Protein AF-0000000069102258 (afdb_homodimer)

Structure (mmCIF, N/CA/C/O backbone):
data_AF-0000000069102258-model_v1
#
loop_
_entity.id
_entity.type
_entity.pdbx_description
1 polymer 'Nudix hydrolase domain-containing protein'
#
loop_
_atom_site.group_PDB
_atom_site.id
_atom_site.type_symbol
_atom_site.label_atom_id
_atom_site.label_alt_id
_atom_site.label_comp_id
_atom_site.label_asym_id
_atom_site.label_entity_id
_atom_site.label_seq_id
_atom_site.pdbx_PDB_ins_code
_atom_site.Cartn_x
_atom_site.Cartn_y
_atom_site.Cartn_z
_atom_site.occupancy
_atom_site.B_iso_or_equiv
_atom_site.auth_seq_id
_atom_site.auth_comp_id
_atom_site.auth_asym_id
_atom_site.auth_atom_id
_atom_site.pdbx_PDB_model_num
ATOM 1 N N . MET A 1 1 ? 16.844 -5.527 -21.234 1 82.25 1 MET A N 1
ATOM 2 C CA . MET A 1 1 ? 16.828 -5.848 -22.672 1 82.25 1 MET A CA 1
ATOM 3 C C . MET A 1 1 ? 16.328 -7.266 -22.906 1 82.25 1 MET A C 1
ATOM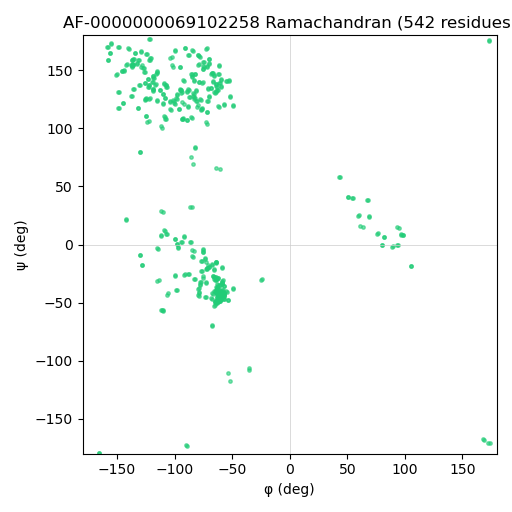 5 O O . MET A 1 1 ? 16.703 -8.188 -22.172 1 82.25 1 MET A O 1
ATOM 9 N N . THR A 1 2 ? 15.398 -7.453 -23.812 1 89.5 2 THR A N 1
ATOM 10 C CA . THR A 1 2 ? 14.805 -8.742 -24.141 1 89.5 2 THR A CA 1
ATOM 11 C C . THR A 1 2 ? 15.703 -9.516 -25.109 1 89.5 2 THR A C 1
ATOM 13 O O . THR A 1 2 ? 16.203 -8.945 -26.078 1 89.5 2 THR A O 1
ATOM 16 N N . LYS A 1 3 ? 16.047 -10.688 -24.797 1 92.56 3 LYS A N 1
ATOM 17 C CA . LYS A 1 3 ? 16.922 -11.523 -25.625 1 92.56 3 LYS A CA 1
ATOM 18 C C . LYS A 1 3 ? 16.578 -13 -25.453 1 92.56 3 LYS A C 1
ATOM 20 O O . LYS A 1 3 ? 15.836 -13.367 -24.547 1 92.56 3 LYS A O 1
ATOM 25 N N . GLU A 1 4 ? 17.156 -13.766 -26.281 1 93.62 4 GLU A N 1
ATOM 26 C CA . GLU A 1 4 ? 17.094 -15.219 -26.125 1 93.62 4 GLU A CA 1
ATOM 27 C C . GLU A 1 4 ? 18.219 -15.727 -25.234 1 93.62 4 GLU A C 1
ATOM 29 O O . GLU A 1 4 ? 19.359 -15.281 -25.359 1 93.62 4 GLU A O 1
ATOM 34 N N . SER A 1 5 ? 17.891 -16.594 -24.281 1 94 5 SER A N 1
ATOM 35 C CA . SER A 1 5 ? 18.875 -17.188 -23.375 1 94 5 SER A CA 1
ATOM 36 C C . SER A 1 5 ? 18.453 -18.594 -22.953 1 94 5 SER A C 1
ATOM 38 O O . SER A 1 5 ? 17.406 -18.781 -22.328 1 94 5 SER A O 1
ATOM 40 N N . HIS A 1 6 ? 19.297 -19.562 -23.344 1 93.88 6 HIS A N 1
ATOM 41 C CA . HIS A 1 6 ? 19.125 -20.969 -22.984 1 93.88 6 HIS A CA 1
ATOM 42 C C . HIS A 1 6 ? 17.703 -21.438 -23.297 1 93.88 6 HIS A C 1
ATOM 44 O O . HIS A 1 6 ? 17.062 -22.078 -22.469 1 93.88 6 HIS A O 1
ATOM 50 N N . GLY A 1 7 ? 17.172 -21.016 -24.422 1 89.75 7 GLY A N 1
ATOM 51 C CA . GLY A 1 7 ? 15.914 -21.531 -24.953 1 89.75 7 GLY A CA 1
ATOM 52 C C . GLY A 1 7 ? 14.719 -20.688 -24.531 1 89.75 7 GLY A C 1
ATOM 53 O O . GLY A 1 7 ? 13.578 -21.016 -24.859 1 89.75 7 GLY A O 1
ATOM 54 N N . PHE A 1 8 ? 14.969 -19.641 -23.75 1 93.62 8 PHE A N 1
ATOM 55 C CA . PHE A 1 8 ? 13.883 -18.766 -23.312 1 93.62 8 PHE A CA 1
ATOM 56 C C . PHE A 1 8 ? 14.086 -17.344 -23.828 1 93.62 8 PHE A C 1
ATOM 58 O O . PHE A 1 8 ? 15.219 -16.906 -24.016 1 93.62 8 PHE A O 1
ATOM 65 N N . VAL A 1 9 ? 12.961 -16.766 -24.156 1 94.81 9 VAL A N 1
ATOM 66 C CA . VAL A 1 9 ? 12.977 -15.312 -24.297 1 94.81 9 VAL A CA 1
ATOM 67 C C . VAL A 1 9 ? 12.969 -14.664 -22.906 1 94.81 9 VAL A C 1
ATOM 69 O O . VAL A 1 9 ? 12.023 -14.852 -22.141 1 94.81 9 VAL A O 1
ATOM 72 N N . VAL A 1 10 ? 14.07 -13.93 -22.578 1 96.69 10 VAL A N 1
ATOM 73 C CA . VAL A 1 10 ? 14.188 -13.383 -21.219 1 96.69 10 VAL A CA 1
ATOM 74 C C . VAL A 1 10 ? 14.461 -11.883 -21.297 1 96.69 10 VAL A C 1
ATOM 76 O O . VAL A 1 10 ? 14.93 -11.383 -22.312 1 96.69 10 VAL A O 1
ATOM 79 N N . THR A 1 11 ? 14.055 -11.18 -20.297 1 97 11 THR A N 1
ATOM 80 C CA . THR A 1 11 ? 14.398 -9.773 -20.109 1 97 11 THR A CA 1
ATOM 81 C C . THR A 1 11 ? 15.344 -9.617 -18.922 1 97 11 THR A C 1
ATOM 83 O O . THR A 1 11 ? 15.062 -10.102 -17.812 1 97 11 THR A O 1
ATOM 86 N N . SER A 1 12 ? 16.484 -8.906 -19.109 1 95.38 12 SER A N 1
ATOM 87 C CA . SER A 1 12 ? 17.453 -8.703 -18.047 1 95.38 12 SER A CA 1
ATOM 88 C C . SER A 1 12 ? 17.219 -7.375 -17.328 1 95.38 12 SER A C 1
ATOM 90 O O . SER A 1 12 ? 16.641 -6.453 -17.891 1 95.38 12 SER A O 1
ATOM 92 N N . ASP A 1 13 ? 17.609 -7.344 -16.094 1 89.56 13 ASP A N 1
ATOM 93 C CA . ASP A 1 13 ? 17.547 -6.098 -15.336 1 89.56 13 ASP A CA 1
ATOM 94 C C . ASP A 1 13 ? 18.938 -5.711 -14.812 1 89.56 13 ASP A C 1
ATOM 96 O O . ASP A 1 13 ? 19.922 -6.406 -15.062 1 89.56 13 ASP A O 1
ATOM 100 N N . ILE A 1 14 ? 19.062 -4.551 -14.156 1 83.69 14 ILE A N 1
ATOM 101 C CA . ILE A 1 14 ? 20.344 -3.969 -13.773 1 83.69 14 ILE A CA 1
ATOM 102 C C . ILE A 1 14 ? 20.922 -4.719 -12.578 1 83.69 14 ILE A C 1
ATOM 104 O O . ILE A 1 14 ? 22.062 -4.488 -12.18 1 83.69 14 ILE A O 1
ATOM 108 N N . PHE A 1 15 ? 20.219 -5.684 -11.992 1 86.31 15 PHE A N 1
ATOM 109 C CA . PHE A 1 15 ? 20.641 -6.402 -10.797 1 86.31 15 PHE A CA 1
ATOM 110 C C . PHE A 1 15 ? 21.031 -7.836 -11.141 1 86.31 15 PHE A C 1
ATOM 112 O O . PHE A 1 15 ? 21.078 -8.695 -10.258 1 86.31 15 PHE A O 1
ATOM 119 N N . ASN A 1 16 ? 21.141 -8.07 -12.438 1 92.19 16 ASN A N 1
ATOM 120 C CA . ASN A 1 16 ? 21.453 -9.406 -12.945 1 92.19 16 ASN A CA 1
ATOM 121 C C . ASN A 1 16 ? 20.312 -10.375 -12.711 1 92.19 16 ASN A C 1
ATOM 123 O O . ASN A 1 16 ? 20.531 -11.523 -12.32 1 92.19 16 ASN A O 1
ATOM 127 N N . GLY A 1 17 ? 19.172 -9.859 -12.875 1 95.75 17 GLY A N 1
ATOM 128 C CA . GLY A 1 17 ? 17.953 -10.672 -12.859 1 95.75 17 GLY A CA 1
ATOM 129 C C . GLY A 1 17 ? 17.406 -10.961 -14.242 1 95.75 17 GLY A C 1
ATOM 130 O O . GLY A 1 17 ? 17.672 -10.211 -15.188 1 95.75 17 GLY A O 1
ATOM 131 N N . LEU A 1 18 ? 16.719 -12.055 -14.344 1 97.81 18 LEU A N 1
ATOM 132 C CA . LEU A 1 18 ? 16.047 -12.414 -15.586 1 97.81 18 LEU A CA 1
ATOM 133 C C . LEU A 1 18 ? 14.547 -12.617 -15.359 1 97.81 18 LEU A C 1
ATOM 135 O O . LEU A 1 18 ? 14.148 -13.188 -14.344 1 97.81 18 LEU A O 1
ATOM 139 N N . THR A 1 19 ? 13.797 -12.203 -16.312 1 98.06 19 THR A N 1
ATOM 140 C CA . THR A 1 19 ? 12.352 -12.406 -16.266 1 98.06 19 THR A CA 1
ATOM 141 C C . THR A 1 19 ? 11.875 -13.203 -17.484 1 98.06 19 THR A C 1
ATOM 143 O O . THR A 1 19 ? 12.203 -12.859 -18.609 1 98.06 19 THR A O 1
ATOM 146 N N . ILE A 1 20 ? 11.219 -14.227 -17.203 1 96.88 20 ILE A N 1
ATOM 147 C CA . ILE A 1 20 ? 10.531 -15 -18.234 1 96.88 20 ILE A CA 1
ATOM 148 C C . ILE A 1 20 ? 9.047 -14.648 -18.234 1 96.88 20 ILE A C 1
ATOM 150 O O . ILE A 1 20 ? 8.367 -14.758 -17.219 1 96.88 20 ILE A O 1
ATOM 154 N N . ASP A 1 21 ? 8.547 -14.203 -19.312 1 96.81 21 ASP A N 1
ATOM 155 C CA . ASP A 1 21 ? 7.125 -13.961 -19.531 1 96.81 21 ASP A CA 1
ATOM 156 C C . ASP A 1 21 ? 6.508 -15.055 -20.391 1 96.81 21 ASP A C 1
ATOM 158 O O . ASP A 1 21 ? 6.887 -15.227 -21.562 1 96.81 21 ASP A O 1
ATOM 162 N N . THR A 1 22 ? 5.605 -15.773 -19.844 1 95.62 22 THR A N 1
ATOM 163 C CA . THR A 1 22 ? 5.09 -16.953 -20.547 1 95.62 22 THR A CA 1
ATOM 164 C C . THR A 1 22 ? 4.418 -16.547 -21.859 1 95.62 22 THR A C 1
ATOM 166 O O . THR A 1 22 ? 4.379 -17.328 -22.812 1 95.62 22 THR A O 1
ATOM 169 N N . ASP A 1 23 ? 3.875 -15.32 -21.906 1 94.25 23 ASP A N 1
ATOM 170 C CA . ASP A 1 23 ? 3.213 -14.859 -23.109 1 94.25 23 ASP A CA 1
ATOM 171 C C . ASP A 1 23 ? 4.227 -14.609 -24.234 1 94.25 23 ASP A C 1
ATOM 173 O O . ASP A 1 23 ? 3.855 -14.516 -25.406 1 94.25 23 ASP A O 1
ATOM 177 N N . GLU A 1 24 ? 5.43 -14.461 -23.859 1 92.88 24 GLU A N 1
ATOM 178 C CA . GLU A 1 24 ? 6.457 -14.156 -24.859 1 92.88 24 GLU A CA 1
ATOM 179 C C . GLU A 1 24 ? 7.188 -15.422 -25.297 1 92.88 24 GLU A C 1
ATOM 181 O O . GLU A 1 24 ? 8.086 -15.367 -26.141 1 92.88 24 GLU A O 1
ATOM 186 N N . GLN A 1 25 ? 6.801 -16.469 -24.688 1 90.75 25 GLN A N 1
ATOM 187 C CA . GLN A 1 25 ? 7.48 -17.719 -24.984 1 90.75 25 GLN A CA 1
ATOM 188 C C . GLN A 1 25 ? 6.754 -18.484 -26.094 1 90.75 25 GLN A C 1
ATOM 190 O O . GLN A 1 25 ? 5.547 -18.312 -26.281 1 90.75 25 GLN A O 1
ATOM 195 N N . ASP A 1 26 ? 7.512 -19.078 -26.922 1 78.62 26 ASP A N 1
ATOM 196 C CA . ASP A 1 26 ? 6.926 -20.016 -27.875 1 78.62 26 ASP A CA 1
ATOM 197 C C . ASP A 1 26 ? 6.801 -21.406 -27.266 1 78.62 26 ASP A C 1
ATOM 199 O O . ASP A 1 26 ? 7.789 -22.141 -27.141 1 78.62 26 ASP A O 1
ATOM 203 N N . PHE A 1 27 ? 5.816 -21.531 -26.391 1 64 27 PHE A N 1
ATOM 204 C CA . PHE A 1 27 ? 5.602 -22.781 -25.688 1 64 27 PHE A CA 1
ATOM 205 C C . PHE A 1 27 ? 5.227 -23.891 -26.672 1 64 27 PHE A C 1
ATOM 207 O O . PHE A 1 27 ? 4.246 -23.766 -27.406 1 64 27 PHE A O 1
ATOM 214 N N . SER A 1 28 ? 6.105 -24.281 -27.531 1 57.91 28 SER A N 1
ATOM 215 C CA . SER A 1 28 ? 5.543 -25.422 -28.25 1 57.91 28 SER A CA 1
ATOM 216 C C . SER A 1 28 ? 4.691 -26.281 -27.312 1 57.91 28 SER A C 1
ATOM 218 O O . SER A 1 28 ? 4.195 -25.812 -26.297 1 57.91 28 SER A O 1
ATOM 220 N N . THR A 1 29 ? 5.129 -27.594 -26.844 1 56.38 29 THR A N 1
ATOM 221 C CA . THR A 1 29 ? 4.355 -28.484 -25.984 1 56.38 29 THR A CA 1
ATOM 222 C C . THR A 1 29 ? 4.684 -28.234 -24.516 1 56.38 29 THR A C 1
ATOM 224 O O . THR A 1 29 ? 5.816 -27.906 -24.172 1 56.38 29 THR A O 1
ATOM 227 N N . GLU A 1 30 ? 3.637 -27.844 -23.594 1 60.28 30 GLU A N 1
ATOM 228 C CA . GLU A 1 30 ? 3.715 -27.812 -22.125 1 60.28 30 GLU A CA 1
ATOM 229 C C . GLU A 1 30 ? 4.793 -28.766 -21.609 1 60.28 30 GLU A C 1
ATOM 231 O O . GLU A 1 30 ? 5.465 -28.469 -20.625 1 60.28 30 GLU A O 1
ATOM 236 N N . GLU A 1 31 ? 4.953 -29.812 -22.422 1 64.31 31 GLU A N 1
ATOM 237 C CA . GLU A 1 31 ? 5.75 -30.938 -21.922 1 64.31 31 GLU A CA 1
ATOM 238 C C . GLU A 1 31 ? 7.234 -30.578 -21.875 1 64.31 31 GLU A C 1
ATOM 240 O O . GLU A 1 31 ? 7.98 -31.125 -21.062 1 64.31 31 GLU A O 1
ATOM 245 N N . ASN A 1 32 ? 7.586 -29.469 -22.562 1 81.69 32 ASN A N 1
ATOM 246 C CA . ASN A 1 32 ? 9.031 -29.25 -22.625 1 81.69 32 ASN A CA 1
ATOM 247 C C . ASN A 1 32 ? 9.469 -28.109 -21.734 1 81.69 32 ASN A C 1
ATOM 249 O O . ASN A 1 32 ? 10.672 -27.828 -21.609 1 81.69 32 ASN A O 1
ATOM 253 N N . PHE A 1 33 ? 8.547 -27.656 -20.953 1 87.12 33 PHE A N 1
ATOM 254 C CA . PHE A 1 33 ? 8.906 -26.469 -20.188 1 87.12 33 PHE A CA 1
ATOM 255 C C . PHE A 1 33 ? 9.766 -26.844 -18.984 1 87.12 33 PHE A C 1
ATOM 257 O O . PHE A 1 33 ? 10.781 -26.203 -18.703 1 87.12 33 PHE A O 1
ATOM 264 N N . GLU A 1 34 ? 9.406 -27.906 -18.359 1 91.44 34 GLU A N 1
ATOM 265 C CA . GLU A 1 34 ? 10.055 -28.297 -17.109 1 91.44 34 GLU A CA 1
ATOM 266 C C . GLU A 1 34 ? 11.516 -28.672 -17.344 1 91.44 34 GLU A C 1
ATOM 268 O O . GLU A 1 34 ? 12.422 -28.125 -16.719 1 91.44 34 GLU A O 1
ATOM 273 N N . PRO A 1 35 ? 11.781 -29.594 -18.297 1 92 35 PRO A N 1
ATOM 274 C CA . PRO A 1 35 ? 13.188 -29.922 -18.516 1 92 35 PRO A CA 1
ATOM 275 C C . PRO A 1 35 ? 13.992 -28.719 -19.031 1 92 35 PRO A C 1
ATOM 277 O O . PRO A 1 35 ? 15.156 -28.547 -18.656 1 92 35 PRO A O 1
ATOM 280 N N . LYS A 1 36 ? 13.344 -27.953 -19.844 1 92.62 36 LYS A N 1
ATOM 281 C CA . LYS A 1 36 ? 14.016 -26.781 -20.391 1 92.62 36 LYS A CA 1
ATOM 282 C C . LYS A 1 36 ? 14.406 -25.812 -19.281 1 92.62 36 LYS A C 1
ATOM 284 O O . LYS A 1 36 ? 15.555 -25.359 -19.219 1 92.62 36 LYS A O 1
ATOM 289 N N . LEU A 1 37 ? 13.5 -25.516 -18.453 1 94.88 37 LEU A N 1
ATOM 290 C CA . LEU A 1 37 ? 13.758 -24.594 -17.344 1 94.88 37 LEU A CA 1
ATOM 291 C C . LEU A 1 37 ? 14.742 -25.203 -16.359 1 94.88 37 LEU A C 1
ATOM 293 O O . LEU A 1 37 ? 15.641 -24.516 -15.867 1 94.88 37 LEU A O 1
ATOM 297 N N . GLY A 1 38 ? 14.578 -26.469 -16.062 1 95.88 38 GLY A N 1
ATOM 298 C CA . GLY A 1 38 ? 15.492 -27.172 -15.18 1 95.88 38 GLY A CA 1
ATOM 299 C C . GLY A 1 38 ? 16.938 -27.125 -15.648 1 95.88 38 GLY A C 1
ATOM 300 O O . GLY A 1 38 ? 17.859 -27.016 -14.836 1 95.88 38 GLY A O 1
ATOM 301 N N . ASP A 1 39 ? 17.125 -27.172 -16.938 1 95.75 39 ASP A N 1
ATOM 302 C CA . ASP A 1 39 ? 18.453 -27.141 -17.516 1 95.75 39 ASP A CA 1
ATOM 303 C C . ASP A 1 39 ? 19.016 -25.719 -17.516 1 95.75 39 ASP A C 1
ATOM 305 O O . ASP A 1 39 ? 20.219 -25.516 -17.359 1 95.75 39 ASP A O 1
ATOM 309 N N . ALA A 1 40 ? 18.156 -24.781 -17.703 1 96.75 40 ALA A N 1
ATOM 310 C CA . ALA A 1 40 ? 18.562 -23.391 -17.859 1 96.75 40 ALA A CA 1
ATOM 311 C C . ALA A 1 40 ? 19.016 -22.797 -16.531 1 96.75 40 ALA A C 1
ATOM 313 O O . ALA A 1 40 ? 19.969 -22.016 -16.484 1 96.75 40 ALA A O 1
ATOM 314 N N . ILE A 1 41 ? 18.469 -23.203 -15.398 1 97.94 41 ILE A N 1
ATOM 315 C CA . ILE A 1 41 ? 18.656 -22.578 -14.086 1 97.94 41 ILE A CA 1
ATOM 316 C C . ILE A 1 41 ? 20.109 -22.703 -13.648 1 97.94 41 ILE A C 1
ATOM 318 O O . ILE A 1 41 ? 20.766 -21.719 -13.328 1 97.94 41 ILE A O 1
ATOM 322 N N . PRO A 1 42 ? 20.703 -23.938 -13.711 1 97.62 42 PRO A N 1
ATOM 323 C CA . PRO A 1 42 ? 22.109 -24.047 -13.312 1 97.62 42 PRO A CA 1
ATOM 324 C C . PRO A 1 42 ? 23.031 -23.25 -14.227 1 97.62 42 PRO A C 1
ATOM 326 O O . PRO A 1 42 ? 24.062 -22.734 -13.773 1 97.62 42 PRO A O 1
ATOM 329 N N . GLN A 1 43 ? 22.688 -23.109 -15.469 1 97.81 43 GLN A N 1
ATOM 330 C CA . GLN A 1 43 ? 23.5 -22.312 -16.406 1 97.81 43 GLN A CA 1
ATOM 331 C C . GLN A 1 43 ? 23.453 -20.828 -16.047 1 97.81 43 GLN A C 1
ATOM 333 O O . GLN A 1 43 ? 24.484 -20.172 -16.016 1 97.81 43 GLN A O 1
ATOM 338 N N . TRP A 1 44 ? 22.297 -20.359 -15.812 1 98.06 44 TRP A N 1
ATOM 339 C CA . TRP A 1 44 ? 22.125 -18.969 -15.414 1 98.06 44 TRP A CA 1
ATOM 340 C C . TRP A 1 44 ? 22.875 -18.688 -14.117 1 98.06 44 TRP A C 1
ATOM 342 O O . TRP A 1 44 ? 23.516 -17.625 -13.977 1 98.06 44 TRP A O 1
ATOM 352 N N . LYS A 1 45 ? 22.781 -19.594 -13.18 1 97.38 45 LYS A N 1
ATOM 353 C CA . LYS A 1 45 ? 23.531 -19.438 -11.93 1 97.38 45 LYS A CA 1
ATOM 354 C C . LYS A 1 45 ? 25.031 -19.312 -12.195 1 97.38 45 LYS A C 1
ATOM 356 O O . LYS A 1 45 ? 25.688 -18.438 -11.633 1 97.38 45 LYS A O 1
ATOM 361 N N . GLY A 1 46 ? 25.531 -20.109 -13.031 1 96.69 46 GLY A N 1
ATOM 362 C CA . GLY A 1 46 ? 26.938 -20.078 -13.414 1 96.69 46 GLY A CA 1
ATOM 363 C C . GLY A 1 46 ? 27.328 -18.781 -14.094 1 96.69 46 GLY A C 1
ATOM 364 O O . GLY A 1 46 ? 28.484 -18.344 -14 1 96.69 46 GLY A O 1
ATOM 365 N N . GLU A 1 47 ? 26.375 -18.156 -14.781 1 97.12 47 GLU A N 1
ATOM 366 C CA . GLU A 1 47 ? 26.594 -16.906 -15.508 1 97.12 47 GLU A CA 1
ATOM 367 C C . GLU A 1 47 ? 26.484 -15.703 -14.594 1 97.12 47 GLU A C 1
ATOM 369 O O . GLU A 1 47 ? 26.609 -14.562 -15.039 1 97.12 47 GLU A O 1
ATOM 374 N N . GLY A 1 48 ? 26.109 -15.961 -13.367 1 95.69 48 GLY A N 1
ATOM 375 C CA . GLY A 1 48 ? 26.094 -14.875 -12.391 1 95.69 48 GLY A CA 1
ATOM 376 C C . GLY A 1 48 ? 24.719 -14.25 -12.227 1 95.69 48 GLY A C 1
ATOM 377 O O . GLY A 1 48 ? 24.578 -13.195 -11.602 1 95.69 48 GLY A O 1
ATOM 378 N N . ILE A 1 49 ? 23.734 -14.898 -12.859 1 97.12 49 ILE A N 1
ATOM 379 C CA . ILE A 1 49 ? 22.375 -14.422 -12.648 1 97.12 49 ILE A CA 1
ATOM 380 C C . ILE A 1 49 ? 21.984 -14.594 -11.18 1 97.12 49 ILE A C 1
ATOM 382 O O . ILE A 1 49 ? 22.266 -15.633 -10.578 1 97.12 49 ILE A O 1
ATOM 386 N N . ARG A 1 50 ? 21.312 -13.57 -10.633 1 96.62 50 ARG A N 1
ATOM 387 C CA . ARG A 1 50 ? 21.047 -13.57 -9.195 1 96.62 50 ARG A CA 1
ATOM 388 C C . ARG A 1 50 ? 19.594 -13.883 -8.898 1 96.62 50 ARG A C 1
ATOM 390 O O . ARG A 1 50 ? 19.281 -14.609 -7.953 1 96.62 50 ARG A O 1
ATOM 397 N N . GLY A 1 51 ? 18.719 -13.328 -9.648 1 97.75 51 GLY A N 1
ATOM 398 C CA . GLY A 1 51 ? 17.297 -13.523 -9.422 1 97.75 51 GLY A CA 1
ATOM 399 C C . GLY A 1 51 ? 16.531 -13.906 -10.68 1 97.75 51 GLY A C 1
ATOM 400 O O . GLY A 1 51 ? 16.797 -13.359 -11.758 1 97.75 51 GLY A O 1
ATOM 401 N N . LEU A 1 52 ? 15.625 -14.859 -10.578 1 98.38 52 LEU A N 1
ATOM 402 C CA . LEU A 1 52 ? 14.758 -15.273 -11.672 1 98.38 52 LEU A CA 1
ATOM 403 C C . LEU A 1 52 ? 13.305 -14.914 -11.383 1 98.38 52 LEU A C 1
ATOM 405 O O . LEU A 1 52 ? 12.82 -15.133 -10.266 1 98.38 52 LEU A O 1
ATOM 409 N N . TRP A 1 53 ? 12.695 -14.352 -12.336 1 98.31 53 TRP A N 1
ATOM 410 C CA . TRP A 1 53 ? 11.266 -14.039 -12.297 1 98.31 53 TRP A CA 1
ATOM 411 C C . TRP A 1 53 ? 10.523 -14.766 -13.406 1 98.31 53 TRP A C 1
ATOM 413 O O . TRP A 1 53 ? 10.984 -14.805 -14.555 1 98.31 53 TRP A O 1
ATOM 423 N N . VAL A 1 54 ? 9.438 -15.344 -13.07 1 98.25 54 VAL A N 1
ATOM 424 C CA . VAL A 1 54 ? 8.578 -15.938 -14.078 1 98.25 54 VAL A CA 1
ATOM 425 C C . VAL A 1 54 ? 7.168 -15.359 -13.969 1 98.25 54 VAL A C 1
ATOM 427 O O . VAL A 1 54 ? 6.477 -15.586 -12.969 1 98.25 54 VAL A O 1
ATOM 430 N N . LYS A 1 55 ? 6.809 -14.609 -14.93 1 98.12 55 LYS A N 1
ATOM 431 C CA . LYS A 1 55 ? 5.445 -14.094 -15.047 1 98.12 55 LYS A CA 1
ATOM 432 C C . LYS A 1 55 ? 4.543 -15.102 -15.758 1 98.12 55 LYS A C 1
ATOM 434 O O . LYS A 1 55 ? 4.641 -15.281 -16.969 1 98.12 55 LYS A O 1
ATOM 439 N N . ILE A 1 56 ? 3.664 -15.672 -15.047 1 98.19 56 ILE A N 1
ATOM 440 C CA . ILE A 1 56 ? 2.863 -16.766 -15.562 1 98.19 56 ILE A CA 1
ATOM 441 C C . ILE A 1 56 ? 1.424 -16.297 -15.773 1 98.19 56 ILE A C 1
ATOM 443 O O . ILE A 1 56 ? 0.681 -16.109 -14.812 1 98.19 56 ILE A O 1
ATOM 447 N N . HIS A 1 57 ? 1.048 -16.203 -16.984 1 97.75 57 HIS A N 1
ATOM 448 C CA . HIS A 1 57 ? -0.298 -15.766 -17.344 1 97.75 57 HIS A CA 1
ATOM 449 C C . HIS A 1 57 ? -1.318 -16.875 -17.094 1 97.75 57 HIS A C 1
ATOM 451 O O . HIS A 1 57 ? -0.969 -18.047 -17.094 1 97.75 57 HIS A O 1
ATOM 457 N N . LEU A 1 58 ? -2.482 -16.391 -16.953 1 97.56 58 LEU A N 1
ATOM 458 C CA . LEU A 1 58 ? -3.57 -17.281 -16.578 1 97.56 58 LEU A CA 1
ATOM 459 C C . LEU A 1 58 ? -3.676 -18.438 -17.578 1 97.56 58 LEU A C 1
ATOM 461 O O . LEU A 1 58 ? -3.842 -19.594 -17.172 1 97.56 58 LEU A O 1
ATOM 465 N N . ALA A 1 59 ? -3.529 -18.25 -18.828 1 94.75 59 ALA A N 1
ATOM 466 C CA . ALA A 1 59 ? -3.625 -19.266 -19.875 1 94.75 59 ALA A CA 1
ATOM 467 C C . ALA A 1 59 ? -2.5 -20.281 -19.734 1 94.75 59 ALA A C 1
ATOM 469 O O . ALA A 1 59 ? -2.605 -21.391 -20.25 1 94.75 59 ALA A O 1
ATOM 470 N N . HIS A 1 60 ? -1.428 -19.938 -19.078 1 95.69 60 HIS A N 1
ATOM 471 C CA . HIS A 1 60 ? -0.263 -20.797 -18.922 1 95.69 60 HIS A CA 1
ATOM 472 C C . HIS A 1 60 ? -0.112 -21.281 -17.484 1 95.69 60 HIS A C 1
ATOM 474 O O . HIS A 1 60 ? 1.002 -21.547 -17.031 1 95.69 60 HIS A O 1
ATOM 480 N N . SER A 1 61 ? -1.198 -21.375 -16.781 1 96.5 61 SER A N 1
ATOM 481 C CA . SER A 1 61 ? -1.187 -21.703 -15.367 1 96.5 61 SER A CA 1
ATOM 482 C C . SER A 1 61 ? -0.525 -23.047 -15.109 1 96.5 61 SER A C 1
ATOM 484 O O . SER A 1 61 ? -0.099 -23.328 -13.984 1 96.5 61 SER A O 1
ATOM 486 N N . PHE A 1 62 ? -0.407 -23.906 -16.078 1 93.88 62 PHE A N 1
ATOM 487 C CA . PHE A 1 62 ? 0.245 -25.203 -15.938 1 93.88 62 PHE A CA 1
ATOM 488 C C . PHE A 1 62 ? 1.726 -25.031 -15.617 1 93.88 62 PHE A C 1
ATOM 490 O O . PHE A 1 62 ? 2.385 -25.969 -15.188 1 93.88 62 PHE A O 1
ATOM 497 N N . VAL A 1 63 ? 2.289 -23.859 -15.797 1 96.06 63 VAL A N 1
ATOM 498 C CA . VAL A 1 63 ? 3.693 -23.562 -15.539 1 96.06 63 VAL A CA 1
ATOM 499 C C . VAL A 1 63 ? 3.92 -23.422 -14.031 1 96.06 63 VAL A C 1
ATOM 501 O O . VAL A 1 63 ? 5.035 -23.625 -13.547 1 96.06 63 VAL A O 1
ATOM 504 N N . VAL A 1 64 ? 2.893 -23.125 -13.266 1 97.62 64 VAL A N 1
ATOM 505 C CA . VAL A 1 64 ? 3.008 -22.797 -11.844 1 97.62 64 VAL A CA 1
ATOM 506 C C . VAL A 1 64 ? 3.539 -24.016 -11.078 1 97.62 64 VAL A C 1
ATOM 508 O O . VAL A 1 64 ? 4.543 -23.906 -10.367 1 97.62 64 VAL A O 1
ATOM 511 N N . PRO A 1 65 ? 2.92 -25.203 -11.273 1 96.5 65 PRO A N 1
ATOM 512 C CA . PRO A 1 65 ? 3.473 -26.344 -10.555 1 96.5 65 PRO A CA 1
ATOM 513 C C . PRO A 1 65 ? 4.891 -26.703 -11 1 96.5 65 PRO A C 1
ATOM 515 O O . PRO A 1 65 ? 5.688 -27.188 -10.203 1 96.5 65 PRO A O 1
ATOM 518 N N . VAL A 1 66 ? 5.23 -26.469 -12.227 1 96.06 66 VAL A N 1
ATOM 519 C CA . VAL A 1 66 ? 6.586 -26.688 -12.719 1 96.06 66 VAL A CA 1
ATOM 520 C C . VAL A 1 66 ? 7.57 -25.812 -11.961 1 96.06 66 VAL A C 1
ATOM 522 O O . VAL A 1 66 ? 8.602 -26.297 -11.477 1 96.06 66 VAL A O 1
ATOM 525 N N . CYS A 1 67 ? 7.258 -24.531 -11.844 1 97.69 67 CYS A N 1
ATOM 526 C CA . CYS A 1 67 ? 8.109 -23.594 -11.125 1 97.69 67 CYS A CA 1
ATOM 527 C C . CYS A 1 67 ? 8.25 -23.984 -9.664 1 97.69 67 CYS A C 1
ATOM 529 O O . CYS A 1 67 ? 9.336 -23.906 -9.094 1 97.69 67 CYS A O 1
ATOM 531 N N . SER A 1 68 ? 7.098 -24.375 -9.117 1 97.75 68 SER A N 1
ATOM 532 C CA . SER A 1 68 ? 7.141 -24.812 -7.727 1 97.75 68 SER A CA 1
ATOM 533 C C . SER A 1 68 ? 8.125 -25.969 -7.543 1 97.75 68 SER A C 1
ATOM 535 O O . SER A 1 68 ? 8.938 -25.953 -6.621 1 97.75 68 SER A O 1
ATOM 537 N N . LYS A 1 69 ? 8.055 -26.938 -8.391 1 96.81 69 LYS A N 1
ATOM 538 C CA . LYS A 1 69 ? 8.93 -28.109 -8.344 1 96.81 69 LYS A CA 1
ATOM 539 C C . LYS A 1 69 ? 10.398 -27.703 -8.453 1 96.81 69 LYS A C 1
ATOM 541 O O . LYS A 1 69 ? 11.266 -28.344 -7.867 1 96.81 69 LYS A O 1
ATOM 546 N N . LEU A 1 70 ? 10.625 -26.641 -9.18 1 97.44 70 LEU A N 1
ATOM 547 C CA . LEU A 1 70 ? 11.992 -26.219 -9.445 1 97.44 70 LEU A CA 1
ATOM 548 C C . LEU A 1 70 ? 12.453 -25.219 -8.391 1 97.44 70 LEU A C 1
ATOM 550 O O . LEU A 1 70 ? 13.5 -24.578 -8.555 1 97.44 70 LEU A O 1
ATOM 554 N N . GLY A 1 71 ? 11.695 -24.969 -7.355 1 97.56 71 GLY A N 1
ATOM 555 C CA . GLY A 1 71 ? 12.156 -24.219 -6.195 1 97.56 71 GLY A CA 1
ATOM 556 C C . GLY A 1 71 ? 11.734 -22.75 -6.219 1 97.56 71 GLY A C 1
ATOM 557 O O . GLY A 1 71 ? 12.234 -21.953 -5.438 1 97.56 71 GLY A O 1
ATOM 558 N N . PHE A 1 72 ? 10.898 -22.406 -7.164 1 98.56 72 PHE A N 1
ATOM 559 C CA . PHE A 1 72 ? 10.352 -21.047 -7.156 1 98.56 72 PHE A CA 1
ATOM 560 C C . PHE A 1 72 ? 9.289 -20.891 -6.074 1 98.56 72 PHE A C 1
ATOM 562 O O . PHE A 1 72 ? 8.672 -21.891 -5.66 1 98.56 72 PHE A O 1
ATOM 569 N N . ASP A 1 73 ? 9.133 -19.672 -5.613 1 98.5 73 ASP A N 1
ATOM 570 C CA . ASP A 1 73 ? 8.062 -19.297 -4.691 1 98.5 73 ASP A CA 1
ATOM 571 C C . ASP A 1 73 ? 7.207 -18.172 -5.273 1 98.5 73 ASP A C 1
ATOM 573 O O . ASP A 1 73 ? 7.617 -17.5 -6.215 1 98.5 73 ASP A O 1
ATOM 577 N N . TYR A 1 74 ? 5.996 -18.062 -4.75 1 98.75 74 TYR A N 1
ATOM 578 C CA . TYR A 1 74 ? 5.137 -16.953 -5.168 1 98.75 74 TYR A CA 1
ATOM 579 C C . TYR A 1 74 ? 5.707 -15.617 -4.711 1 98.75 74 TYR A C 1
ATOM 581 O O . TYR A 1 74 ? 6.23 -15.508 -3.604 1 98.75 74 TYR A O 1
ATOM 589 N N . ASN A 1 75 ? 5.625 -14.617 -5.52 1 98.25 75 ASN A N 1
ATOM 590 C CA . ASN A 1 75 ? 5.969 -13.258 -5.121 1 98.25 75 ASN A CA 1
ATOM 591 C C . ASN A 1 75 ? 4.73 -12.367 -5.035 1 98.25 75 ASN A C 1
ATOM 593 O O . ASN A 1 75 ? 4.434 -11.805 -3.98 1 98.25 75 ASN A O 1
ATOM 597 N N . HIS A 1 76 ? 3.998 -12.289 -6.125 1 98.44 76 HIS A N 1
ATOM 598 C CA . HIS A 1 76 ? 2.754 -11.523 -6.168 1 98.44 76 HIS A CA 1
ATOM 599 C C . HIS A 1 76 ? 1.862 -11.992 -7.312 1 98.44 76 HIS A C 1
ATOM 601 O O . HIS A 1 76 ? 2.287 -12.797 -8.148 1 98.44 76 HIS A O 1
ATOM 607 N N . ALA A 1 77 ? 0.66 -11.516 -7.309 1 98.62 77 ALA A N 1
ATOM 608 C CA . ALA A 1 77 ? -0.259 -11.773 -8.414 1 98.62 77 ALA A CA 1
ATOM 609 C C . ALA A 1 77 ? -1.181 -10.578 -8.656 1 98.62 77 ALA A C 1
ATOM 611 O O . ALA A 1 77 ? -1.431 -9.789 -7.742 1 98.62 77 ALA A O 1
ATOM 612 N N . GLN A 1 78 ? -1.556 -10.383 -9.797 1 97.56 78 GLN A N 1
ATOM 613 C CA . GLN A 1 78 ? -2.617 -9.5 -10.273 1 97.56 78 GLN A CA 1
ATOM 614 C C . GLN A 1 78 ? -3.576 -10.242 -11.195 1 97.56 78 GLN A C 1
ATOM 616 O O . GLN A 1 78 ? -3.301 -11.367 -11.617 1 97.56 78 GLN A O 1
ATOM 621 N N . SER A 1 79 ? -4.707 -9.602 -11.43 1 97.38 79 SER A N 1
ATOM 622 C CA . SER A 1 79 ? -5.602 -10.219 -12.398 1 97.38 79 SER A CA 1
ATOM 623 C C . SER A 1 79 ? -4.855 -10.586 -13.68 1 97.38 79 SER A C 1
ATOM 625 O O . SER A 1 79 ? -4.137 -9.766 -14.242 1 97.38 79 SER A O 1
ATOM 627 N N . GLY A 1 80 ? -4.875 -11.875 -13.992 1 98.06 80 GLY A N 1
ATOM 628 C CA . GLY A 1 80 ? -4.344 -12.305 -15.273 1 98.06 80 GLY A CA 1
ATOM 629 C C . GLY A 1 80 ? -2.988 -12.977 -15.172 1 98.06 80 GLY A C 1
ATOM 630 O O . GLY A 1 80 ? -2.551 -13.656 -16.094 1 98.06 80 GLY A O 1
ATOM 631 N N . TYR A 1 81 ? -2.301 -12.727 -13.977 1 98.38 81 TYR A N 1
ATOM 632 C CA . TYR A 1 81 ? -1.013 -13.406 -13.914 1 98.38 81 TYR A CA 1
ATOM 633 C C . TYR A 1 81 ? -0.555 -13.578 -12.469 1 98.38 81 TYR A C 1
ATOM 635 O O . TYR A 1 81 ? -1.042 -12.891 -11.57 1 98.38 81 TYR A O 1
ATOM 643 N N . VAL A 1 82 ? 0.319 -14.516 -12.273 1 98.81 82 VAL A N 1
ATOM 644 C CA . VAL A 1 82 ? 1.061 -14.695 -11.023 1 98.81 82 VAL A CA 1
ATOM 645 C C . VAL A 1 82 ? 2.561 -14.633 -11.305 1 98.81 82 VAL A C 1
ATOM 647 O O . VAL A 1 82 ? 3.027 -15.125 -12.336 1 98.81 82 VAL A O 1
ATOM 650 N N . MET A 1 83 ? 3.281 -13.945 -10.453 1 98.81 83 MET A N 1
ATOM 651 C CA . MET A 1 83 ? 4.734 -13.844 -10.531 1 98.81 83 MET A CA 1
ATOM 652 C C . MET A 1 83 ? 5.402 -14.789 -9.539 1 98.81 83 MET A C 1
ATOM 654 O O . MET A 1 83 ? 5.102 -14.75 -8.344 1 98.81 83 MET A O 1
ATOM 658 N N . MET A 1 84 ? 6.23 -15.633 -9.977 1 98.75 84 MET A N 1
ATOM 659 C CA . MET A 1 84 ? 7.035 -16.484 -9.117 1 98.75 84 MET A CA 1
ATOM 660 C C . MET A 1 84 ? 8.516 -16.172 -9.25 1 98.75 84 MET A C 1
ATOM 662 O O . MET A 1 84 ? 8.969 -15.734 -10.312 1 98.75 84 MET A O 1
ATOM 666 N N . THR A 1 85 ? 9.289 -16.359 -8.148 1 98.69 85 THR A N 1
ATOM 667 C CA . THR A 1 85 ? 10.688 -15.945 -8.172 1 98.69 85 THR A CA 1
ATOM 668 C C . THR A 1 85 ? 11.578 -17 -7.535 1 98.69 85 THR A C 1
ATOM 670 O O . THR A 1 85 ? 11.102 -17.844 -6.777 1 98.69 85 THR A O 1
ATOM 673 N N . LYS A 1 86 ? 12.781 -16.953 -7.855 1 98.44 86 LYS A N 1
ATOM 674 C CA . LYS A 1 86 ? 13.828 -17.797 -7.289 1 98.44 86 LYS A CA 1
ATOM 675 C C . LYS A 1 86 ? 15.148 -17.047 -7.176 1 98.44 86 LYS A C 1
ATOM 677 O O . LYS A 1 86 ? 15.609 -16.438 -8.148 1 98.44 86 LYS A O 1
ATOM 682 N N . TRP A 1 87 ? 15.688 -16.938 -5.988 1 98.19 87 TRP A N 1
ATOM 683 C CA . TRP A 1 87 ? 17.016 -16.359 -5.738 1 98.19 87 TRP A CA 1
ATOM 684 C C . TRP A 1 87 ? 18.094 -17.406 -5.949 1 98.19 87 TRP A C 1
ATOM 686 O O . TRP A 1 87 ? 18.016 -18.516 -5.418 1 98.19 87 TRP A O 1
ATOM 696 N N . LEU A 1 88 ? 19.109 -17.172 -6.664 1 97.62 88 LEU A N 1
ATOM 697 C CA . LEU A 1 88 ? 20.016 -18.203 -7.121 1 97.62 88 LEU A CA 1
ATOM 698 C C . LEU A 1 88 ? 21.266 -18.266 -6.234 1 97.62 88 LEU A C 1
ATOM 700 O O . LEU A 1 88 ? 21.75 -19.359 -5.93 1 97.62 88 LEU A O 1
ATOM 704 N N . PRO A 1 89 ? 21.812 -17.094 -5.789 1 95.75 89 PRO A N 1
ATOM 705 C CA . PRO A 1 89 ? 23.016 -17.203 -4.949 1 95.75 89 PRO A CA 1
ATOM 706 C C . PRO A 1 89 ? 22.75 -17.938 -3.637 1 95.75 89 PRO A C 1
ATOM 708 O O . PRO A 1 89 ? 21.797 -17.609 -2.922 1 95.75 89 PRO A O 1
ATOM 711 N N . ASP A 1 90 ? 23.531 -18.844 -3.26 1 92.62 90 ASP A N 1
ATOM 712 C CA . ASP A 1 90 ? 23.344 -19.672 -2.078 1 92.62 90 ASP A CA 1
ATOM 713 C C . ASP A 1 90 ? 23.828 -18.969 -0.819 1 92.62 90 ASP A C 1
ATOM 715 O O . ASP A 1 90 ? 23.328 -19.219 0.278 1 92.62 90 ASP A O 1
ATOM 719 N N . GLU A 1 91 ? 24.812 -18.109 -0.911 1 91.56 91 GLU A N 1
ATOM 720 C CA . GLU A 1 91 ? 25.5 -17.547 0.249 1 91.56 91 GLU A CA 1
ATOM 721 C C . GLU A 1 91 ? 24.953 -16.172 0.603 1 91.56 91 GLU A C 1
ATOM 723 O O . GLU A 1 91 ? 25.484 -15.484 1.485 1 91.56 91 GLU A O 1
ATOM 728 N N . GLU A 1 92 ? 24.031 -15.781 -0.147 1 90.19 92 GLU A N 1
ATOM 729 C CA . GLU A 1 92 ? 23.438 -14.477 0.095 1 90.19 92 GLU A CA 1
ATOM 730 C C . GLU A 1 92 ? 21.953 -14.594 0.419 1 90.19 92 GLU A C 1
ATOM 732 O O . GLU A 1 92 ? 21.266 -15.484 -0.102 1 90.19 92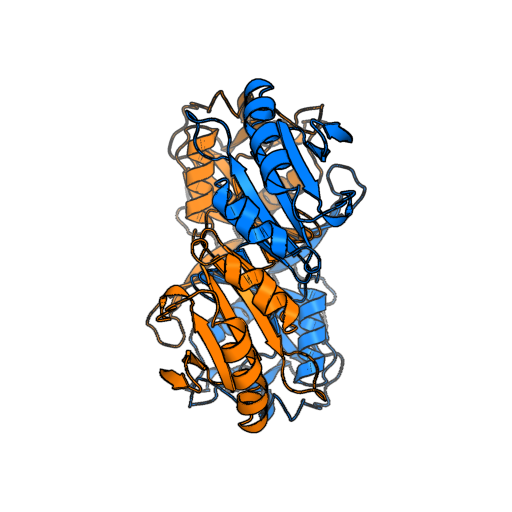 GLU A O 1
ATOM 737 N N . GLU A 1 93 ? 21.578 -13.789 1.223 1 90.5 93 GLU A N 1
ATOM 738 C CA . GLU A 1 93 ? 20.141 -13.734 1.495 1 90.5 93 GLU A CA 1
ATOM 739 C C . GLU A 1 93 ? 19.375 -13.227 0.284 1 90.5 93 GLU A C 1
ATOM 741 O O . GLU A 1 93 ? 19.891 -12.438 -0.505 1 90.5 93 GLU A O 1
ATOM 746 N N . ASN A 1 94 ? 18.172 -13.719 0.123 1 93.12 94 ASN A N 1
ATOM 747 C CA . ASN A 1 94 ? 17.297 -13.281 -0.958 1 93.12 94 ASN A CA 1
ATOM 748 C C . ASN A 1 94 ? 17.062 -11.773 -0.913 1 93.12 94 ASN A C 1
ATOM 750 O O . ASN A 1 94 ? 16.531 -11.258 0.075 1 93.12 94 ASN A O 1
ATOM 754 N N . LYS A 1 95 ? 17.406 -11.078 -1.922 1 88.06 95 LYS A N 1
ATOM 755 C CA . LYS A 1 95 ? 17.312 -9.625 -1.948 1 88.06 95 LYS A CA 1
ATOM 756 C C . LYS A 1 95 ? 16.25 -9.156 -2.93 1 88.06 95 LYS A C 1
ATOM 758 O O . LYS A 1 95 ? 16.156 -7.969 -3.246 1 88.06 95 LYS A O 1
ATOM 763 N N . LEU A 1 96 ? 15.477 -10.164 -3.449 1 93.31 96 LEU A N 1
ATOM 764 C CA . LEU A 1 96 ? 14.398 -9.781 -4.355 1 93.31 96 LEU A CA 1
ATOM 765 C C . LEU A 1 96 ? 13.352 -8.938 -3.627 1 93.31 96 LEU A C 1
ATOM 767 O O . LEU A 1 96 ? 13 -9.227 -2.482 1 93.31 96 LEU A O 1
ATOM 771 N N . PRO A 1 97 ? 12.922 -7.93 -4.238 1 90.94 97 PRO A N 1
ATOM 772 C CA . PRO A 1 97 ? 11.969 -7.039 -3.572 1 90.94 97 PRO A CA 1
ATOM 773 C C . PRO A 1 97 ? 10.617 -7.699 -3.326 1 90.94 97 PRO A C 1
ATOM 775 O O . PRO A 1 97 ? 10.156 -8.5 -4.145 1 90.94 97 PRO A O 1
ATOM 778 N N . GLU A 1 98 ? 10.031 -7.285 -2.256 1 93.06 98 GLU A N 1
ATOM 779 C CA . GLU A 1 98 ? 8.664 -7.703 -1.954 1 93.06 98 GLU A CA 1
ATOM 780 C C . GLU A 1 98 ? 7.648 -6.887 -2.75 1 93.06 98 GLU A C 1
ATOM 782 O O . GLU A 1 98 ? 8 -5.879 -3.365 1 93.06 98 GLU A O 1
ATOM 787 N N . TYR A 1 99 ? 6.461 -7.379 -2.834 1 96.31 99 TYR A N 1
ATOM 788 C CA . TYR A 1 99 ? 5.363 -6.699 -3.51 1 96.31 99 TYR A CA 1
ATOM 789 C C . TYR A 1 99 ? 4.695 -5.688 -2.584 1 96.31 99 TYR A C 1
ATOM 791 O O . TYR A 1 99 ? 4.969 -5.66 -1.383 1 96.31 99 TYR A O 1
ATOM 799 N N . ALA A 1 100 ? 3.852 -4.797 -3.143 1 97.62 100 ALA A N 1
ATOM 800 C CA . ALA A 1 100 ? 3.078 -3.809 -2.395 1 97.62 100 ALA A CA 1
ATOM 801 C C . ALA A 1 100 ? 2.273 -4.473 -1.278 1 97.62 100 ALA A C 1
ATOM 803 O O . ALA A 1 100 ? 1.747 -5.574 -1.455 1 97.62 100 ALA A O 1
ATOM 804 N N . ASN A 1 101 ? 2.191 -3.807 -0.128 1 97.81 101 ASN A N 1
ATOM 805 C CA . ASN A 1 101 ? 1.492 -4.402 1.005 1 97.81 101 ASN A CA 1
ATOM 806 C C . ASN A 1 101 ? 0.708 -3.359 1.793 1 97.81 101 ASN A C 1
ATOM 808 O O . ASN A 1 101 ? 0.494 -3.516 2.996 1 97.81 101 ASN A O 1
ATOM 812 N N . GLN A 1 102 ? 0.377 -2.242 1.204 1 98.06 102 GLN A N 1
ATOM 813 C CA . GLN A 1 102 ? -0.452 -1.199 1.8 1 98.06 102 GLN A CA 1
ATOM 814 C C . GLN A 1 102 ? -1.727 -0.981 0.99 1 98.06 102 GLN A C 1
ATOM 816 O O . GLN A 1 102 ? -1.682 -0.89 -0.238 1 98.06 102 GLN A O 1
ATOM 821 N N . PHE A 1 103 ? -2.828 -0.929 1.657 1 98.06 103 PHE A N 1
ATOM 822 C CA . PHE A 1 103 ? -4.07 -0.452 1.061 1 98.06 103 PHE A CA 1
ATOM 823 C C . PHE A 1 103 ? -4.203 1.058 1.22 1 98.06 103 PHE A C 1
ATOM 825 O O . PHE A 1 103 ? -3.455 1.676 1.979 1 98.06 103 PHE A O 1
ATOM 832 N N . LEU A 1 104 ? -5.062 1.645 0.464 1 98.19 104 LEU A N 1
ATOM 833 C CA . LEU A 1 104 ? -5.355 3.07 0.556 1 98.19 104 LEU A CA 1
ATOM 834 C C . LEU A 1 104 ? -6.863 3.311 0.597 1 98.19 104 LEU A C 1
ATOM 836 O O . LEU A 1 104 ? -7.582 2.945 -0.336 1 98.19 104 LEU A O 1
ATOM 840 N N . GLY A 1 105 ? -7.305 3.871 1.671 1 97.94 105 GLY A N 1
ATOM 841 C CA . GLY A 1 105 ? -8.672 4.34 1.808 1 97.94 105 GLY A CA 1
ATOM 842 C C . GLY A 1 105 ? -8.773 5.82 2.115 1 97.94 105 GLY A C 1
ATOM 843 O O . GLY A 1 105 ? -7.801 6.43 2.566 1 97.94 105 GLY A O 1
ATOM 844 N N . VAL A 1 106 ? -9.938 6.344 1.859 1 98.25 106 VAL A N 1
ATOM 845 C CA . VAL A 1 106 ? -10.172 7.758 2.137 1 98.25 106 VAL A CA 1
ATOM 846 C C . VAL A 1 106 ? -11.531 7.934 2.811 1 98.25 106 VAL A C 1
ATOM 848 O O . VAL A 1 106 ? -12.414 7.086 2.672 1 98.25 106 VAL A O 1
ATOM 851 N N . ALA A 1 107 ? -11.625 8.961 3.529 1 97.94 107 ALA A N 1
ATOM 852 C CA . ALA A 1 107 ? -12.898 9.484 4.031 1 97.94 107 ALA A CA 1
ATOM 853 C C . ALA A 1 107 ? -13.109 10.93 3.592 1 97.94 107 ALA A C 1
ATOM 855 O O . ALA A 1 107 ? -12.172 11.734 3.607 1 97.94 107 ALA A O 1
ATOM 856 N N . GLY A 1 108 ? -14.289 11.188 3.158 1 98.38 108 GLY A N 1
ATOM 857 C CA . GLY A 1 108 ? -14.656 12.562 2.855 1 98.38 108 GLY A CA 1
ATOM 858 C C . GLY A 1 108 ? -15.242 13.297 4.047 1 98.38 108 GLY A C 1
ATOM 859 O O . GLY A 1 108 ? -16.344 12.984 4.492 1 98.38 108 GLY A O 1
ATOM 860 N N . PHE A 1 109 ? -14.492 14.195 4.613 1 98.25 109 PHE A N 1
ATOM 861 C CA . PHE A 1 109 ? -15 15.172 5.57 1 98.25 109 PHE A CA 1
ATOM 862 C C . PHE A 1 109 ? -15.633 16.359 4.848 1 98.25 109 PHE A C 1
ATOM 864 O O . PHE A 1 109 ? -14.992 17.406 4.68 1 98.25 109 PHE A O 1
ATOM 871 N N . VAL A 1 110 ? -16.8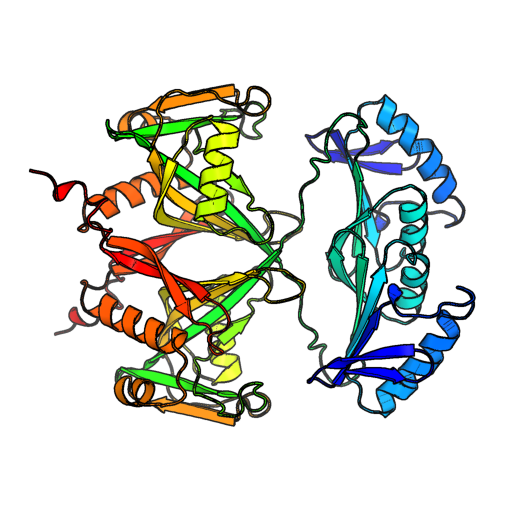59 16.203 4.477 1 98.44 110 VAL A N 1
ATOM 872 C CA . VAL A 1 110 ? -17.516 17.125 3.559 1 98.44 110 VAL A CA 1
ATOM 873 C C . VAL A 1 110 ? -18.359 18.125 4.344 1 98.44 110 VAL A C 1
ATOM 875 O O . VAL A 1 110 ? -19.234 17.734 5.121 1 98.44 110 VAL A O 1
ATOM 878 N N . LEU A 1 111 ? -18.125 19.375 4.113 1 97.81 111 LEU A N 1
ATOM 879 C CA . LEU A 1 111 ? -18.906 20.438 4.758 1 97.81 111 LEU A CA 1
ATOM 880 C C . LEU A 1 111 ? -19.688 21.234 3.725 1 97.81 111 LEU A C 1
ATOM 882 O O . LEU A 1 111 ? -19.172 21.531 2.641 1 97.81 111 LEU A O 1
ATOM 886 N N . ASN A 1 112 ? -20.938 21.547 4.051 1 97.38 112 ASN A N 1
ATOM 887 C CA . ASN A 1 112 ? -21.688 22.453 3.201 1 97.38 112 ASN A CA 1
ATOM 888 C C . ASN A 1 112 ? -21.5 23.906 3.645 1 97.38 112 ASN A C 1
ATOM 890 O O . ASN A 1 112 ? -20.688 24.188 4.527 1 97.38 112 ASN A O 1
ATOM 894 N N . GLU A 1 113 ? -22.266 24.781 3.031 1 94.56 113 GLU A N 1
ATOM 895 C CA . GLU A 1 113 ? -22.109 26.203 3.283 1 94.56 113 GLU A CA 1
ATOM 896 C C . GLU A 1 113 ? -22.5 26.562 4.715 1 94.56 113 GLU A C 1
ATOM 898 O O . GLU A 1 113 ? -22 27.531 5.277 1 94.56 113 GLU A O 1
ATOM 903 N N . LYS A 1 114 ? -23.375 25.781 5.309 1 94.94 114 LYS A N 1
ATOM 904 C CA . LYS A 1 114 ? -23.828 26 6.68 1 94.94 114 LYS A CA 1
ATOM 905 C C . LYS A 1 114 ? -22.891 25.344 7.684 1 94.94 114 LYS A C 1
ATOM 907 O O . LYS A 1 114 ? -23.188 25.281 8.875 1 94.94 114 LYS A O 1
ATOM 912 N N . LYS A 1 115 ? -21.781 24.719 7.199 1 93.88 115 LYS A N 1
ATOM 913 C CA . LYS A 1 115 ? -20.766 24.047 8 1 93.88 115 LYS A CA 1
ATOM 914 C C . LYS A 1 115 ? -21.328 22.766 8.641 1 93.88 115 LYS A C 1
ATOM 916 O O . LYS A 1 115 ? -20.906 22.391 9.734 1 93.88 115 LYS A O 1
ATOM 921 N N . GLU A 1 116 ? -22.312 22.297 8.023 1 97.44 116 GLU A N 1
ATOM 922 C CA . GLU A 1 116 ? -22.797 20.969 8.43 1 97.44 116 GLU A CA 1
ATOM 923 C C . GLU A 1 116 ? -21.969 19.859 7.781 1 97.44 116 GLU A C 1
ATOM 925 O O . GLU A 1 116 ? -21.516 20 6.645 1 97.44 116 GLU A O 1
ATOM 930 N N . LEU A 1 117 ? -21.812 18.781 8.516 1 98.12 117 LEU A N 1
ATOM 931 C CA . LEU A 1 117 ? -21 17.641 8.109 1 98.12 117 LEU A CA 1
ATOM 932 C C . LEU A 1 117 ? -21.859 16.562 7.453 1 98.12 117 LEU A C 1
ATOM 934 O O . LEU A 1 117 ? -22.922 16.219 7.969 1 98.12 117 LEU A O 1
ATOM 938 N N . LEU A 1 118 ? -21.422 16.047 6.328 1 98.44 118 LEU A N 1
ATOM 939 C CA . LEU A 1 118 ? -22.109 14.945 5.645 1 98.44 118 LEU A CA 1
ATOM 940 C C . LEU A 1 118 ? -21.75 13.609 6.285 1 98.44 118 LEU A C 1
ATOM 942 O O . LEU A 1 118 ? -20.562 13.258 6.379 1 98.44 118 LEU A O 1
ATOM 946 N N . VAL A 1 119 ? -22.75 12.867 6.73 1 97.25 119 VAL A N 1
ATOM 947 C CA . VAL A 1 119 ? -22.469 11.586 7.379 1 97.25 119 VAL A CA 1
ATOM 948 C C . VAL A 1 119 ? -23.391 10.508 6.801 1 97.25 119 VAL A C 1
ATOM 950 O O . VAL A 1 119 ? -24.438 10.812 6.238 1 97.25 119 VAL A O 1
ATOM 953 N N . ILE A 1 120 ? -22.906 9.25 6.922 1 95.75 120 ILE A N 1
ATOM 954 C CA . ILE A 1 120 ? -23.656 8.125 6.387 1 95.75 120 ILE A CA 1
ATOM 955 C C . ILE A 1 120 ? -23.766 7.023 7.438 1 95.75 120 ILE A C 1
ATOM 957 O O . ILE A 1 120 ? -23 7.012 8.406 1 95.75 120 ILE A O 1
ATOM 961 N N . ARG A 1 121 ? -24.719 6.203 7.266 1 91.56 121 ARG A N 1
ATOM 962 C CA . ARG A 1 121 ? -24.859 4.938 7.98 1 91.56 121 ARG A CA 1
ATOM 963 C C . ARG A 1 121 ? -25 3.773 7.004 1 91.56 121 ARG A C 1
ATOM 965 O O . ARG A 1 121 ? -25.859 3.807 6.113 1 91.56 121 ARG A O 1
ATOM 972 N N . GLU A 1 122 ? -24.125 2.809 7.164 1 85.81 122 GLU A N 1
ATOM 973 C CA . GLU A 1 122 ? -24.141 1.683 6.238 1 85.81 122 GLU A CA 1
ATOM 974 C C . GLU A 1 122 ? -25.297 0.741 6.512 1 85.81 122 GLU A C 1
ATOM 976 O O . GLU A 1 122 ? -25.75 0.625 7.652 1 85.81 122 GLU A O 1
ATOM 981 N N . ARG A 1 123 ? -25.719 0.104 5.441 1 81.69 123 ARG A N 1
ATOM 982 C CA . ARG A 1 123 ? -26.797 -0.873 5.574 1 81.69 123 ARG A CA 1
ATOM 983 C C . ARG A 1 123 ? -26.297 -2.139 6.266 1 81.69 123 ARG A C 1
ATOM 985 O O . ARG A 1 123 ? -26.984 -2.688 7.133 1 81.69 123 ARG A O 1
ATOM 992 N N . PHE A 1 124 ? -25.141 -2.605 5.848 1 71.62 124 PHE A N 1
ATOM 993 C CA . PHE A 1 124 ? -24.531 -3.793 6.422 1 71.62 124 PHE A CA 1
ATOM 994 C C . PHE A 1 124 ? -23.266 -3.422 7.199 1 71.62 124 PHE A C 1
ATOM 996 O O . PHE A 1 124 ? -22.344 -2.807 6.648 1 71.62 124 PHE A O 1
ATOM 1003 N N . SER A 1 125 ? -23.344 -3.359 8.539 1 66.31 125 SER A N 1
ATOM 1004 C CA . SER A 1 125 ? -22.203 -2.998 9.375 1 66.31 125 SER A CA 1
ATOM 1005 C C . SER A 1 125 ? -21.844 -4.129 10.336 1 66.31 125 SER A C 1
ATOM 1007 O O . SER A 1 125 ? -22.719 -4.832 10.836 1 66.31 125 SER A O 1
ATOM 1009 N N . VAL A 1 126 ? -20.625 -4.277 10.445 1 66.88 126 VAL A N 1
ATOM 1010 C CA . VAL A 1 126 ? -20.125 -5.227 11.438 1 66.88 126 VAL A CA 1
ATOM 1011 C C . VAL A 1 126 ? -20.469 -4.723 12.844 1 66.88 126 VAL A C 1
ATOM 1013 O O . VAL A 1 126 ? -20.625 -5.516 13.773 1 66.88 126 VAL A O 1
ATOM 1016 N N . ILE A 1 127 ? -20.562 -3.363 12.93 1 66.19 127 ILE A N 1
ATOM 1017 C CA . ILE A 1 127 ? -20.875 -2.75 14.219 1 66.19 127 ILE A CA 1
ATOM 1018 C C . ILE A 1 127 ? -22.391 -2.652 14.383 1 66.19 127 ILE A C 1
ATOM 1020 O O . ILE A 1 127 ? -23.062 -1.977 13.602 1 66.19 127 ILE A O 1
ATOM 1024 N N . GLN A 1 128 ? -22.875 -3.242 15.305 1 70.25 128 GLN A N 1
ATOM 1025 C CA . GLN A 1 128 ? -24.312 -3.375 15.523 1 70.25 128 GLN A CA 1
ATOM 1026 C C . GLN A 1 128 ? -24.969 -2.01 15.703 1 70.25 128 GLN A C 1
ATOM 1028 O O . GLN A 1 128 ? -26.094 -1.795 15.266 1 70.25 128 GLN A O 1
ATOM 1033 N N . SER A 1 129 ? -24.203 -1.104 16.344 1 73.31 129 SER A N 1
ATOM 1034 C CA . SER A 1 129 ? -24.812 0.192 16.641 1 73.31 129 SER A CA 1
ATOM 1035 C C . SER A 1 129 ? -24.906 1.056 15.391 1 73.31 129 SER A C 1
ATOM 1037 O O . SER A 1 129 ? -25.594 2.082 15.391 1 73.31 129 SER A O 1
ATOM 1039 N N . LYS A 1 130 ? -24.328 0.599 14.266 1 78 130 LYS A N 1
ATOM 1040 C CA . LYS A 1 130 ? -24.344 1.299 12.992 1 78 130 LYS A CA 1
ATOM 1041 C C . LYS A 1 130 ? -24.062 2.787 13.172 1 78 130 LYS A C 1
ATOM 1043 O O . LYS A 1 130 ? -24.891 3.629 12.836 1 78 130 LYS A O 1
ATOM 1048 N N . PRO A 1 131 ? -22.922 3.117 13.742 1 83.75 131 PRO A N 1
ATOM 1049 C CA . PRO A 1 131 ? -22.594 4.527 13.969 1 83.75 131 PRO A CA 1
ATOM 1050 C C . PRO A 1 131 ? -22.516 5.332 12.68 1 83.75 131 PRO A C 1
ATOM 1052 O O . PRO A 1 131 ? -22.328 4.758 11.602 1 83.75 131 PRO A O 1
ATOM 1055 N N . TRP A 1 132 ? -22.75 6.613 12.859 1 90 132 TRP A N 1
ATOM 1056 C CA . TRP A 1 132 ? -22.484 7.512 11.742 1 90 132 TRP A CA 1
ATOM 1057 C C . TRP A 1 132 ? -21.016 7.48 11.352 1 90 132 TRP A C 1
ATOM 1059 O O . TRP A 1 132 ? -20.141 7.441 12.219 1 90 132 TRP A O 1
ATOM 1069 N N . LYS A 1 133 ? -20.828 7.484 10.148 1 92.5 133 LYS A N 1
ATOM 1070 C CA . LYS A 1 133 ? -19.453 7.516 9.625 1 92.5 133 LYS A CA 1
ATOM 1071 C C . LYS A 1 133 ? -19.328 8.531 8.5 1 92.5 133 LYS A C 1
ATOM 1073 O O . LYS A 1 133 ? -20.328 9.062 8.016 1 92.5 133 LYS A O 1
ATOM 1078 N N . LEU A 1 134 ? -18.141 8.844 8.195 1 97.06 134 LEU A N 1
ATOM 1079 C CA . LEU A 1 134 ? -17.875 9.68 7.031 1 97.06 134 LEU A CA 1
ATOM 1080 C C . LEU A 1 134 ? -17.953 8.859 5.746 1 97.06 134 LEU A C 1
ATOM 1082 O O . LEU A 1 134 ? -17.578 7.688 5.723 1 97.06 134 LEU A O 1
ATOM 1086 N N . PRO A 1 135 ? -18.547 9.469 4.703 1 97.56 135 PRO A N 1
ATOM 1087 C CA . PRO A 1 135 ? -18.5 8.75 3.432 1 97.56 135 PRO A CA 1
ATOM 1088 C C . PRO A 1 135 ? -17.078 8.477 2.949 1 97.56 135 PRO A C 1
ATOM 1090 O O . PRO A 1 135 ? -16.188 9.312 3.135 1 97.56 135 PRO A O 1
ATOM 1093 N N . GLY A 1 136 ? -16.797 7.402 2.375 1 96.69 136 GLY A N 1
ATOM 1094 C CA . GLY A 1 136 ? -15.461 7.047 1.922 1 96.69 136 GLY A CA 1
ATOM 1095 C C . GLY A 1 136 ? -15.352 5.621 1.425 1 96.69 136 GLY A C 1
ATOM 1096 O O . GLY A 1 136 ? -16.375 4.949 1.23 1 96.69 136 GLY A O 1
ATOM 1097 N N . GLY A 1 137 ? -14.141 5.176 1.176 1 95.94 137 GLY A N 1
ATOM 1098 C CA . GLY A 1 137 ? -13.875 3.84 0.669 1 95.94 137 GLY A CA 1
ATOM 1099 C C . GLY A 1 137 ? -12.445 3.648 0.199 1 95.94 137 GLY A C 1
ATOM 1100 O O . GLY A 1 137 ? -11.586 4.492 0.452 1 95.94 137 GLY A O 1
ATOM 1101 N N . LEU A 1 138 ? -12.242 2.57 -0.469 1 96.31 138 LEU A N 1
ATOM 1102 C CA . LEU A 1 138 ? -10.906 2.217 -0.945 1 96.31 138 LEU A CA 1
ATOM 1103 C C . LEU A 1 138 ? -10.609 2.896 -2.277 1 96.31 138 LEU A C 1
ATOM 1105 O O . LEU A 1 138 ? -11.492 3.016 -3.131 1 96.31 138 LEU A O 1
ATOM 1109 N N . ALA A 1 139 ? -9.375 3.275 -2.441 1 97.19 139 ALA A N 1
ATOM 1110 C CA . ALA A 1 139 ? -8.93 3.854 -3.707 1 97.19 139 ALA A CA 1
ATOM 1111 C C . ALA A 1 139 ? -8.766 2.775 -4.773 1 97.19 139 ALA A C 1
ATOM 1113 O O . ALA A 1 139 ? -8.273 1.681 -4.488 1 97.19 139 ALA A O 1
ATOM 1114 N N . ASP A 1 140 ? -9.18 3.092 -5.988 1 94.81 140 ASP A N 1
ATOM 1115 C CA . ASP A 1 140 ? -8.797 2.264 -7.129 1 94.81 140 ASP A CA 1
ATOM 1116 C C . ASP A 1 140 ? -7.316 2.449 -7.465 1 94.81 140 ASP A C 1
ATOM 1118 O O . ASP A 1 140 ? -6.738 3.5 -7.191 1 94.81 140 ASP A O 1
ATOM 1122 N N . LYS A 1 141 ? -6.797 1.424 -8.039 1 94.31 141 LYS A N 1
ATOM 1123 C CA . LYS A 1 141 ? -5.391 1.48 -8.43 1 94.31 141 LYS A CA 1
ATOM 1124 C C . LYS A 1 141 ? -5.102 2.723 -9.266 1 94.31 141 LYS A C 1
ATOM 1126 O O . LYS A 1 141 ? -5.816 3.008 -10.227 1 94.31 141 LYS A O 1
ATOM 1131 N N . GLY A 1 142 ? -4.059 3.514 -8.844 1 94.5 142 GLY A N 1
ATOM 1132 C CA . GLY A 1 142 ? -3.609 4.66 -9.617 1 94.5 142 GLY A CA 1
ATOM 1133 C C . GLY A 1 142 ? -4.34 5.941 -9.258 1 94.5 142 GLY A C 1
ATOM 1134 O O . GLY A 1 142 ? -4.02 7.012 -9.781 1 94.5 142 GLY A O 1
ATOM 1135 N N . GLU A 1 143 ? -5.289 5.953 -8.375 1 96.19 143 GLU A N 1
ATOM 1136 C CA . GLU A 1 143 ? -6.062 7.141 -8.023 1 96.19 143 GLU A CA 1
ATOM 1137 C C . GLU A 1 143 ? -5.328 7.996 -6.996 1 96.19 143 GLU A C 1
ATOM 1139 O O . GLU A 1 143 ? -4.727 7.465 -6.059 1 96.19 143 GLU A O 1
ATOM 1144 N N . ASP A 1 144 ? -5.453 9.281 -7.207 1 96.44 144 ASP A N 1
ATOM 1145 C CA . ASP A 1 144 ? -5.027 10.227 -6.176 1 96.44 144 ASP A CA 1
ATOM 1146 C C . ASP A 1 144 ? -6.078 10.344 -5.074 1 96.44 144 ASP A C 1
ATOM 1148 O O . ASP A 1 144 ? -7.238 9.984 -5.273 1 96.44 144 ASP A O 1
ATOM 1152 N N . LEU A 1 145 ? -5.652 10.867 -3.922 1 97.5 145 LEU A N 1
ATOM 1153 C CA . LEU A 1 145 ? -6.543 11.039 -2.779 1 97.5 145 LEU A CA 1
ATOM 1154 C C . LEU A 1 145 ? -7.789 11.828 -3.18 1 97.5 145 LEU A C 1
ATOM 1156 O O . LEU A 1 145 ? -8.906 11.422 -2.865 1 97.5 145 LEU A O 1
ATOM 1160 N N . ALA A 1 146 ? -7.59 12.922 -3.869 1 97.19 146 ALA A N 1
ATOM 1161 C CA . ALA A 1 146 ? -8.688 13.812 -4.234 1 97.19 146 ALA A CA 1
ATOM 1162 C C . ALA A 1 146 ? -9.688 13.102 -5.141 1 97.19 146 ALA A C 1
ATOM 1164 O O . ALA A 1 146 ? -10.906 13.219 -4.945 1 97.19 146 ALA A O 1
ATOM 1165 N N . VAL A 1 147 ? -9.188 12.375 -6.098 1 97.81 147 VAL A N 1
ATOM 1166 C CA . VAL A 1 147 ? -10.023 11.656 -7.051 1 97.81 147 VAL A CA 1
ATOM 1167 C C . VAL A 1 147 ? -10.844 10.594 -6.32 1 97.81 147 VAL A C 1
ATOM 1169 O O . VAL A 1 147 ? -12.062 10.492 -6.52 1 97.81 147 VAL A O 1
ATOM 1172 N N . THR A 1 148 ? -10.188 9.812 -5.496 1 98.12 148 THR A N 1
ATOM 1173 C CA . THR A 1 148 ? -10.867 8.766 -4.734 1 98.12 148 THR A CA 1
ATOM 1174 C C . THR A 1 148 ? -11.953 9.367 -3.842 1 98.12 148 THR A C 1
ATOM 1176 O O . THR A 1 148 ? -13.078 8.875 -3.814 1 98.12 148 THR A O 1
ATOM 1179 N N . ALA A 1 149 ? -11.602 10.453 -3.115 1 98.19 149 ALA A N 1
ATOM 1180 C CA . ALA A 1 149 ? -12.539 11.07 -2.184 1 98.19 149 ALA A CA 1
ATOM 1181 C C . ALA A 1 149 ? -13.781 11.578 -2.912 1 98.19 149 ALA A C 1
ATOM 1183 O O . ALA A 1 149 ? -14.914 11.312 -2.488 1 98.19 149 ALA A O 1
ATOM 1184 N N . ARG A 1 150 ? -13.578 12.25 -4.004 1 98.31 150 ARG A N 1
ATOM 1185 C CA . ARG A 1 150 ? -14.695 12.773 -4.777 1 98.31 150 ARG A CA 1
ATOM 1186 C C . ARG A 1 150 ? -15.594 11.641 -5.277 1 98.31 150 ARG A C 1
ATOM 1188 O O . ARG A 1 150 ? -16.812 11.711 -5.164 1 98.31 150 ARG A O 1
ATOM 1195 N N . ARG A 1 151 ? -14.969 10.625 -5.844 1 97.81 151 ARG A N 1
ATOM 1196 C CA . ARG A 1 151 ? -15.727 9.5 -6.395 1 97.81 151 ARG A CA 1
ATOM 1197 C C . ARG A 1 151 ? -16.547 8.805 -5.316 1 97.81 151 ARG A C 1
ATOM 1199 O O . ARG A 1 151 ? -17.734 8.57 -5.492 1 97.81 151 ARG A O 1
ATOM 1206 N N . GLU A 1 152 ? -15.945 8.477 -4.176 1 97.12 152 GLU A N 1
ATOM 1207 C CA . GLU A 1 152 ? -16.625 7.754 -3.096 1 97.12 152 GLU A CA 1
ATOM 1208 C C . GLU A 1 152 ? -17.766 8.57 -2.521 1 97.12 152 GLU A C 1
ATOM 1210 O O . GLU A 1 152 ? -18.828 8.023 -2.18 1 97.12 152 GLU A O 1
ATOM 1215 N N . VAL A 1 153 ? -17.578 9.906 -2.359 1 98.12 153 VAL A N 1
ATOM 1216 C CA . VAL A 1 153 ? -18.625 10.766 -1.828 1 98.12 153 VAL A CA 1
ATOM 1217 C C . VAL A 1 153 ? -19.828 10.766 -2.775 1 98.12 153 VAL A C 1
ATOM 1219 O O . VAL A 1 153 ? -20.969 10.602 -2.342 1 98.12 153 VAL A O 1
ATOM 1222 N N . VAL A 1 154 ? -19.547 10.891 -4.062 1 97.75 154 VAL A N 1
ATOM 1223 C CA . VAL A 1 154 ? -20.625 10.875 -5.047 1 97.75 154 VAL A CA 1
ATOM 1224 C C . VAL A 1 154 ? -21.312 9.516 -5.043 1 97.75 154 VAL A C 1
ATOM 1226 O O . VAL A 1 154 ? -22.547 9.43 -5.012 1 97.75 154 VAL A O 1
ATOM 1229 N N . GLU A 1 155 ? -20.531 8.438 -5.102 1 95.69 155 GLU A N 1
ATOM 1230 C CA . GLU A 1 155 ? -21.062 7.082 -5.18 1 95.69 155 GLU A CA 1
ATOM 1231 C C . GLU A 1 155 ? -21.969 6.773 -3.99 1 95.69 155 GLU A C 1
ATOM 1233 O O . GLU A 1 155 ? -23.031 6.172 -4.152 1 95.69 155 GLU A O 1
ATOM 1238 N N . GLU A 1 156 ? -21.547 7.23 -2.795 1 96.06 156 GLU A N 1
ATOM 1239 C CA . GLU A 1 156 ? -22.25 6.812 -1.589 1 96.06 156 GLU A CA 1
ATOM 1240 C C . GLU A 1 156 ? -23.359 7.797 -1.231 1 96.06 156 GLU A C 1
ATOM 1242 O O . GLU A 1 156 ? -24.344 7.43 -0.571 1 96.06 156 GLU A O 1
ATOM 1247 N N . THR A 1 157 ? -23.281 9.109 -1.622 1 97.5 157 THR A N 1
ATOM 1248 C CA . THR A 1 157 ? -24.203 10.109 -1.085 1 97.5 157 THR A CA 1
ATOM 1249 C C . THR A 1 157 ? -24.859 10.891 -2.213 1 97.5 157 THR A C 1
ATOM 1251 O O . THR A 1 157 ? -25.859 11.578 -1.991 1 97.5 157 THR A O 1
ATOM 1254 N N . GLY A 1 158 ? -24.297 10.867 -3.465 1 97.38 158 GLY A N 1
ATOM 1255 C CA . GLY A 1 158 ? -24.766 11.68 -4.578 1 97.38 158 GLY A CA 1
ATOM 1256 C C . GLY A 1 158 ? -24.266 13.109 -4.531 1 97.38 158 GLY A C 1
ATOM 1257 O O . GLY A 1 158 ? -24.562 13.906 -5.426 1 97.38 158 GLY A O 1
ATOM 1258 N N . ILE A 1 159 ? -23.516 13.484 -3.553 1 98.12 159 ILE A N 1
ATOM 1259 C CA . ILE A 1 159 ? -23.062 14.859 -3.352 1 98.12 159 ILE A CA 1
ATOM 1260 C C . ILE A 1 159 ? -21.766 15.086 -4.133 1 98.12 159 ILE A C 1
ATOM 1262 O O . ILE A 1 159 ? -20.828 14.305 -4.027 1 98.12 159 ILE A O 1
ATOM 1266 N N . GLU A 1 160 ? -21.734 16.094 -4.93 1 98.06 160 GLU A N 1
ATOM 1267 C CA . GLU A 1 160 ? -20.484 16.562 -5.531 1 98.06 160 GLU A CA 1
ATOM 1268 C C . GLU A 1 160 ? -19.703 17.438 -4.566 1 98.06 160 GLU A C 1
ATOM 1270 O O . GLU A 1 160 ? -20.281 18.312 -3.914 1 98.06 160 GLU A O 1
ATOM 1275 N N . ALA A 1 161 ? -18.422 17.156 -4.43 1 97.88 161 ALA A N 1
ATOM 1276 C CA . ALA A 1 161 ? -17.594 17.922 -3.498 1 97.88 161 ALA A CA 1
ATOM 1277 C C . ALA A 1 161 ? -16.203 18.172 -4.074 1 97.88 161 ALA A C 1
ATOM 1279 O O . ALA A 1 161 ? -15.742 17.422 -4.941 1 97.88 161 ALA A O 1
ATOM 1280 N N . GLU A 1 162 ? -15.617 19.172 -3.619 1 96.88 162 GLU A N 1
ATOM 1281 C CA . GLU A 1 162 ? -14.258 19.516 -4.023 1 96.88 162 GLU A CA 1
ATOM 1282 C C . GLU A 1 162 ? -13.266 19.234 -2.902 1 96.88 162 GLU A C 1
ATOM 1284 O O . GLU A 1 162 ? -13.539 19.516 -1.732 1 96.88 162 GLU A O 1
ATOM 1289 N N . PHE A 1 163 ? -12.156 18.672 -3.273 1 96.62 163 PHE A N 1
ATOM 1290 C CA . PHE A 1 163 ? -11.086 18.375 -2.322 1 96.62 163 PHE A CA 1
ATOM 1291 C C . PHE A 1 163 ? -10.406 19.672 -1.868 1 96.62 163 PHE A C 1
ATOM 1293 O O . PHE A 1 163 ? -10.055 20.516 -2.689 1 96.62 163 PHE A O 1
ATOM 1300 N N . VAL A 1 164 ? -10.141 19.875 -0.592 1 94.56 164 VAL A N 1
ATOM 1301 C CA . VAL A 1 164 ? -9.484 21.062 -0.04 1 94.56 164 VAL A CA 1
ATOM 1302 C C . VAL A 1 164 ? -8.102 20.688 0.5 1 94.56 164 VAL A C 1
ATOM 1304 O O . VAL A 1 164 ? -7.086 21.219 0.051 1 94.56 164 VAL A O 1
ATOM 1307 N N . SER A 1 165 ? -8.078 19.75 1.401 1 95.06 165 SER A N 1
ATOM 1308 C CA . SER A 1 165 ? -6.836 19.344 2.055 1 95.06 165 SER A CA 1
ATOM 1309 C C . SER A 1 165 ? -7.008 18.016 2.791 1 95.06 165 SER A C 1
ATOM 1311 O O . SER A 1 165 ? -8.062 17.375 2.703 1 95.06 165 SER A O 1
ATOM 1313 N N . VAL A 1 166 ? -5.93 17.531 3.457 1 96.81 166 VAL A N 1
ATOM 1314 C CA . VAL A 1 166 ? -5.961 16.344 4.312 1 96.81 166 VAL A CA 1
ATOM 1315 C C . VAL A 1 166 ? -5.941 16.766 5.777 1 96.81 166 VAL A C 1
ATOM 1317 O O . VAL A 1 166 ? -5.066 17.531 6.199 1 96.81 166 VAL A O 1
ATOM 1320 N N . LEU A 1 167 ? -6.922 16.359 6.551 1 95.38 167 LEU A N 1
ATOM 1321 C CA . LEU A 1 167 ? -6.996 16.672 7.973 1 95.38 167 LEU A CA 1
ATOM 1322 C C . LEU A 1 167 ? -6.047 15.797 8.781 1 95.38 167 LEU A C 1
ATOM 1324 O O . LEU A 1 167 ? -5.512 16.234 9.805 1 95.38 167 LEU A O 1
ATOM 1328 N N . GLY A 1 168 ? -5.867 14.641 8.336 1 95.81 168 GLY A N 1
ATOM 1329 C CA . GLY A 1 168 ? -5.031 13.625 8.953 1 95.81 168 GLY A CA 1
ATOM 1330 C C . GLY A 1 168 ? -5.141 12.273 8.273 1 95.81 168 GLY A C 1
ATOM 1331 O O . GLY A 1 168 ? -5.895 12.117 7.312 1 95.81 168 GLY A O 1
ATOM 1332 N N . PHE A 1 169 ? -4.332 11.328 8.719 1 97.56 169 PHE A N 1
ATOM 1333 C CA . PHE A 1 169 ? -4.367 9.984 8.148 1 97.56 169 PHE A CA 1
ATOM 1334 C C . PHE A 1 169 ? -3.965 8.945 9.188 1 97.56 169 PHE A C 1
ATOM 1336 O O . PHE A 1 169 ? -3.133 9.211 10.055 1 97.56 169 PHE A O 1
ATOM 1343 N N . ARG A 1 170 ? -4.547 7.82 9.094 1 97 170 ARG A N 1
ATOM 1344 C CA . ARG A 1 170 ? -4.324 6.707 10.008 1 97 170 ARG A CA 1
ATOM 1345 C C . ARG A 1 170 ? -3.52 5.602 9.336 1 97 170 ARG A C 1
ATOM 1347 O O . ARG A 1 170 ? -3.764 5.266 8.172 1 97 170 ARG A O 1
ATOM 1354 N N . HIS A 1 171 ? -2.578 5.074 9.992 1 96.62 171 HIS A N 1
ATOM 1355 C CA . HIS A 1 171 ? -1.853 3.883 9.57 1 96.62 171 HIS A CA 1
ATOM 1356 C C . HIS A 1 171 ? -2.229 2.678 10.422 1 96.62 171 HIS A C 1
ATOM 1358 O O . HIS A 1 171 ? -1.881 2.615 11.609 1 96.62 171 HIS A O 1
ATOM 1364 N N . GLN A 1 172 ? -2.963 1.752 9.891 1 95.25 172 GLN A N 1
ATOM 1365 C CA . GLN A 1 172 ? -3.406 0.542 10.57 1 95.25 172 GLN A CA 1
ATOM 1366 C C . GLN A 1 172 ? -2.697 -0.693 10.023 1 95.25 172 GLN A C 1
ATOM 1368 O O . GLN A 1 172 ? -2.512 -0.819 8.812 1 95.25 172 GLN A O 1
ATOM 1373 N N . HIS A 1 173 ? -2.279 -1.612 10.891 1 94.44 173 HIS A N 1
ATOM 1374 C CA . HIS A 1 173 ? -1.65 -2.859 10.469 1 94.44 173 HIS A CA 1
ATOM 1375 C C . HIS A 1 173 ? -2.629 -4.027 10.555 1 94.44 173 HIS A C 1
ATOM 1377 O O . HIS A 1 173 ? -3.674 -3.918 11.203 1 94.44 173 HIS A O 1
ATOM 1383 N N . ASN A 1 174 ? -2.332 -5.188 9.82 1 93 174 ASN A N 1
ATOM 1384 C CA . ASN A 1 174 ? -3.152 -6.391 9.773 1 93 174 ASN A CA 1
ATOM 1385 C C . ASN A 1 174 ? -4.59 -6.078 9.359 1 93 174 ASN A C 1
ATOM 1387 O O . ASN A 1 174 ? -5.539 -6.555 9.984 1 93 174 ASN A O 1
ATOM 1391 N N . PHE A 1 175 ? -4.758 -5.188 8.406 1 92.94 175 PHE A N 1
ATOM 1392 C CA . PHE A 1 175 ? -6.051 -4.793 7.863 1 92.94 175 PHE A CA 1
ATOM 1393 C C . PHE A 1 175 ? -6.684 -5.949 7.094 1 92.94 175 PHE A C 1
ATOM 1395 O O . PHE A 1 175 ? -7.66 -6.547 7.551 1 92.94 175 PHE A O 1
ATOM 1402 N N . ARG A 1 176 ? -6.109 -6.27 5.957 1 92.62 176 ARG A N 1
ATOM 1403 C CA . ARG A 1 176 ? -6.52 -7.414 5.156 1 92.62 176 ARG A CA 1
ATOM 1404 C C . ARG A 1 176 ? -5.309 -8.203 4.668 1 92.62 176 ARG A C 1
ATOM 1406 O O . ARG A 1 176 ? -4.332 -7.621 4.195 1 92.62 176 ARG A O 1
ATOM 1413 N N . PHE A 1 177 ? -5.363 -9.57 4.812 1 94.12 177 PHE A N 1
ATOM 1414 C CA . PHE A 1 177 ? -4.34 -10.477 4.305 1 94.12 177 PHE A CA 1
ATOM 1415 C C . PHE A 1 177 ? -2.986 -10.172 4.934 1 94.12 177 PHE A C 1
ATOM 1417 O O . PHE A 1 177 ? -1.95 -10.305 4.277 1 94.12 177 PHE A O 1
ATOM 1424 N N . GLY A 1 178 ? -3.029 -9.578 6.133 1 94 178 GLY A N 1
ATOM 1425 C CA . GLY A 1 178 ? -1.796 -9.266 6.836 1 94 178 GLY A CA 1
ATOM 1426 C C . GLY A 1 178 ? -1.144 -7.98 6.359 1 94 178 GLY A C 1
ATOM 1427 O O . GLY A 1 178 ? -0.018 -7.668 6.75 1 94 178 GLY A O 1
ATOM 1428 N N . CYS A 1 179 ? -1.812 -7.25 5.484 1 97.12 179 CYS A N 1
ATOM 1429 C CA . CYS A 1 179 ? -1.286 -6.004 4.938 1 97.12 179 CYS A CA 1
ATOM 1430 C C . CYS A 1 179 ? -1.721 -4.812 5.781 1 97.12 179 CYS A C 1
ATOM 1432 O O . CYS A 1 179 ? -2.52 -4.961 6.707 1 97.12 179 CYS A O 1
ATOM 1434 N N . SER A 1 180 ? -1.143 -3.684 5.535 1 97.5 180 SER A N 1
ATOM 1435 C CA . SER A 1 180 ? -1.48 -2.457 6.254 1 97.5 180 SER A CA 1
ATOM 1436 C C . SER A 1 180 ? -2.424 -1.581 5.434 1 97.5 180 SER A C 1
ATOM 1438 O O . SER A 1 180 ? -2.654 -1.843 4.254 1 97.5 180 SER A O 1
ATOM 1440 N N . ASP A 1 181 ? -2.992 -0.603 6.105 1 97.31 181 ASP A N 1
ATOM 1441 C CA . ASP A 1 181 ? -3.973 0.279 5.48 1 97.31 181 ASP A CA 1
ATOM 1442 C C . ASP A 1 181 ? -3.73 1.735 5.871 1 97.31 181 ASP A C 1
ATOM 1444 O O . ASP A 1 181 ? -3.545 2.045 7.047 1 97.31 181 ASP A O 1
ATOM 1448 N N . TRP A 1 182 ? -3.641 2.557 4.852 1 97.81 182 TRP A N 1
ATOM 1449 C CA . TRP A 1 182 ? -3.699 4 5.055 1 97.81 182 TRP A CA 1
ATOM 1450 C C . TRP A 1 182 ? -5.121 4.52 4.879 1 97.81 182 TRP A C 1
ATOM 1452 O O . TRP A 1 182 ? -5.816 4.137 3.936 1 97.81 182 TRP A O 1
ATOM 1462 N N . TYR A 1 183 ? -5.574 5.273 5.805 1 97.94 183 TYR A N 1
ATOM 1463 C CA . TYR A 1 183 ? -6.891 5.898 5.758 1 97.94 183 TYR A CA 1
ATOM 1464 C C . TYR A 1 183 ? -6.777 7.414 5.871 1 97.94 183 TYR A C 1
ATOM 1466 O O . TYR A 1 183 ? -6.543 7.945 6.957 1 97.94 183 TYR A O 1
ATOM 1474 N N . PHE A 1 184 ? -6.969 8.172 4.785 1 98.44 184 PHE A N 1
ATOM 1475 C CA . PHE A 1 184 ? -6.789 9.617 4.73 1 98.44 184 PHE A CA 1
ATOM 1476 C C . PHE A 1 184 ? -8.125 10.336 4.887 1 98.44 184 PHE A C 1
ATOM 1478 O O . PHE A 1 184 ? -9.094 10.023 4.188 1 98.44 184 PHE A O 1
ATOM 1485 N N . ILE A 1 185 ? -8.195 11.266 5.773 1 98.25 185 ILE A N 1
ATOM 1486 C CA . ILE A 1 185 ? -9.383 12.086 5.977 1 98.25 185 ILE A CA 1
ATOM 1487 C C . ILE A 1 185 ? -9.273 13.367 5.148 1 98.25 185 ILE A C 1
ATOM 1489 O O . ILE A 1 185 ? -8.555 14.289 5.52 1 98.25 185 ILE A O 1
ATOM 1493 N N . CYS A 1 186 ? -10.047 13.438 4.133 1 98.06 186 CYS A N 1
ATOM 1494 C CA . CYS A 1 186 ? -9.984 14.539 3.182 1 98.06 186 CYS A CA 1
ATOM 1495 C C . CYS A 1 186 ? -11.016 15.609 3.521 1 98.06 186 CYS A C 1
ATOM 1497 O O . CYS A 1 186 ? -12.219 15.344 3.498 1 98.06 186 CYS A O 1
ATOM 1499 N N . LEU A 1 187 ? -10.547 16.781 3.846 1 96.94 187 LEU A N 1
ATOM 1500 C CA . LEU A 1 187 ? -11.445 17.922 3.971 1 96.94 187 LEU A CA 1
ATOM 1501 C C . LEU A 1 187 ? -11.977 18.344 2.605 1 96.94 187 LEU A C 1
ATOM 1503 O O . LEU A 1 187 ? -11.195 18.547 1.671 1 96.94 187 LEU A O 1
ATOM 1507 N N . MET A 1 188 ? -13.305 18.438 2.523 1 97.62 188 MET A N 1
ATOM 1508 C CA . MET A 1 188 ? -13.922 18.734 1.233 1 97.62 188 MET A CA 1
ATOM 1509 C C . MET A 1 188 ? -15.039 19.766 1.393 1 97.62 188 MET A C 1
ATOM 1511 O O . MET A 1 188 ? -15.664 19.844 2.453 1 97.62 188 MET A O 1
ATOM 1515 N N . LYS A 1 189 ? -15.258 20.469 0.35 1 97.12 189 LYS A N 1
ATOM 1516 C CA . LYS A 1 189 ? -16.359 21.422 0.269 1 97.12 189 LYS A CA 1
ATOM 1517 C C . LYS A 1 189 ? -17.453 20.922 -0.656 1 97.12 189 LYS A C 1
ATOM 1519 O O . LYS A 1 189 ? -17.203 20.609 -1.822 1 97.12 189 LYS A O 1
ATOM 1524 N N . ALA A 1 190 ? -18.641 20.891 -0.147 1 97.88 190 ALA A N 1
ATOM 1525 C CA . ALA A 1 190 ? -19.766 20.453 -0.952 1 97.88 190 ALA A CA 1
ATOM 1526 C C . ALA A 1 190 ? -20.078 21.453 -2.068 1 97.88 190 ALA A C 1
ATOM 1528 O O . ALA A 1 190 ? -20.078 22.656 -1.841 1 97.88 190 ALA A O 1
ATOM 1529 N N . LEU A 1 191 ? -20.281 20.938 -3.23 1 97.5 191 LEU A N 1
ATOM 1530 C CA . LEU A 1 191 ? -20.703 21.766 -4.363 1 97.5 191 LEU A CA 1
ATOM 1531 C C . LEU A 1 191 ? -22.203 21.656 -4.586 1 97.5 191 LEU A C 1
ATOM 1533 O O . LEU A 1 191 ? -22.812 22.531 -5.203 1 97.5 191 LEU A O 1
ATOM 1537 N N . THR A 1 192 ? -22.781 20.547 -4.18 1 97.31 192 THR A N 1
ATOM 1538 C CA . THR A 1 192 ? -24.219 20.312 -4.164 1 97.31 192 THR A CA 1
ATOM 1539 C C . THR A 1 192 ? -24.688 19.906 -2.766 1 97.31 192 THR A C 1
ATOM 1541 O O . THR A 1 192 ? -23.875 19.562 -1.907 1 97.31 192 THR A O 1
ATOM 1544 N N . THR A 1 193 ? -25.984 19.984 -2.512 1 95.62 193 THR A N 1
ATOM 1545 C CA . THR A 1 193 ? -26.438 19.703 -1.151 1 95.62 193 THR A CA 1
ATOM 1546 C C . THR A 1 193 ? -27.578 18.703 -1.151 1 95.62 193 THR A C 1
ATOM 1548 O O . THR A 1 193 ? -27.938 18.172 -0.101 1 95.62 193 THR A O 1
ATOM 1551 N N . GLU A 1 194 ? -28.078 18.391 -2.252 1 96.06 194 GLU A N 1
ATOM 1552 C CA . GLU A 1 194 ? -29.172 17.406 -2.328 1 96.06 194 GLU A CA 1
ATOM 1553 C C . GLU A 1 194 ? -28.625 15.984 -2.254 1 96.06 194 GLU A C 1
ATOM 1555 O O . GLU A 1 194 ? -27.953 15.523 -3.172 1 96.06 194 GLU A O 1
ATOM 1560 N N . ILE A 1 195 ? -29.016 15.289 -1.28 1 96.12 195 ILE A N 1
ATOM 1561 C CA . ILE A 1 195 ? -28.516 13.945 -1.019 1 96.12 195 ILE A CA 1
ATOM 1562 C C . ILE A 1 195 ? -29.281 12.938 -1.868 1 96.12 195 ILE A C 1
ATOM 1564 O O . ILE A 1 195 ? -30.516 12.945 -1.89 1 96.12 195 ILE A O 1
ATOM 1568 N N . LYS A 1 196 ? -28.703 12.148 -2.578 1 93.69 196 LYS A N 1
ATOM 1569 C CA . LYS A 1 196 ? -29.188 10.969 -3.283 1 93.69 196 LYS A CA 1
ATOM 1570 C C . LYS A 1 196 ? -28.312 9.758 -3.012 1 93.69 196 LYS A C 1
ATOM 1572 O O . LYS A 1 196 ? -27.516 9.359 -3.867 1 93.69 196 LYS A O 1
ATOM 1577 N N . HIS A 1 197 ? -28.531 9.148 -1.86 1 88.62 197 HIS A N 1
ATOM 1578 C CA . HIS A 1 197 ? -27.609 8.109 -1.429 1 88.62 197 HIS A CA 1
ATOM 1579 C C . HIS A 1 197 ? -27.891 6.785 -2.139 1 88.62 197 HIS A C 1
ATOM 1581 O O . HIS A 1 197 ? -29.016 6.555 -2.607 1 88.62 197 HIS A O 1
ATOM 1587 N N . CYS A 1 198 ? -26.953 5.938 -2.275 1 84.56 198 CYS A N 1
ATOM 1588 C CA . CYS A 1 198 ? -27.062 4.598 -2.844 1 84.56 198 CYS A CA 1
ATOM 1589 C C . CYS A 1 198 ? -27.812 3.668 -1.902 1 84.56 198 CYS A C 1
ATOM 1591 O O . CYS A 1 198 ? -27.297 3.271 -0.861 1 84.56 198 CYS A O 1
ATOM 1593 N N . PRO A 1 199 ? -28.922 3.207 -2.238 1 83 199 PRO A N 1
ATOM 1594 C CA . PRO A 1 199 ? -29.734 2.432 -1.307 1 83 199 PRO A CA 1
ATOM 1595 C C . PRO A 1 199 ? -29.172 1.037 -1.044 1 83 199 PRO A C 1
ATOM 1597 O O . PRO A 1 199 ? -29.5 0.415 -0.031 1 83 199 PRO A O 1
ATOM 1600 N N . GLN A 1 200 ? -28.375 0.558 -1.865 1 80.25 200 GLN A N 1
ATOM 1601 C CA . GLN A 1 200 ? -27.828 -0.788 -1.716 1 80.25 200 GLN A CA 1
ATOM 1602 C C . GLN A 1 200 ? -26.766 -0.831 -0.63 1 80.25 200 GLN A C 1
ATOM 1604 O O . GLN A 1 200 ? -26.609 -1.837 0.067 1 80.25 200 GLN A O 1
ATOM 1609 N N . GLU A 1 201 ? -26.078 0.3 -0.407 1 81.62 201 GLU A N 1
ATOM 1610 C CA . GLU A 1 201 ? -24.938 0.305 0.492 1 81.62 201 GLU A CA 1
ATOM 1611 C C . GLU A 1 201 ? -25.203 1.15 1.732 1 81.62 201 GLU A C 1
ATOM 1613 O O . GLU A 1 201 ? -24.656 0.887 2.803 1 81.62 201 GLU A O 1
ATOM 1618 N N . ILE A 1 202 ? -26.031 2.18 1.509 1 88.81 202 ILE A N 1
ATOM 1619 C CA . ILE A 1 202 ? -26.188 3.199 2.539 1 88.81 202 ILE A CA 1
ATOM 1620 C C . ILE A 1 202 ? -27.625 3.188 3.064 1 88.81 202 ILE A C 1
ATOM 1622 O O . ILE A 1 202 ? -28.578 3.318 2.291 1 88.81 202 ILE A O 1
ATOM 1626 N N . ALA A 1 203 ? -27.766 3.033 4.312 1 90.81 203 ALA A N 1
ATOM 1627 C CA . ALA A 1 203 ? -29.078 3.031 4.957 1 90.81 203 ALA A CA 1
ATOM 1628 C C . ALA A 1 203 ? -29.594 4.453 5.156 1 90.81 203 ALA A C 1
ATOM 1630 O O . ALA A 1 203 ? -30.781 4.727 4.938 1 90.81 203 ALA A O 1
ATOM 1631 N N . GLU A 1 204 ? -28.703 5.293 5.594 1 93.62 204 GLU A N 1
ATOM 1632 C CA . GLU A 1 204 ? -29.062 6.684 5.871 1 93.62 204 GLU A CA 1
ATOM 1633 C C . GLU A 1 204 ? -27.906 7.625 5.512 1 93.62 204 GLU A C 1
ATOM 1635 O O . GLU A 1 204 ? -26.734 7.25 5.605 1 93.62 204 GLU A O 1
ATOM 1640 N N . CYS A 1 205 ? -28.266 8.812 5.137 1 96.06 205 CYS A N 1
ATOM 1641 C CA . CYS A 1 205 ? -27.328 9.891 4.832 1 96.06 205 CYS A CA 1
ATOM 1642 C C . CYS A 1 205 ? -27.938 11.25 5.172 1 96.06 205 CYS A C 1
ATOM 1644 O O . CYS A 1 205 ? -29.078 11.523 4.82 1 96.06 205 CYS A O 1
ATOM 1646 N N . LYS A 1 206 ? -27.219 12.062 5.875 1 96.69 206 LYS A N 1
ATOM 1647 C CA . LYS A 1 206 ? -27.766 13.367 6.234 1 96.69 206 LYS A CA 1
ATOM 1648 C C . LYS A 1 206 ? -26.641 14.367 6.516 1 96.69 206 LYS A C 1
ATOM 1650 O O . LYS A 1 206 ? -25.484 13.984 6.664 1 96.69 206 LYS A O 1
ATOM 1655 N N . TRP A 1 207 ? -27.094 15.586 6.523 1 97.94 207 TRP A N 1
ATOM 1656 C CA . TRP A 1 207 ? -26.266 16.688 7.035 1 97.94 207 TRP A CA 1
ATOM 1657 C C . TRP A 1 207 ? -26.484 16.875 8.531 1 97.94 207 TRP A C 1
ATOM 1659 O O . TRP A 1 207 ? -27.625 16.938 8.992 1 97.94 207 TRP A O 1
ATOM 1669 N N . ILE A 1 208 ? -25.438 16.969 9.281 1 97.19 208 ILE A N 1
ATOM 1670 C CA . ILE A 1 208 ? -25.578 17.188 10.719 1 97.19 208 ILE A CA 1
ATOM 1671 C C . ILE A 1 208 ? -24.562 18.234 11.188 1 97.19 208 ILE A C 1
ATOM 1673 O O . ILE A 1 208 ? -23.516 18.422 10.555 1 97.19 208 ILE A O 1
ATOM 1677 N N . SER A 1 209 ? -24.891 18.891 12.25 1 97 209 SER A N 1
ATOM 1678 C CA . SER A 1 209 ? -23.891 19.797 12.82 1 97 209 SER A CA 1
ATOM 1679 C C . SER A 1 209 ? -22.734 19.031 13.445 1 97 209 SER A C 1
ATOM 1681 O O . SER A 1 209 ? -22.891 17.859 13.82 1 97 209 SER A O 1
ATOM 1683 N N . ILE A 1 210 ? -21.594 19.656 13.547 1 96.38 210 ILE A N 1
ATOM 1684 C CA . ILE A 1 210 ? -20.422 19.047 14.172 1 96.38 210 ILE A CA 1
ATOM 1685 C C . ILE A 1 210 ? -20.734 18.672 15.617 1 96.38 210 ILE A C 1
ATOM 1687 O O . ILE A 1 210 ? -20.328 17.609 16.094 1 96.38 210 ILE A O 1
ATOM 1691 N N . GLU A 1 211 ? -21.469 19.531 16.25 1 95.31 211 GLU A N 1
ATOM 1692 C CA . GLU A 1 211 ? -21.859 19.281 17.641 1 95.31 211 GLU A CA 1
ATOM 1693 C C . GLU A 1 211 ? -22.734 18.031 17.75 1 95.31 211 GLU A C 1
ATOM 1695 O O . GLU A 1 211 ? -22.531 17.203 18.625 1 95.31 211 GLU A O 1
ATOM 1700 N N . GLU A 1 212 ? -23.656 17.984 16.906 1 94.94 212 GLU A N 1
ATOM 1701 C CA . GLU A 1 212 ? -24.516 16.812 16.891 1 94.94 212 GLU A CA 1
ATOM 1702 C C . GLU A 1 212 ? -23.719 15.539 16.609 1 94.94 212 GLU A C 1
ATOM 1704 O O . GLU A 1 212 ? -23.969 14.5 17.219 1 94.94 212 GLU A O 1
ATOM 1709 N N . TYR A 1 213 ? -22.828 15.602 15.648 1 95.06 213 TYR A N 1
ATOM 1710 C CA . TYR A 1 213 ? -21.984 14.461 15.305 1 95.06 213 TYR A CA 1
ATOM 1711 C C . TYR A 1 213 ? -21.188 13.992 16.516 1 95.06 213 TYR A C 1
ATOM 1713 O O . TYR A 1 213 ? -21.141 12.797 16.812 1 95.06 213 TYR A O 1
ATOM 1721 N N . LEU A 1 214 ? -20.656 14.922 17.25 1 94.06 214 LEU A N 1
ATOM 1722 C CA . LEU A 1 214 ? -19.797 14.617 18.391 1 94.06 214 LEU A CA 1
ATOM 1723 C C . LEU A 1 214 ? -20.625 14.062 19.547 1 94.06 214 LEU A C 1
ATOM 1725 O O . LEU A 1 214 ? -20.094 13.398 20.438 1 94.06 214 LEU A O 1
ATOM 1729 N N . SER A 1 215 ? -21.891 14.336 19.516 1 91.31 215 SER A N 1
ATOM 1730 C CA . SER A 1 215 ? -22.766 13.93 20.609 1 91.31 215 SER A CA 1
ATOM 1731 C C . SER A 1 215 ? -23.234 12.492 20.422 1 91.31 215 SER A C 1
ATOM 1733 O O . SER A 1 215 ? -23.812 11.906 21.344 1 91.31 215 SER A O 1
ATOM 1735 N N . ASP A 1 216 ? -22.969 11.922 19.234 1 89.06 216 ASP A N 1
ATOM 1736 C CA . ASP A 1 216 ? -23.328 10.523 19.016 1 89.06 216 ASP A CA 1
ATOM 1737 C C . ASP A 1 216 ? -22.578 9.609 19.969 1 89.06 216 ASP A C 1
ATOM 1739 O O . ASP A 1 216 ? -21.344 9.555 19.953 1 89.06 216 ASP A O 1
ATOM 1743 N N . PRO A 1 217 ? -23.281 8.914 20.766 1 87.31 217 PRO A N 1
ATOM 1744 C CA . PRO A 1 217 ? -22.625 8.07 21.766 1 87.31 217 PRO A CA 1
ATOM 1745 C C . PRO A 1 217 ? -21.859 6.902 21.156 1 87.31 217 PRO A C 1
ATOM 1747 O O . PRO A 1 217 ? -21.016 6.289 21.812 1 87.31 217 PRO A O 1
ATOM 1750 N N . HIS A 1 218 ? -22.172 6.621 19.969 1 86.25 218 HIS A N 1
ATOM 1751 C CA . HIS A 1 218 ? -21.547 5.473 19.328 1 86.25 218 HIS A CA 1
ATOM 1752 C C . HIS A 1 218 ? -20.391 5.902 18.422 1 86.25 218 HIS A C 1
ATOM 1754 O O . HIS A 1 218 ? -19.781 5.07 17.75 1 86.25 218 HIS A O 1
ATOM 1760 N N . LEU A 1 219 ? -20.094 7.137 18.438 1 88.06 219 LEU A N 1
ATOM 1761 C CA . LEU A 1 219 ? -19 7.641 17.625 1 88.06 219 LEU A CA 1
ATOM 1762 C C . LEU A 1 219 ? -17.656 7.055 18.078 1 88.06 219 LEU A C 1
ATOM 1764 O O . LEU A 1 219 ? -17.359 7.02 19.266 1 88.06 219 LEU A O 1
ATOM 1768 N N . THR A 1 220 ? -16.875 6.539 17.156 1 87.06 220 THR A N 1
ATOM 1769 C CA . THR A 1 220 ? -15.586 5.938 17.484 1 87.06 220 THR A CA 1
ATOM 1770 C C . THR A 1 220 ? -14.586 7.008 17.906 1 87.06 220 THR A C 1
ATOM 1772 O O . THR A 1 220 ? -14.719 8.172 17.531 1 87.06 220 THR A O 1
ATOM 1775 N N . GLU A 1 221 ? -13.516 6.629 18.625 1 88.94 221 GLU A N 1
ATOM 1776 C CA . GLU A 1 221 ? -12.461 7.555 19.047 1 88.94 221 GLU A CA 1
ATOM 1777 C C . GLU A 1 221 ? -11.742 8.156 17.844 1 88.94 221 GLU A C 1
ATOM 1779 O O . GLU A 1 221 ? -11.367 9.328 17.859 1 88.94 221 GLU A O 1
ATOM 1784 N N . ALA A 1 222 ? -11.562 7.391 16.844 1 90.31 222 ALA A N 1
ATOM 1785 C CA . ALA A 1 222 ? -10.906 7.879 15.641 1 90.31 222 ALA A CA 1
ATOM 1786 C C . ALA A 1 222 ? -11.695 9.016 15.008 1 90.31 222 ALA A C 1
ATOM 1788 O O . ALA A 1 222 ? -11.133 10.062 14.664 1 90.31 222 ALA A O 1
ATOM 1789 N N . ASN A 1 223 ? -12.969 8.805 14.891 1 91.31 223 ASN A N 1
ATOM 1790 C CA . ASN A 1 223 ? -13.805 9.828 14.266 1 91.31 223 ASN A CA 1
ATOM 1791 C C . ASN A 1 223 ? -13.844 11.102 15.102 1 91.31 223 ASN A C 1
ATOM 1793 O O . ASN A 1 223 ? -13.867 12.211 14.555 1 91.31 223 ASN A O 1
ATOM 1797 N N . LYS A 1 224 ? -13.922 10.945 16.391 1 92.12 224 LYS A N 1
ATOM 1798 C CA . LYS A 1 224 ? -13.836 12.109 17.266 1 92.12 224 LYS A CA 1
ATOM 1799 C C . LYS A 1 224 ? -12.539 12.875 17.047 1 92.12 224 LYS A C 1
ATOM 1801 O O . LYS A 1 224 ? -12.539 14.102 16.984 1 92.12 224 LYS A O 1
ATOM 1806 N N . PHE A 1 225 ? -11.516 12.117 16.953 1 93 225 PHE A N 1
ATOM 1807 C CA . PHE A 1 225 ? -10.203 12.711 16.75 1 93 225 PHE A CA 1
ATOM 1808 C C . PHE A 1 225 ? -10.156 13.477 15.43 1 93 225 PHE A C 1
ATOM 1810 O O . PHE A 1 225 ? -9.562 14.555 15.359 1 93 225 PHE A O 1
ATOM 1817 N N . PHE A 1 226 ? -10.758 13.008 14.406 1 93.69 226 PHE A N 1
ATOM 1818 C CA . PHE A 1 226 ? -10.773 13.68 13.109 1 93.69 226 PHE A CA 1
ATOM 1819 C C . PHE A 1 226 ? -11.484 15.023 13.203 1 93.69 226 PHE A C 1
ATOM 1821 O O . PHE A 1 226 ? -11.055 16 12.586 1 93.69 226 PHE A O 1
ATOM 1828 N N . VAL A 1 227 ? -12.57 14.992 13.938 1 94.62 227 VAL A N 1
ATOM 1829 C CA . VAL A 1 227 ? -13.273 16.25 14.156 1 94.62 227 VAL A CA 1
ATOM 1830 C C . VAL A 1 227 ? -12.359 17.234 14.883 1 94.62 227 VAL A C 1
ATOM 1832 O O . VAL A 1 227 ? -12.297 18.422 14.516 1 94.62 227 VAL A O 1
ATOM 1835 N N . GLN A 1 228 ? -11.695 16.734 15.859 1 92.94 228 GLN A N 1
ATOM 1836 C CA . GLN A 1 228 ? -10.773 17.594 16.594 1 92.94 228 GLN A CA 1
ATOM 1837 C C . GLN A 1 228 ? -9.695 18.156 15.672 1 92.94 228 GLN A C 1
ATOM 1839 O O . GLN A 1 228 ? -9.297 19.312 15.82 1 92.94 228 GLN A O 1
ATOM 1844 N N . CYS A 1 229 ? -9.188 17.359 14.773 1 92.75 229 CYS A N 1
ATOM 1845 C CA . CYS A 1 229 ? -8.203 17.844 13.805 1 92.75 229 CYS A CA 1
ATOM 1846 C C . CYS A 1 229 ? -8.758 19 12.992 1 92.75 229 CYS A C 1
ATOM 1848 O O . CYS A 1 229 ? -8.055 19.984 12.734 1 92.75 229 CYS A O 1
ATOM 1850 N N . TYR A 1 230 ? -9.992 18.922 12.57 1 93.31 230 TYR A N 1
ATOM 1851 C CA . TYR A 1 230 ? -10.641 20 11.82 1 93.31 230 TYR A CA 1
ATOM 1852 C C . TYR A 1 230 ? -10.742 21.266 12.656 1 93.31 230 TYR A C 1
ATOM 1854 O O . TYR A 1 230 ? -10.406 22.359 12.188 1 93.31 230 TYR A O 1
ATOM 1862 N N . LEU A 1 231 ? -11.188 21.078 13.867 1 91.69 231 LEU A N 1
ATOM 1863 C CA . LEU A 1 231 ? -11.352 22.219 14.758 1 91.69 231 LEU A CA 1
ATOM 1864 C C . LEU A 1 231 ? -10.008 22.891 15.031 1 91.69 231 LEU A C 1
ATOM 1866 O O . LEU A 1 231 ? -9.922 24.125 15.055 1 91.69 231 LEU A O 1
ATOM 1870 N N . ASN A 1 232 ? -9.016 22.078 15.234 1 87.94 232 ASN A N 1
ATOM 1871 C CA . ASN A 1 232 ? -7.68 22.625 15.453 1 87.94 232 ASN A CA 1
ATOM 1872 C C . ASN A 1 232 ? -7.168 23.359 14.219 1 87.94 232 ASN A C 1
ATOM 1874 O O . ASN A 1 232 ? -6.496 24.391 14.344 1 87.94 232 ASN A O 1
ATOM 1878 N N . GLN A 1 233 ? -7.398 22.812 13.109 1 85.75 233 GLN A N 1
ATOM 1879 C CA . GLN A 1 233 ? -7.016 23.469 11.859 1 85.75 233 GLN A CA 1
ATOM 1880 C C . GLN A 1 233 ? -7.645 24.844 11.734 1 85.75 233 GLN A C 1
ATOM 1882 O O . GLN A 1 233 ? -6.996 25.797 11.289 1 85.75 233 GLN A O 1
ATOM 1887 N N . GLN A 1 234 ? -8.867 24.969 12.086 1 84.19 234 GLN A N 1
ATOM 1888 C CA . GLN A 1 234 ? -9.555 26.25 12.047 1 84.19 234 GLN A CA 1
ATOM 1889 C C . GLN A 1 234 ? -8.898 27.25 12.992 1 84.19 234 GLN A C 1
ATOM 1891 O O . GLN A 1 234 ? -8.773 28.438 12.664 1 84.19 234 GLN A O 1
ATOM 1896 N N . LYS A 1 235 ? -8.414 26.75 14.078 1 81.94 235 LYS A N 1
ATOM 1897 C CA . LYS A 1 235 ? -7.84 27.594 15.117 1 81.94 235 LYS A CA 1
ATOM 1898 C C . LYS A 1 235 ? -6.422 28.031 14.758 1 81.94 235 LYS A C 1
ATOM 1900 O O . LYS A 1 235 ? -5.992 29.125 15.125 1 81.94 235 LYS A O 1
ATOM 1905 N N . ASN A 1 236 ? -5.633 27.156 14.141 1 74.12 236 ASN A N 1
ATOM 1906 C CA . ASN A 1 236 ? -4.219 27.406 13.875 1 74.12 236 ASN A CA 1
ATOM 1907 C C . ASN A 1 236 ? -4.016 28.156 12.57 1 74.12 236 ASN A C 1
ATOM 1909 O O . ASN A 1 236 ? -2.99 28 11.906 1 74.12 236 ASN A O 1
ATOM 1913 N N . GLY A 1 237 ? -4.848 28.969 12.188 1 69.19 237 GLY A N 1
ATOM 1914 C CA . GLY A 1 237 ? -4.68 29.828 11.023 1 69.19 237 GLY A CA 1
ATOM 1915 C C . GLY A 1 237 ? -4.887 29.094 9.711 1 69.19 237 GLY A C 1
ATOM 1916 O O . GLY A 1 237 ? -4.371 29.516 8.672 1 69.19 237 GLY A O 1
ATOM 1917 N N . GLY A 1 238 ? -5.324 28 9.859 1 72.75 238 GLY A N 1
ATOM 1918 C CA . GLY A 1 238 ? -5.711 27.312 8.633 1 72.75 238 GLY A CA 1
ATOM 1919 C C . GLY A 1 238 ? -4.609 26.438 8.07 1 72.75 238 GLY A C 1
ATOM 1920 O O . GLY A 1 238 ? -4.578 26.172 6.863 1 72.75 238 GLY A O 1
ATOM 1921 N N . LEU A 1 239 ? -3.572 26.141 8.844 1 81.62 239 LEU A N 1
ATOM 1922 C CA . LEU A 1 239 ? -2.545 25.219 8.359 1 81.62 239 LEU A CA 1
ATOM 1923 C C . LEU A 1 239 ? -3.123 23.828 8.133 1 81.62 239 LEU A C 1
ATOM 1925 O O . LEU A 1 239 ? -3.896 23.328 8.953 1 81.62 239 LEU A O 1
ATOM 1929 N N . THR A 1 240 ? -2.803 23.344 6.988 1 86.94 240 THR A N 1
ATOM 1930 C CA . THR A 1 240 ? -3.352 22.047 6.566 1 86.94 240 THR A CA 1
ATOM 1931 C C . THR A 1 240 ? -2.297 21.219 5.84 1 86.94 240 THR A C 1
ATOM 1933 O O . THR A 1 240 ? -1.196 21.703 5.574 1 86.94 240 THR A O 1
ATOM 1936 N N . ILE A 1 241 ? -2.604 20 5.633 1 93.12 241 ILE A N 1
ATOM 1937 C CA . ILE A 1 241 ? -1.77 19.156 4.781 1 93.12 241 ILE A CA 1
ATOM 1938 C C . ILE A 1 241 ? -2.291 19.188 3.348 1 93.12 241 ILE A C 1
ATOM 1940 O O . ILE A 1 241 ? -3.369 18.672 3.057 1 93.12 241 ILE A O 1
ATOM 1944 N N . SER A 1 242 ? -1.584 19.828 2.535 1 92.5 242 SER A N 1
ATOM 1945 C CA . SER A 1 242 ? -2.061 20.031 1.168 1 92.5 242 SER A CA 1
ATOM 1946 C C . SER A 1 242 ? -1 19.625 0.151 1 92.5 242 SER A C 1
ATOM 1948 O O . SER A 1 242 ? 0.196 19.641 0.452 1 92.5 242 SER A O 1
ATOM 1950 N N . PRO A 1 243 ? -1.485 19.234 -1.036 1 92.5 243 PRO A N 1
ATOM 1951 C CA . PRO A 1 243 ? -0.547 18.766 -2.055 1 92.5 243 PRO A CA 1
ATOM 1952 C C . PRO A 1 243 ? 0.062 19.891 -2.875 1 92.5 243 PRO A C 1
ATOM 1954 O O . PRO A 1 243 ? -0.583 20.922 -3.084 1 92.5 243 PRO A O 1
ATOM 1957 N N . THR A 1 244 ? 1.252 19.75 -3.289 1 89.75 244 THR A N 1
ATOM 1958 C CA . THR A 1 244 ? 1.955 20.531 -4.297 1 89.75 244 THR A CA 1
ATOM 1959 C C . THR A 1 244 ? 2.5 19.625 -5.402 1 89.75 244 THR A C 1
ATOM 1961 O O . THR A 1 244 ? 3.111 18.594 -5.121 1 89.75 244 THR A O 1
ATOM 1964 N N . LEU A 1 245 ? 2.152 19.922 -6.621 1 88.69 245 LEU A N 1
ATOM 1965 C CA . LEU A 1 245 ? 2.695 19.156 -7.734 1 88.69 245 LEU A CA 1
ATOM 1966 C C . LEU A 1 245 ? 4.172 19.469 -7.945 1 88.69 245 LEU A C 1
ATOM 1968 O O . LEU A 1 245 ? 4.543 20.625 -8.102 1 88.69 245 LEU A O 1
ATOM 1972 N N . ILE A 1 246 ? 4.98 18.438 -7.898 1 86.38 246 ILE A N 1
ATOM 1973 C CA . ILE A 1 246 ? 6.422 18.609 -8.047 1 86.38 246 ILE A CA 1
ATOM 1974 C C . ILE A 1 246 ? 6.93 17.703 -9.172 1 86.38 246 ILE A C 1
ATOM 1976 O O . ILE A 1 246 ? 6.512 16.547 -9.281 1 86.38 246 ILE A O 1
ATOM 1980 N N . ASP A 1 247 ? 7.789 18.203 -9.93 1 82.12 247 ASP A N 1
ATOM 1981 C CA . ASP A 1 247 ? 8.367 17.438 -11.039 1 82.12 247 ASP A CA 1
ATOM 1982 C C . ASP A 1 247 ? 9.195 16.266 -10.531 1 82.12 247 ASP A C 1
ATOM 1984 O O . ASP A 1 247 ? 9.898 16.391 -9.523 1 82.12 247 ASP A O 1
ATOM 1988 N N . SER A 1 248 ? 9.125 15.195 -11.305 1 80.94 248 SER A N 1
ATOM 1989 C CA . SER A 1 248 ? 10.039 14.086 -11.031 1 80.94 248 SER A CA 1
ATOM 1990 C C . SER A 1 248 ? 11.469 14.438 -11.422 1 80.94 248 SER A C 1
ATOM 1992 O O . SER A 1 248 ? 11.711 15.477 -12.039 1 80.94 248 SER A O 1
ATOM 1994 N N . TRP A 1 249 ? 12.328 13.562 -10.977 1 73.69 249 TRP A N 1
ATOM 1995 C CA . TRP A 1 249 ? 13.742 13.852 -11.211 1 73.69 249 TRP A CA 1
ATOM 1996 C C . TRP A 1 249 ? 14.031 13.984 -12.703 1 73.69 249 TRP A C 1
ATOM 1998 O O . TRP A 1 249 ? 14.914 14.742 -13.109 1 73.69 249 TRP A O 1
ATOM 2008 N N . ASN A 1 250 ? 13.305 13.227 -13.5 1 73.12 250 ASN A N 1
ATOM 2009 C CA . ASN A 1 250 ? 13.547 13.266 -14.938 1 73.12 250 ASN A CA 1
ATOM 2010 C C . ASN A 1 250 ? 12.617 14.258 -15.633 1 73.12 250 ASN A C 1
ATOM 2012 O O . ASN A 1 250 ? 12.617 14.352 -16.859 1 73.12 250 ASN A O 1
ATOM 2016 N N . LYS A 1 251 ? 11.727 15 -14.891 1 76.62 251 LYS A N 1
ATOM 2017 C CA . LYS A 1 251 ? 10.82 16.062 -15.336 1 76.62 251 LYS A CA 1
ATOM 2018 C C . LYS A 1 251 ? 9.789 15.516 -16.312 1 76.62 251 LYS A C 1
ATOM 2020 O O . LYS A 1 251 ? 9.234 16.266 -17.125 1 76.62 251 LYS A O 1
ATOM 2025 N N . LYS A 1 252 ? 9.656 14.164 -16.375 1 80.06 252 LYS A N 1
ATOM 2026 C CA . LYS A 1 252 ? 8.703 13.555 -17.297 1 80.06 252 LYS A CA 1
ATOM 2027 C C . LYS A 1 252 ? 7.324 13.422 -16.656 1 80.06 252 LYS A C 1
ATOM 2029 O O . LYS A 1 252 ? 6.312 13.312 -17.344 1 80.06 252 LYS A O 1
ATOM 2034 N N . THR A 1 253 ? 7.34 13.359 -15.383 1 84.44 253 THR A N 1
ATOM 2035 C CA . THR A 1 253 ? 6.094 13.227 -14.633 1 84.44 253 THR A CA 1
ATOM 2036 C C . THR A 1 253 ? 6.09 14.164 -13.422 1 84.44 253 THR A C 1
ATOM 2038 O O . THR A 1 253 ? 7.109 14.781 -13.109 1 84.44 253 THR A O 1
ATOM 2041 N N . GLN A 1 254 ? 4.898 14.438 -12.945 1 85.75 254 GLN A N 1
ATOM 2042 C CA . GLN A 1 254 ? 4.746 15.172 -11.695 1 85.75 254 GLN A CA 1
ATOM 2043 C C . GLN A 1 254 ? 4.09 14.312 -10.617 1 85.75 254 GLN A C 1
ATOM 2045 O O . GLN A 1 254 ? 3.328 13.391 -10.938 1 85.75 254 GLN A O 1
ATOM 2050 N N . HIS A 1 255 ? 4.488 14.578 -9.445 1 89.75 255 HIS A N 1
ATOM 2051 C CA . HIS A 1 255 ? 3.914 13.883 -8.297 1 89.75 255 HIS A CA 1
ATOM 2052 C C . HIS A 1 255 ? 3.393 14.867 -7.262 1 89.75 255 HIS A C 1
ATOM 2054 O O . HIS A 1 255 ? 3.912 15.977 -7.137 1 89.75 255 HIS A O 1
ATOM 2060 N N . ASN A 1 256 ? 2.346 14.422 -6.578 1 90.88 256 ASN A N 1
ATOM 2061 C CA . ASN A 1 256 ? 1.887 15.203 -5.434 1 90.88 256 ASN A CA 1
ATOM 2062 C C . ASN A 1 256 ? 2.777 14.984 -4.215 1 90.88 256 ASN A C 1
ATOM 2064 O O . ASN A 1 256 ? 3.018 13.844 -3.812 1 90.88 256 ASN A O 1
ATOM 2068 N N . ILE A 1 257 ? 3.285 16.062 -3.674 1 93.19 257 ILE A N 1
ATOM 2069 C CA . ILE A 1 257 ? 3.91 16.047 -2.355 1 93.19 257 ILE A CA 1
ATOM 2070 C C . ILE A 1 257 ? 3.039 16.797 -1.356 1 93.19 257 ILE A C 1
ATOM 2072 O O . ILE A 1 257 ? 2.717 17.969 -1.566 1 93.19 257 ILE A O 1
ATOM 2076 N N . TYR A 1 258 ? 2.648 16.094 -0.342 1 95.06 258 TYR A N 1
ATOM 2077 C CA . TYR A 1 258 ? 1.801 16.656 0.701 1 95.06 258 TYR A CA 1
ATOM 2078 C C . TYR A 1 258 ? 2.639 17.172 1.869 1 95.06 258 TYR A C 1
ATOM 2080 O O . TYR A 1 258 ? 3.549 16.469 2.334 1 95.06 258 TYR A O 1
ATOM 2088 N N . ALA A 1 259 ? 2.379 18.328 2.332 1 94.31 259 ALA A N 1
ATOM 2089 C CA . ALA A 1 259 ? 3.062 18.938 3.471 1 94.31 259 ALA A CA 1
ATOM 2090 C C . ALA A 1 259 ? 2.186 19.984 4.141 1 94.31 259 ALA A C 1
ATOM 2092 O O . ALA A 1 259 ? 1.071 20.25 3.686 1 94.31 259 ALA A O 1
ATOM 2093 N N . VAL A 1 260 ? 2.639 20.484 5.242 1 90.44 260 VAL A N 1
ATOM 2094 C CA . VAL A 1 260 ? 1.881 21.484 5.977 1 90.44 260 VAL A CA 1
ATOM 2095 C C . VAL A 1 260 ? 1.999 22.828 5.273 1 90.44 260 VAL A C 1
ATOM 2097 O O . VAL A 1 260 ? 3.104 23.359 5.094 1 90.44 260 VAL A O 1
ATOM 2100 N N . HIS A 1 261 ? 0.914 23.312 4.836 1 85.38 261 HIS A N 1
ATOM 2101 C CA . HIS A 1 261 ? 0.799 24.609 4.18 1 85.38 261 HIS A CA 1
ATOM 2102 C C . HIS A 1 261 ? -0.426 25.375 4.676 1 85.38 261 HIS A C 1
ATOM 2104 O O . HIS A 1 261 ? -1.353 24.766 5.227 1 85.38 261 HIS A O 1
ATOM 2110 N N . PRO A 1 262 ? -0.309 26.688 4.539 1 79.12 262 PRO A N 1
ATOM 2111 C CA . PRO A 1 262 ? -1.546 27.422 4.793 1 79.12 262 PRO A CA 1
ATOM 2112 C C . PRO A 1 262 ? -2.666 27.047 3.824 1 79.12 262 PRO A C 1
ATOM 2114 O O . PRO A 1 262 ? -2.4 26.703 2.67 1 79.12 262 PRO A O 1
ATOM 2117 N N . LEU A 1 263 ? -3.859 27.062 4.25 1 77.06 263 LEU A N 1
ATOM 2118 C CA . LEU A 1 263 ? -5.004 26.812 3.377 1 77.06 263 LEU A CA 1
ATOM 2119 C C . LEU A 1 263 ? -5.059 27.828 2.25 1 77.06 263 LEU A C 1
ATOM 2121 O O . LEU A 1 263 ? -4.797 29.016 2.473 1 77.06 263 LEU A O 1
ATOM 2125 N N . PRO A 1 264 ? -5.32 27.23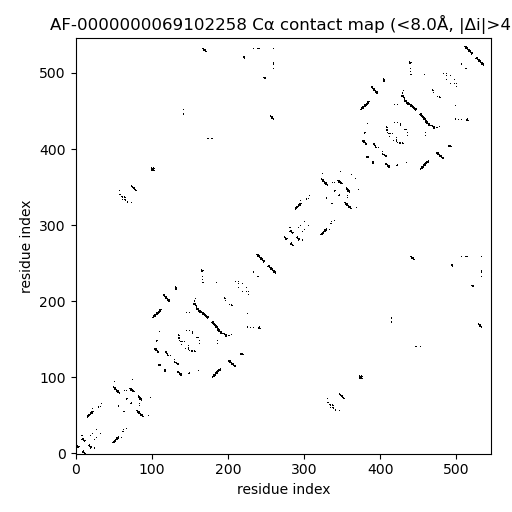4 1.121 1 67.25 264 PRO A N 1
ATOM 2126 C CA . PRO A 1 264 ? -5.516 28.203 0.046 1 67.25 264 PRO A CA 1
ATOM 2127 C C . PRO A 1 264 ? -6.586 29.234 0.377 1 67.25 264 PRO A C 1
ATOM 2129 O O . PRO A 1 264 ? -7.562 28.922 1.06 1 67.25 264 PRO A O 1
ATOM 2132 N N . LYS A 1 265 ? -6.277 30.406 -0.032 1 63.69 265 LYS A N 1
ATOM 2133 C CA . LYS A 1 265 ? -7.121 31.562 0.259 1 63.69 265 LYS A CA 1
ATOM 2134 C C . LYS A 1 265 ? -8.586 31.266 -0.076 1 63.69 265 LYS A C 1
ATOM 2136 O O . LYS A 1 265 ? -9.484 31.703 0.644 1 63.69 265 LYS A O 1
ATOM 2141 N N . GLU A 1 266 ? -8.812 30.547 -1.154 1 65.94 266 GLU A N 1
ATOM 2142 C CA . GLU A 1 266 ? -10.172 30.281 -1.624 1 65.94 266 GLU A CA 1
ATOM 2143 C C . GLU A 1 266 ? -10.953 29.453 -0.606 1 65.94 266 GLU A C 1
ATOM 2145 O O . GLU A 1 266 ? -12.188 29.453 -0.615 1 65.94 266 GLU A O 1
ATOM 2150 N N . PHE A 1 267 ? -10.242 28.875 0.296 1 61.97 267 PHE A N 1
ATOM 2151 C CA . PHE A 1 267 ? -10.914 28 1.252 1 61.97 267 PHE A CA 1
ATOM 2152 C C . PHE A 1 267 ? -10.836 28.578 2.66 1 61.97 267 PHE A C 1
ATOM 2154 O O . PHE A 1 267 ? -11.32 27.969 3.615 1 61.97 267 PHE A O 1
ATOM 2161 N N . ASN A 1 268 ? -10.117 29.688 2.771 1 56.34 268 ASN A N 1
ATOM 2162 C CA . ASN A 1 268 ? -9.961 30.312 4.074 1 56.34 268 ASN A CA 1
ATOM 2163 C C . ASN A 1 268 ? -11.258 30.984 4.527 1 56.34 268 ASN A C 1
ATOM 2165 O O . ASN A 1 268 ? -11.711 31.953 3.918 1 56.34 268 ASN A O 1
ATOM 2169 N N . PRO A 1 269 ? -11.961 30.422 5.445 1 50.31 269 PRO A N 1
ATOM 2170 C CA . PRO A 1 269 ? -13.227 31.016 5.863 1 50.31 269 PRO A CA 1
ATOM 2171 C C . PRO A 1 269 ? -13.055 32.438 6.398 1 50.31 269 PRO A C 1
ATOM 2173 O O . PRO A 1 269 ? -14.023 33.219 6.445 1 50.31 269 PRO A O 1
ATOM 2176 N N . HIS A 1 270 ? -11.922 32.75 7.02 1 47.91 270 HIS A N 1
ATOM 2177 C CA . HIS A 1 270 ? -11.758 34.062 7.633 1 47.91 270 HIS A CA 1
ATOM 2178 C C . HIS A 1 270 ? -11.5 35.125 6.578 1 47.91 270 HIS A C 1
ATOM 2180 O O . HIS A 1 270 ? -11.43 36.312 6.898 1 47.91 270 HIS A O 1
ATOM 2186 N N . HIS A 1 271 ? -11.172 34.719 5.375 1 41.12 271 HIS A N 1
ATOM 2187 C CA . HIS A 1 271 ? -10.938 35.812 4.441 1 41.12 271 HIS A CA 1
ATOM 2188 C C . HIS A 1 271 ? -12.25 36.469 4.016 1 41.12 271 HIS A C 1
ATOM 2190 O O . HIS A 1 271 ? -12.273 37.25 3.066 1 41.12 271 HIS A O 1
ATOM 2196 N N . GLY A 1 272 ? -13.383 36 4.238 1 28.98 272 GLY A N 1
ATOM 2197 C CA . GLY A 1 272 ? -14.492 36.844 3.77 1 28.98 272 GLY A CA 1
ATOM 2198 C C . GLY A 1 272 ? -14.414 38.281 4.246 1 28.98 272 GLY A C 1
ATOM 2199 O O . GLY A 1 272 ? -14.367 39.188 3.438 1 28.98 272 GLY A O 1
ATOM 2200 N N . HIS A 1 273 ? -15.438 38.812 5.09 1 28.8 273 HIS A N 1
ATOM 2201 C CA . HIS A 1 273 ? -15.945 40.156 5.184 1 28.8 273 HIS A CA 1
ATOM 2202 C C . HIS A 1 273 ? -14.953 41.094 5.898 1 28.8 273 HIS A C 1
ATOM 2204 O O . HIS A 1 273 ? -14.297 40.656 6.852 1 28.8 273 HIS A O 1
ATOM 2210 N N . MET B 1 1 ? -17.062 -18.969 9.555 1 81.56 1 MET B N 1
ATOM 2211 C CA . MET B 1 1 ? -17.094 -20.266 10.242 1 81.56 1 MET B CA 1
ATOM 2212 C C . MET B 1 1 ? -16.641 -21.391 9.312 1 81.56 1 MET B C 1
ATOM 2214 O O . MET B 1 1 ? -17.047 -21.422 8.148 1 81.56 1 MET B O 1
ATOM 2218 N N . THR B 1 2 ? -15.742 -22.219 9.75 1 89.25 2 THR B N 1
ATOM 2219 C CA . THR B 1 2 ? -15.203 -23.328 8.969 1 89.25 2 THR B CA 1
ATOM 2220 C C . THR B 1 2 ? -16.125 -24.547 9.039 1 89.25 2 THR B C 1
ATOM 2222 O O . THR B 1 2 ? -16.625 -24.891 10.109 1 89.25 2 THR B O 1
ATOM 2225 N N . LYS B 1 3 ? -16.531 -25.047 7.953 1 92.5 3 LYS B N 1
ATOM 2226 C CA . LYS B 1 3 ? -17.438 -26.188 7.867 1 92.5 3 LYS B CA 1
ATOM 2227 C C . LYS B 1 3 ? -17.156 -27.031 6.625 1 92.5 3 LYS B C 1
ATOM 2229 O O . LYS B 1 3 ? -16.406 -26.609 5.746 1 92.5 3 LYS B O 1
ATOM 2234 N N . GLU B 1 4 ? -17.766 -28.156 6.586 1 93.44 4 GLU B N 1
ATOM 2235 C CA . GLU B 1 4 ? -17.734 -28.969 5.379 1 93.44 4 GLU B CA 1
ATOM 2236 C C . GLU B 1 4 ? -18.875 -28.594 4.434 1 93.44 4 GLU B C 1
ATOM 2238 O O . GLU B 1 4 ? -20 -28.344 4.871 1 93.44 4 GLU B O 1
ATOM 2243 N N . SER B 1 5 ? -18.547 -28.438 3.137 1 93.94 5 SER B N 1
ATOM 2244 C CA . SER B 1 5 ? -19.547 -28.109 2.119 1 93.94 5 SER B CA 1
ATOM 2245 C C . SER B 1 5 ? -19.172 -28.719 0.768 1 93.94 5 SER B C 1
ATOM 2247 O O . SER B 1 5 ? -18.125 -28.406 0.21 1 93.94 5 SER B O 1
ATOM 2249 N N . HIS B 1 6 ? -20.047 -29.609 0.313 1 93.81 6 HIS B N 1
ATOM 2250 C CA . HIS B 1 6 ? -19.906 -30.25 -0.99 1 93.81 6 HIS B CA 1
ATOM 2251 C C . HIS B 1 6 ? -18.516 -30.844 -1.166 1 93.81 6 HIS B C 1
ATOM 2253 O O . HIS B 1 6 ? -17.891 -30.656 -2.209 1 93.81 6 HIS B O 1
ATOM 2259 N N . GLY B 1 7 ? -17.984 -31.453 -0.126 1 89.62 7 GLY B N 1
ATOM 2260 C CA . GLY B 1 7 ? -16.75 -32.219 -0.194 1 89.62 7 GLY B CA 1
ATOM 2261 C C . GLY B 1 7 ? -15.523 -31.391 0.159 1 89.62 7 GLY B C 1
ATOM 2262 O O . GLY B 1 7 ? -14.398 -31.906 0.108 1 89.62 7 GLY B O 1
ATOM 2263 N N . PHE B 1 8 ? -15.734 -30.109 0.459 1 93.56 8 PHE B N 1
ATOM 2264 C CA . PHE B 1 8 ? -14.609 -29.25 0.815 1 93.56 8 PHE B CA 1
ATOM 2265 C C . PHE B 1 8 ? -14.766 -28.719 2.23 1 93.56 8 PHE B C 1
ATOM 2267 O O . PHE B 1 8 ? -15.891 -28.531 2.705 1 93.56 8 PHE B O 1
ATOM 2274 N N . VAL B 1 9 ? -13.641 -28.625 2.869 1 94.69 9 VAL B N 1
ATOM 2275 C CA . VAL B 1 9 ? -13.602 -27.781 4.059 1 94.69 9 VAL B CA 1
ATOM 2276 C C . VAL B 1 9 ? -13.547 -26.312 3.646 1 94.69 9 VAL B C 1
ATOM 2278 O O . VAL B 1 9 ? -12.602 -25.891 2.982 1 94.69 9 VAL B O 1
ATOM 2281 N N . VAL B 1 10 ? -14.625 -25.547 4 1 96.62 10 VAL B N 1
ATOM 2282 C CA . VAL B 1 10 ? -14.711 -24.156 3.537 1 96.62 10 VAL B CA 1
ATOM 2283 C C . VAL B 1 10 ? -14.922 -23.234 4.727 1 96.62 10 VAL B C 1
ATOM 2285 O O . VAL B 1 10 ? -15.398 -23.656 5.781 1 96.62 10 VAL B O 1
ATOM 2288 N N . THR B 1 11 ? -14.477 -22.031 4.605 1 97 11 THR B N 1
ATOM 2289 C CA . THR B 1 11 ? -14.773 -20.953 5.547 1 97 11 THR B CA 1
ATOM 2290 C C . THR B 1 11 ? -15.688 -19.922 4.91 1 97 11 THR B C 1
ATOM 2292 O O . THR B 1 11 ? -15.406 -19.406 3.822 1 97 11 THR B O 1
ATOM 2295 N N . SER B 1 12 ? -16.797 -19.547 5.594 1 95.38 12 SER B N 1
ATOM 2296 C CA . SER B 1 12 ? -17.75 -18.578 5.07 1 95.38 12 SER B CA 1
ATOM 2297 C C . SER B 1 12 ? -17.453 -17.172 5.602 1 95.38 12 SER B C 1
ATOM 2299 O O . SER B 1 12 ? -16.844 -17.031 6.656 1 95.38 12 SER B O 1
ATOM 2301 N N . ASP B 1 13 ? -17.828 -16.203 4.828 1 89.44 13 ASP B N 1
ATOM 2302 C CA . ASP B 1 13 ? -17.719 -14.828 5.285 1 89.44 13 ASP B CA 1
ATOM 2303 C C . ASP B 1 13 ? -19.078 -14.125 5.258 1 89.44 13 ASP B C 1
ATOM 2305 O O . ASP B 1 13 ? -20.094 -14.734 4.906 1 89.44 13 ASP B O 1
ATOM 2309 N N . ILE B 1 14 ? -19.156 -12.867 5.715 1 83.5 14 ILE B N 1
ATOM 2310 C CA . ILE B 1 14 ? -20.406 -12.156 5.93 1 83.5 14 ILE B CA 1
ATOM 2311 C C . ILE B 1 14 ? -20.984 -11.711 4.586 1 83.5 14 ILE B C 1
ATOM 2313 O O . ILE B 1 14 ? -22.125 -11.227 4.52 1 83.5 14 ILE B O 1
ATOM 2317 N N . PHE B 1 15 ? -20.297 -11.93 3.463 1 86.31 15 PHE B N 1
ATOM 2318 C CA . PHE B 1 15 ? -20.734 -11.484 2.145 1 86.31 15 PHE B CA 1
ATOM 2319 C C . PHE B 1 15 ? -21.172 -12.656 1.287 1 86.31 15 PHE B C 1
ATOM 2321 O O . PHE B 1 15 ? -21.234 -12.555 0.06 1 86.31 15 PHE B O 1
ATOM 2328 N N . ASN B 1 16 ? -21.328 -13.797 1.962 1 92.12 16 ASN B N 1
ATOM 2329 C CA . ASN B 1 16 ? -21.688 -15.039 1.287 1 92.12 16 ASN B CA 1
ATOM 2330 C C . ASN B 1 16 ? -20.578 -15.531 0.379 1 92.12 16 ASN B C 1
ATOM 2332 O O . ASN B 1 16 ? -20.828 -15.977 -0.743 1 92.12 16 ASN B O 1
ATOM 2336 N N . GLY B 1 17 ? -19.422 -15.359 0.848 1 95.69 17 GLY B N 1
ATOM 2337 C CA . GLY B 1 17 ? -18.25 -15.922 0.199 1 95.69 17 GLY B CA 1
ATOM 2338 C C . GLY B 1 17 ? -17.734 -17.172 0.877 1 95.69 17 GLY B C 1
ATOM 2339 O O . GLY B 1 17 ? -17.969 -17.391 2.066 1 95.69 17 GLY B O 1
ATOM 2340 N N . LEU B 1 18 ? -17.078 -17.984 0.108 1 97.81 18 LEU B N 1
ATOM 2341 C CA . LEU B 1 18 ? -16.438 -19.188 0.631 1 97.81 18 LEU B CA 1
ATOM 2342 C C . LEU B 1 18 ? -14.945 -19.188 0.304 1 97.81 18 LEU B C 1
ATOM 2344 O O . LEU B 1 18 ? -14.547 -18.812 -0.796 1 97.81 18 LEU B O 1
ATOM 2348 N N . THR B 1 19 ? -14.195 -19.672 1.228 1 98.06 19 THR B N 1
ATOM 2349 C CA . THR B 1 19 ? -12.758 -19.828 1.019 1 98.06 19 THR B CA 1
ATOM 2350 C C . THR B 1 19 ? -12.336 -21.281 1.196 1 98.06 19 THR B C 1
ATOM 2352 O O . THR B 1 19 ? -12.68 -21.906 2.197 1 98.06 19 THR B O 1
ATOM 2355 N N . ILE B 1 20 ? -11.711 -21.766 0.244 1 96.81 20 ILE B N 1
ATOM 2356 C CA . ILE B 1 20 ? -11.062 -23.078 0.308 1 96.81 20 ILE B CA 1
ATOM 2357 C C . ILE B 1 20 ? -9.57 -22.906 0.562 1 96.81 20 ILE B C 1
ATOM 2359 O O . ILE B 1 20 ? -8.875 -22.234 -0.207 1 96.81 20 ILE B O 1
ATOM 2363 N N . ASP B 1 21 ? -9.07 -23.438 1.597 1 96.75 21 ASP B N 1
ATOM 2364 C CA . ASP B 1 21 ? -7.648 -23.5 1.9 1 96.75 21 ASP B CA 1
ATOM 2365 C C . ASP B 1 21 ? -7.082 -24.891 1.622 1 96.75 21 ASP B C 1
ATOM 2367 O O . ASP B 1 21 ? -7.484 -25.859 2.254 1 96.75 21 ASP B O 1
ATOM 2371 N N . THR B 1 22 ? -6.195 -24.969 0.697 1 95.5 22 THR B N 1
ATOM 2372 C CA . THR B 1 22 ? -5.734 -26.281 0.255 1 95.5 22 THR B CA 1
ATOM 2373 C C . THR B 1 22 ? -5.066 -27.031 1.401 1 95.5 22 THR B C 1
ATOM 2375 O O . THR B 1 22 ? -5.074 -28.266 1.429 1 95.5 22 THR B O 1
ATOM 2378 N N . ASP B 1 23 ? -4.48 -26.297 2.352 1 94.19 23 ASP B N 1
ATOM 2379 C CA . ASP B 1 23 ? -3.818 -26.938 3.484 1 94.19 23 ASP B CA 1
ATOM 2380 C C . ASP B 1 23 ? -4.836 -27.594 4.422 1 94.19 23 ASP B C 1
ATOM 2382 O O . ASP B 1 23 ? -4.477 -28.422 5.254 1 94.19 23 ASP B O 1
ATOM 2386 N N . GLU B 1 24 ? -6.023 -27.172 4.305 1 92.81 24 GLU B N 1
ATOM 2387 C CA . GLU B 1 24 ? -7.055 -27.688 5.203 1 92.81 24 GLU B CA 1
ATOM 2388 C C . GLU B 1 24 ? -7.836 -28.812 4.551 1 92.81 24 GLU B C 1
ATOM 2390 O O . GLU B 1 24 ? -8.734 -29.391 5.168 1 92.81 24 GLU B O 1
ATOM 2395 N N . GLN B 1 25 ? -7.488 -29.047 3.352 1 90.75 25 GLN B N 1
ATOM 2396 C CA . GLN B 1 25 ? -8.219 -30.062 2.615 1 90.75 25 GLN B CA 1
ATOM 2397 C C . GLN B 1 25 ? -7.555 -31.438 2.758 1 90.75 25 GLN B C 1
ATOM 2399 O O . GLN B 1 25 ? -6.344 -31.516 2.984 1 90.75 25 GLN B O 1
ATOM 2404 N N . ASP B 1 26 ? -8.344 -32.406 2.883 1 78.5 26 ASP B N 1
ATOM 2405 C CA . ASP B 1 26 ? -7.816 -33.781 2.801 1 78.5 26 ASP B CA 1
ATOM 2406 C C . ASP B 1 26 ? -7.703 -34.25 1.349 1 78.5 26 ASP B C 1
ATOM 2408 O O . ASP B 1 26 ? -8.703 -34.625 0.741 1 78.5 26 ASP B O 1
ATOM 2412 N N . PHE B 1 27 ? -6.75 -33.625 0.648 1 63.34 27 PHE B N 1
ATOM 2413 C CA . PHE B 1 27 ? -6.555 -33.906 -0.765 1 63.34 27 PHE B CA 1
ATOM 2414 C C . PHE B 1 27 ? -6.199 -35.375 -0.964 1 63.34 27 PHE B C 1
ATOM 2416 O O . PHE B 1 27 ? -5.219 -35.875 -0.403 1 63.34 27 PHE B O 1
ATOM 2423 N N . SER B 1 28 ? -7.086 -36.281 -0.659 1 57.69 28 SER B N 1
ATOM 2424 C CA . SER B 1 28 ? -6.551 -37.562 -1.08 1 57.69 28 SER B CA 1
ATOM 2425 C C . SER B 1 28 ? -5.746 -37.438 -2.371 1 57.69 28 SER B C 1
ATOM 2427 O O . SER B 1 28 ? -5.379 -36.344 -2.77 1 57.69 28 SER B O 1
ATOM 2429 N N . THR B 1 29 ? -6.215 -37.906 -3.67 1 56.56 29 THR B N 1
ATOM 2430 C CA . THR B 1 29 ? -5.457 -37.875 -4.918 1 56.56 29 THR B CA 1
ATOM 2431 C C . THR B 1 29 ? -5.766 -36.594 -5.691 1 56.56 29 THR B C 1
ATOM 2433 O O . THR B 1 29 ? -6.883 -36.062 -5.629 1 56.56 29 THR B O 1
ATOM 2436 N N . GLU B 1 30 ? -4.688 -35.688 -6.047 1 60.16 30 GLU B N 1
ATOM 2437 C CA . GLU B 1 30 ? -4.746 -34.562 -6.992 1 60.16 30 GLU B CA 1
ATOM 2438 C C . GLU B 1 30 ? -5.859 -34.781 -8.016 1 60.16 30 GLU B C 1
ATOM 2440 O O . GLU B 1 30 ? -6.516 -33.812 -8.438 1 60.16 30 GLU B O 1
ATOM 2445 N N . GLU B 1 31 ? -6.066 -36.062 -8.266 1 64.25 31 GLU B N 1
ATOM 2446 C CA . GLU B 1 31 ? -6.891 -36.438 -9.422 1 64.25 31 GLU B CA 1
ATOM 2447 C C . GLU B 1 31 ? -8.359 -36.094 -9.164 1 64.25 31 GLU B C 1
ATOM 2449 O O . GLU B 1 31 ? -9.109 -35.844 -10.102 1 64.25 31 GLU B O 1
ATOM 2454 N N . ASN B 1 32 ? -8.68 -35.875 -7.855 1 81.62 32 ASN B N 1
ATOM 2455 C CA . ASN B 1 32 ? -10.117 -35.75 -7.648 1 81.62 32 ASN B CA 1
ATOM 2456 C C . ASN B 1 32 ? -10.508 -34.281 -7.359 1 81.62 32 ASN B C 1
ATOM 2458 O O . ASN B 1 32 ? -11.688 -33.969 -7.207 1 81.62 32 ASN B O 1
ATOM 2462 N N . PHE B 1 33 ? -9.555 -33.438 -7.543 1 87.06 33 PHE B N 1
ATOM 2463 C CA . PHE B 1 33 ? -9.867 -32.094 -7.145 1 87.06 33 PHE B CA 1
ATOM 2464 C C . PHE B 1 33 ? -10.719 -31.391 -8.203 1 87.06 33 PHE B C 1
ATOM 2466 O O . PHE B 1 33 ? -11.703 -30.719 -7.875 1 87.06 33 PHE B O 1
ATOM 2473 N N . GLU B 1 34 ? -10.367 -31.609 -9.43 1 91.25 34 GLU B N 1
ATOM 2474 C CA . GLU B 1 34 ? -11.016 -30.891 -10.523 1 91.25 34 GLU B CA 1
ATOM 2475 C C . GLU B 1 34 ? -12.492 -31.266 -10.633 1 91.25 34 GLU B C 1
ATOM 2477 O O . GLU B 1 34 ? -13.359 -30.391 -10.609 1 91.25 34 GLU B O 1
ATOM 2482 N N . PRO B 1 35 ? -12.805 -32.562 -10.695 1 91.94 35 PRO B N 1
ATOM 2483 C CA . PRO B 1 35 ? -14.234 -32.906 -10.773 1 91.94 35 PRO B CA 1
ATOM 2484 C C . PRO B 1 35 ? -15 -32.469 -9.523 1 91.94 35 PRO B C 1
ATOM 2486 O O . PRO B 1 35 ? -16.156 -32.062 -9.617 1 91.94 35 PRO B O 1
ATOM 2489 N N . LYS B 1 36 ? -14.328 -32.625 -8.422 1 92.5 36 LYS B N 1
ATOM 2490 C CA . LYS B 1 36 ? -14.969 -32.25 -7.168 1 92.5 36 LYS B CA 1
ATOM 2491 C C . LYS B 1 36 ? -15.305 -30.766 -7.145 1 92.5 36 LYS B C 1
ATOM 2493 O O . LYS B 1 36 ? -16.438 -30.391 -6.82 1 92.5 36 LYS B O 1
ATOM 2498 N N . LEU B 1 37 ? -14.383 -29.969 -7.48 1 94.75 37 LEU B N 1
ATOM 2499 C CA . LEU B 1 37 ? -14.594 -28.531 -7.496 1 94.75 37 LEU B CA 1
ATOM 2500 C C . LEU B 1 37 ? -15.586 -28.141 -8.586 1 94.75 37 LEU B C 1
ATOM 2502 O O . LEU B 1 37 ? -16.453 -27.281 -8.367 1 94.75 37 LEU B O 1
ATOM 2506 N N . GLY B 1 38 ? -15.461 -28.75 -9.75 1 95.81 38 GLY B N 1
ATOM 2507 C CA . GLY B 1 38 ? -16.391 -28.5 -10.844 1 95.81 38 GLY B CA 1
ATOM 2508 C C . GLY B 1 38 ? -17.828 -28.781 -10.477 1 95.81 38 GLY B C 1
ATOM 2509 O O . GLY B 1 38 ? -18.734 -28.062 -10.906 1 95.81 38 GLY B O 1
ATOM 2510 N N . ASP B 1 39 ? -18.031 -29.781 -9.672 1 95.81 39 ASP B N 1
ATOM 2511 C CA . ASP B 1 39 ? -19.375 -30.156 -9.242 1 95.81 39 ASP B CA 1
ATOM 2512 C C . ASP B 1 39 ? -19.875 -29.219 -8.148 1 95.81 39 ASP B C 1
ATOM 2514 O O . ASP B 1 39 ? -21.078 -28.922 -8.078 1 95.81 39 ASP B O 1
ATOM 2518 N N . ALA B 1 40 ? -19 -28.781 -7.34 1 96.81 40 ALA B N 1
ATOM 2519 C CA . ALA B 1 40 ? -19.359 -27.969 -6.18 1 96.81 40 ALA B CA 1
ATOM 2520 C C . ALA B 1 40 ? -19.781 -26.562 -6.594 1 96.81 40 ALA B C 1
ATOM 2522 O O . ALA B 1 40 ? -20.688 -25.984 -6.012 1 96.81 40 ALA B O 1
ATOM 2523 N N . ILE B 1 41 ? -19.219 -25.984 -7.645 1 97.94 41 ILE B N 1
ATOM 2524 C CA . ILE B 1 41 ? -19.359 -24.578 -8.016 1 97.94 41 ILE B CA 1
ATOM 2525 C C . ILE B 1 41 ? -20.812 -24.281 -8.383 1 97.94 41 ILE B C 1
ATOM 2527 O O . ILE B 1 41 ? -21.422 -23.359 -7.824 1 97.94 41 ILE B O 1
ATOM 2531 N N . PRO B 1 42 ? -21.438 -25.109 -9.266 1 97.56 42 PRO B N 1
ATOM 2532 C CA . PRO B 1 42 ? -22.844 -24.812 -9.586 1 97.56 42 PRO B CA 1
ATOM 2533 C C . PRO B 1 42 ? -23.766 -24.953 -8.367 1 97.56 42 PRO B C 1
ATOM 2535 O O . PRO B 1 42 ? -24.766 -24.25 -8.266 1 97.56 42 PRO B O 1
ATOM 2538 N N . GLN B 1 43 ? -23.422 -25.828 -7.453 1 97.88 43 GLN B N 1
ATOM 2539 C CA . GLN B 1 43 ? -24.219 -25.984 -6.238 1 97.88 43 GLN B CA 1
ATOM 2540 C C . GLN B 1 43 ? -24.109 -24.766 -5.34 1 97.88 43 GLN B C 1
ATOM 2542 O O . GLN B 1 43 ? -25.125 -24.25 -4.844 1 97.88 43 GLN B O 1
ATOM 2547 N N . TRP B 1 44 ? -22.938 -24.312 -5.16 1 98.06 44 TRP B N 1
ATOM 2548 C CA . TRP B 1 44 ? -22.719 -23.109 -4.363 1 98.06 44 TRP B CA 1
ATOM 2549 C C . TRP B 1 44 ? -23.438 -21.906 -4.98 1 98.06 44 TRP B C 1
ATOM 2551 O O . TRP B 1 44 ? -24.031 -21.094 -4.27 1 98.06 44 TRP B O 1
ATOM 2561 N N . LYS B 1 45 ? -23.375 -21.797 -6.293 1 97.38 45 LYS B N 1
ATOM 2562 C CA . LYS B 1 45 ? -24.094 -20.734 -6.98 1 97.38 45 LYS B CA 1
ATOM 2563 C C . LYS B 1 45 ? -25.594 -20.797 -6.684 1 97.38 45 LYS B C 1
ATOM 2565 O O . LYS B 1 45 ? -26.203 -19.781 -6.379 1 97.38 45 LYS B O 1
ATOM 2570 N N . GLY B 1 46 ? -26.125 -21.938 -6.738 1 96.69 46 GLY B N 1
ATOM 2571 C CA . GLY B 1 46 ? -27.531 -22.141 -6.441 1 96.69 46 GLY B CA 1
ATOM 2572 C C . GLY B 1 46 ? -27.906 -21.812 -5.008 1 96.69 46 GLY B C 1
ATOM 2573 O O . GLY B 1 46 ? -29.031 -21.406 -4.723 1 96.69 46 GLY B O 1
ATOM 2574 N N . GLU B 1 47 ? -26.922 -21.953 -4.09 1 97.06 47 GLU B N 1
ATOM 2575 C CA . GLU B 1 47 ? -27.125 -21.688 -2.67 1 97.06 47 GLU B CA 1
ATOM 2576 C C . GLU B 1 47 ? -26.953 -20.203 -2.354 1 97.06 47 GLU B C 1
ATOM 2578 O O . GLU B 1 47 ? -27.047 -19.797 -1.193 1 97.06 47 GLU B O 1
ATOM 2583 N N . GLY B 1 48 ? -26.562 -19.453 -3.354 1 95.62 48 GLY B N 1
ATOM 2584 C CA . GLY B 1 48 ? -26.5 -18.016 -3.17 1 95.62 48 GLY B CA 1
ATOM 2585 C C . GLY B 1 48 ? -25.094 -17.531 -2.818 1 95.62 48 GLY B C 1
ATOM 2586 O O . GLY B 1 48 ? -24.922 -16.375 -2.436 1 95.62 48 GLY B O 1
ATOM 2587 N N . ILE B 1 49 ? -24.141 -18.469 -2.926 1 97.06 49 ILE B N 1
ATOM 2588 C CA . ILE B 1 49 ? -22.766 -18.047 -2.723 1 97.06 49 ILE B CA 1
ATOM 2589 C C . ILE B 1 49 ? -22.359 -17.047 -3.816 1 97.06 49 ILE B C 1
ATOM 2591 O O . ILE B 1 49 ? -22.672 -17.266 -4.992 1 97.06 49 ILE B O 1
ATOM 2595 N N . ARG B 1 50 ? -21.641 -16 -3.4 1 96.56 50 ARG B N 1
ATOM 2596 C CA . ARG B 1 50 ? -21.359 -14.914 -4.336 1 96.56 50 ARG B CA 1
ATOM 2597 C C . ARG B 1 50 ? -19.906 -14.945 -4.789 1 96.56 50 ARG B C 1
ATOM 2599 O O . ARG B 1 50 ? -19.609 -14.719 -5.965 1 96.56 50 ARG B O 1
ATOM 2606 N N . GLY B 1 51 ? -19.031 -15.164 -3.889 1 97.75 51 GLY B N 1
ATOM 2607 C CA . GLY B 1 51 ? -17.609 -15.172 -4.207 1 97.75 51 GLY B CA 1
ATOM 2608 C C . GLY B 1 51 ? -16.875 -16.406 -3.689 1 97.75 51 GLY B C 1
ATOM 2609 O O . GLY B 1 51 ? -17.141 -16.844 -2.568 1 97.75 51 GLY B O 1
ATOM 2610 N N . LEU B 1 52 ? -16 -16.984 -4.496 1 98.38 52 LEU B N 1
ATOM 2611 C CA . LEU B 1 52 ? -15.172 -18.125 -4.109 1 98.38 52 LEU B CA 1
ATOM 2612 C C . LEU B 1 52 ? -13.703 -17.719 -4.051 1 98.38 52 LEU B C 1
ATOM 2614 O O . LEU B 1 52 ? -13.211 -17.031 -4.949 1 98.38 52 LEU B O 1
ATOM 2618 N N . TRP B 1 53 ? -13.094 -18.094 -3.014 1 98.31 53 TRP B N 1
ATOM 2619 C CA . TRP B 1 53 ? -11.656 -17.922 -2.822 1 98.31 53 TRP B CA 1
ATOM 2620 C C . TRP B 1 53 ? -10.953 -19.266 -2.662 1 98.31 53 TRP B C 1
ATOM 2622 O O . TRP B 1 53 ? -11.43 -20.141 -1.935 1 98.31 53 TRP B O 1
ATOM 2632 N N . VAL B 1 54 ? -9.891 -19.422 -3.332 1 98.19 54 VAL B N 1
ATOM 2633 C CA . VAL B 1 54 ? -9.07 -20.609 -3.139 1 98.19 54 VAL B CA 1
ATOM 2634 C C . VAL B 1 54 ? -7.637 -20.188 -2.795 1 98.19 54 VAL B C 1
ATOM 2636 O O . VAL B 1 54 ? -6.938 -19.609 -3.623 1 98.19 54 VAL B O 1
ATOM 2639 N N . LYS B 1 55 ? -7.266 -20.438 -1.599 1 98.12 55 LYS B N 1
ATOM 2640 C CA . LYS B 1 55 ? -5.887 -20.25 -1.155 1 98.12 55 LYS B CA 1
ATOM 2641 C C . LYS B 1 55 ? -5.031 -21.469 -1.471 1 98.12 55 LYS B C 1
ATOM 2643 O O . LYS B 1 55 ? -5.156 -22.516 -0.816 1 98.12 55 LYS B O 1
ATOM 2648 N N . ILE B 1 56 ? -4.172 -21.328 -2.385 1 98.12 56 ILE B N 1
ATOM 2649 C CA . ILE B 1 56 ? -3.414 -22.469 -2.893 1 98.12 56 ILE B CA 1
ATOM 2650 C C . ILE B 1 56 ? -1.965 -22.375 -2.422 1 98.12 56 ILE B C 1
ATOM 2652 O O . ILE B 1 56 ? -1.199 -21.547 -2.908 1 98.12 56 ILE B O 1
ATOM 2656 N N . HIS B 1 57 ? -1.609 -23.234 -1.557 1 97.75 57 HIS B N 1
ATOM 2657 C CA . HIS B 1 57 ? -0.255 -23.266 -1.018 1 97.75 57 HIS B CA 1
ATOM 2658 C C . HIS B 1 57 ? 0.731 -23.828 -2.035 1 97.75 57 HIS B C 1
ATOM 2660 O O . HIS B 1 57 ? 0.343 -24.594 -2.93 1 97.75 57 HIS B O 1
ATOM 2666 N N . LEU B 1 58 ? 1.92 -23.438 -1.779 1 97.62 58 LEU B N 1
ATOM 2667 C CA . LEU B 1 58 ? 2.982 -23.781 -2.719 1 97.62 58 LEU B CA 1
ATOM 2668 C C . LEU B 1 58 ? 3.035 -25.281 -2.959 1 97.62 58 LEU B C 1
ATOM 2670 O O . LEU B 1 58 ? 3.176 -25.734 -4.102 1 97.62 58 LEU B O 1
ATOM 2674 N N . ALA B 1 59 ? 2.881 -26.109 -1.991 1 94.81 59 ALA B N 1
ATOM 2675 C CA . ALA B 1 59 ? 2.928 -27.562 -2.086 1 94.81 59 ALA B CA 1
ATOM 2676 C C . ALA B 1 59 ? 1.772 -28.094 -2.928 1 94.81 59 ALA B C 1
ATOM 2678 O O . ALA B 1 59 ? 1.835 -29.219 -3.441 1 94.81 59 ALA B O 1
ATOM 2679 N N . HIS B 1 60 ? 0.728 -27.328 -3.084 1 95.62 60 HIS B N 1
ATOM 2680 C CA . HIS B 1 60 ? -0.462 -27.75 -3.82 1 95.62 60 HIS B CA 1
ATOM 2681 C C . HIS B 1 60 ? -0.605 -26.953 -5.117 1 95.62 60 HIS B C 1
ATOM 2683 O O . HIS B 1 60 ? -1.719 -26.75 -5.605 1 95.62 60 HIS B O 1
ATOM 2689 N N . SER B 1 61 ? 0.485 -26.516 -5.66 1 96.5 61 SER B N 1
ATOM 2690 C CA . SER B 1 61 ? 0.486 -25.656 -6.828 1 96.5 61 SER B CA 1
ATOM 2691 C C . SER B 1 61 ? -0.218 -26.312 -8.008 1 96.5 61 SER B C 1
ATOM 2693 O O . SER B 1 61 ? -0.636 -25.625 -8.945 1 96.5 61 SER B O 1
ATOM 2695 N N . PHE B 1 62 ? -0.38 -27.609 -8.023 1 93.81 62 PHE B N 1
ATOM 2696 C CA . PHE B 1 62 ? -1.073 -28.328 -9.094 1 93.81 62 PHE B CA 1
ATOM 2697 C C . PHE B 1 62 ? -2.541 -27.922 -9.148 1 93.81 62 PHE B C 1
ATOM 2699 O O . PHE B 1 62 ? -3.225 -28.188 -10.141 1 93.81 62 PHE B O 1
ATOM 2706 N N . VAL B 1 63 ? -3.068 -27.281 -8.141 1 96 63 VAL B N 1
ATOM 2707 C CA . VAL B 1 63 ? -4.457 -26.844 -8.062 1 96 63 VAL B CA 1
ATOM 2708 C C . VAL B 1 63 ? -4.66 -25.594 -8.93 1 96 63 VAL B C 1
ATOM 2710 O O . VAL B 1 63 ? -5.773 -25.328 -9.383 1 96 63 VAL B O 1
ATOM 2713 N N . VAL B 1 64 ? -3.609 -24.859 -9.203 1 97.62 64 VAL B N 1
ATOM 2714 C CA . VAL B 1 64 ? -3.695 -23.562 -9.883 1 97.62 64 VAL B CA 1
ATOM 2715 C C . VAL B 1 64 ? -4.258 -23.75 -11.289 1 97.62 64 VAL B C 1
ATOM 2717 O O . VAL B 1 64 ? -5.246 -23.125 -11.664 1 97.62 64 VAL B O 1
ATOM 2720 N N . PRO B 1 65 ? -3.686 -24.703 -12.078 1 96.5 65 PRO B N 1
ATOM 2721 C CA . PRO B 1 65 ? -4.266 -24.875 -13.414 1 96.5 65 PRO B CA 1
ATOM 2722 C C . PRO B 1 65 ? -5.699 -25.406 -13.367 1 96.5 65 PRO B C 1
ATOM 2724 O O . PRO B 1 65 ? -6.504 -25.094 -14.25 1 96.5 65 PRO B O 1
ATOM 2727 N N . VAL B 1 66 ? -6.043 -26.156 -12.383 1 96 66 VAL B N 1
ATOM 2728 C CA . VAL B 1 66 ? -7.41 -26.641 -12.211 1 96 66 VAL B CA 1
ATOM 2729 C C . VAL B 1 66 ? -8.352 -25.453 -12.023 1 96 66 VAL B C 1
ATOM 2731 O O . VAL B 1 66 ? -9.391 -25.375 -12.688 1 96 66 VAL B O 1
ATOM 2734 N N . CYS B 1 67 ? -8 -24.547 -11.141 1 97.69 67 CYS B N 1
ATOM 2735 C CA . CYS B 1 67 ? -8.812 -23.359 -10.867 1 97.69 67 CYS B CA 1
ATOM 2736 C C . CYS B 1 67 ? -8.938 -22.5 -12.117 1 97.69 67 CYS B C 1
ATOM 2738 O O . CYS B 1 67 ? -10.016 -21.984 -12.414 1 97.69 67 CYS B O 1
ATOM 2740 N N . SER B 1 68 ? -7.801 -22.375 -12.789 1 97.75 68 SER B N 1
ATOM 2741 C CA . SER B 1 68 ? -7.836 -21.609 -14.031 1 97.75 68 SER B CA 1
ATOM 2742 C C . SER B 1 68 ? -8.852 -22.188 -15.008 1 97.75 68 SER B C 1
ATOM 2744 O O . SER B 1 68 ? -9.656 -21.453 -15.586 1 97.75 68 SER B O 1
ATOM 2746 N N . LYS B 1 69 ? -8.836 -23.453 -15.195 1 96.75 69 LYS B N 1
ATOM 2747 C CA . LYS B 1 69 ? -9.742 -24.156 -16.094 1 96.75 69 LYS B CA 1
ATOM 2748 C C . LYS B 1 69 ? -11.203 -23.922 -15.695 1 96.75 69 LYS B C 1
ATOM 2750 O O . LYS B 1 69 ? -12.086 -23.875 -16.562 1 96.75 69 LYS B O 1
ATOM 2755 N N . LEU B 1 70 ? -11.391 -23.781 -14.422 1 97.44 70 LEU B N 1
ATOM 2756 C CA . LEU B 1 70 ? -12.75 -23.656 -13.906 1 97.44 70 LEU B CA 1
ATOM 2757 C C . LEU B 1 70 ? -13.164 -22.188 -13.82 1 97.44 70 LEU B C 1
ATOM 2759 O O . LEU B 1 70 ? -14.188 -21.859 -13.219 1 97.44 70 LEU B O 1
ATOM 2763 N N . GLY B 1 71 ? -12.383 -21.266 -14.312 1 97.56 71 GLY B N 1
ATOM 2764 C CA . GLY B 1 71 ? -12.797 -19.875 -14.492 1 97.56 71 GLY B CA 1
ATOM 2765 C C . GLY B 1 71 ? -12.328 -18.969 -13.375 1 97.56 71 GLY B C 1
ATOM 2766 O O . GLY B 1 71 ? -12.789 -17.828 -13.258 1 97.56 71 GLY B O 1
ATOM 2767 N N . PHE B 1 72 ? -11.492 -19.484 -12.508 1 98.56 72 PHE B N 1
ATOM 2768 C CA . PHE B 1 72 ? -10.898 -18.625 -11.5 1 98.56 72 PHE B CA 1
ATOM 2769 C C . PHE B 1 72 ? -9.812 -17.734 -12.102 1 98.56 72 PHE B C 1
ATOM 2771 O O . PHE B 1 72 ? -9.211 -18.094 -13.125 1 98.56 72 PHE B O 1
ATOM 2778 N N . ASP B 1 73 ? -9.609 -16.594 -11.492 1 98.5 73 ASP B N 1
ATOM 2779 C CA . ASP B 1 73 ? -8.516 -15.68 -11.82 1 98.5 73 ASP B CA 1
ATOM 2780 C C . ASP B 1 73 ? -7.629 -15.43 -10.609 1 98.5 73 ASP B C 1
ATOM 2782 O O . ASP B 1 73 ? -8.031 -15.68 -9.469 1 98.5 73 ASP B O 1
ATOM 2786 N N . TYR B 1 74 ? -6.406 -15 -10.875 1 98.75 74 TYR B N 1
ATOM 2787 C CA . TYR B 1 74 ? -5.516 -14.625 -9.781 1 98.75 74 TYR B CA 1
ATOM 2788 C C . TYR B 1 74 ? -6.027 -13.391 -9.055 1 98.75 74 TYR B C 1
ATOM 2790 O O . TYR B 1 74 ? -6.531 -12.453 -9.688 1 98.75 74 TYR B O 1
ATOM 2798 N N . ASN B 1 75 ? -5.926 -13.352 -7.773 1 98.25 75 ASN B N 1
ATOM 2799 C CA . ASN B 1 75 ? -6.215 -12.148 -6.996 1 98.25 75 ASN B CA 1
ATOM 2800 C C . ASN B 1 75 ? -4.945 -11.555 -6.395 1 98.25 75 ASN B C 1
ATOM 2802 O O . ASN B 1 75 ? -4.605 -10.398 -6.668 1 98.25 75 ASN B O 1
ATOM 2806 N N . HIS B 1 76 ? -4.23 -12.352 -5.613 1 98.44 76 HIS B N 1
ATOM 2807 C CA . HIS B 1 76 ? -2.963 -11.93 -5.027 1 98.44 76 HIS B CA 1
ATOM 2808 C C . HIS B 1 76 ? -2.107 -13.133 -4.645 1 98.44 76 HIS B C 1
ATOM 2810 O O . HIS B 1 76 ? -2.574 -14.273 -4.699 1 98.44 76 HIS B O 1
ATOM 2816 N N . ALA B 1 77 ? -0.895 -12.867 -4.309 1 98.62 77 ALA B N 1
ATOM 2817 C CA . ALA B 1 77 ? -0.003 -13.906 -3.799 1 98.62 77 ALA B CA 1
ATOM 2818 C C . ALA B 1 77 ? 0.956 -13.344 -2.754 1 98.62 77 ALA B C 1
ATOM 2820 O O . ALA B 1 77 ? 1.245 -12.141 -2.75 1 98.62 77 ALA B O 1
ATOM 2821 N N . GLN B 1 78 ? 1.323 -14.094 -1.863 1 97.56 78 GLN B N 1
ATOM 2822 C CA . GLN B 1 78 ? 2.41 -13.914 -0.906 1 97.56 78 GLN B CA 1
ATOM 2823 C C . GLN B 1 78 ? 3.328 -15.133 -0.884 1 97.56 78 GLN B C 1
ATOM 2825 O O . GLN B 1 78 ? 3.006 -16.172 -1.465 1 97.56 78 GLN B O 1
ATOM 2830 N N . SER B 1 79 ? 4.473 -14.93 -0.268 1 97.38 79 SER B N 1
ATOM 2831 C CA . SER B 1 79 ? 5.328 -16.094 -0.117 1 97.38 79 SER B CA 1
ATOM 2832 C C . SER B 1 79 ? 4.551 -17.281 0.449 1 97.38 79 SER B C 1
ATOM 2834 O O . SER B 1 79 ? 3.846 -17.141 1.452 1 97.38 79 SER B O 1
ATOM 2836 N N . GLY B 1 80 ? 4.508 -18.359 -0.328 1 98.06 80 GLY B N 1
ATOM 2837 C CA . GLY B 1 80 ? 3.943 -19.594 0.191 1 98.06 80 GLY B CA 1
ATOM 2838 C C . GLY B 1 80 ? 2.564 -19.906 -0.364 1 98.06 80 GLY B C 1
ATOM 2839 O O . GLY B 1 80 ? 2.09 -21.031 -0.271 1 98.06 80 GLY B O 1
ATOM 2840 N N . TYR B 1 81 ? 1.916 -18.812 -0.936 1 98.44 81 TYR B N 1
ATOM 2841 C CA . TYR B 1 81 ? 0.605 -19.172 -1.472 1 98.44 81 TYR B CA 1
ATOM 2842 C C . TYR B 1 81 ? 0.164 -18.172 -2.535 1 98.44 81 TYR B C 1
ATOM 2844 O O . TYR B 1 81 ? 0.689 -17.047 -2.605 1 98.44 81 TYR B O 1
ATOM 2852 N N . VAL B 1 82 ? -0.738 -18.594 -3.367 1 98.81 82 VAL B N 1
ATOM 2853 C CA . VAL B 1 82 ? -1.463 -17.734 -4.297 1 98.81 82 VAL B CA 1
ATOM 2854 C C . VAL B 1 82 ? -2.965 -17.844 -4.051 1 98.81 82 VAL B C 1
ATOM 2856 O O . VAL B 1 82 ? -3.465 -18.938 -3.744 1 98.81 82 VAL B O 1
ATOM 2859 N N . MET B 1 83 ? -3.646 -16.734 -4.074 1 98.81 83 MET B N 1
ATOM 2860 C CA . MET B 1 83 ? -5.098 -16.688 -3.924 1 98.81 83 MET B CA 1
ATOM 2861 C C . MET B 1 83 ? -5.777 -16.516 -5.277 1 98.81 83 MET B C 1
ATOM 2863 O O . MET B 1 83 ? -5.457 -15.594 -6.031 1 98.81 83 MET B O 1
ATOM 2867 N N . MET B 1 84 ? -6.645 -17.375 -5.617 1 98.75 84 MET B N 1
ATOM 2868 C CA . MET B 1 84 ? -7.465 -17.25 -6.82 1 98.75 84 MET B CA 1
ATOM 2869 C C . MET B 1 84 ? -8.938 -17.094 -6.465 1 98.75 84 MET B C 1
ATOM 2871 O O . MET B 1 84 ? -9.391 -17.609 -5.438 1 98.75 84 MET B O 1
ATOM 2875 N N . THR B 1 85 ? -9.695 -16.359 -7.316 1 98.69 85 THR B N 1
ATOM 2876 C CA . THR B 1 85 ? -11.078 -16.062 -6.965 1 98.69 85 THR B CA 1
ATOM 2877 C C . THR B 1 85 ? -11.992 -16.234 -8.172 1 98.69 85 THR B C 1
ATOM 2879 O O . THR B 1 85 ? -11.531 -16.234 -9.312 1 98.69 85 THR B O 1
ATOM 2882 N N . LYS B 1 86 ? -13.203 -16.406 -7.914 1 98.44 86 LYS B N 1
ATOM 2883 C CA . LYS B 1 86 ? -14.266 -16.484 -8.906 1 98.44 86 LYS B CA 1
ATOM 2884 C C . LYS B 1 86 ? -15.555 -15.859 -8.383 1 98.44 86 LYS B C 1
ATOM 2886 O O . LYS B 1 86 ? -16.016 -16.188 -7.289 1 98.44 86 LYS B O 1
ATOM 2891 N N . TRP B 1 87 ? -16.062 -14.867 -9.062 1 98.19 87 TRP B N 1
ATOM 2892 C CA . TRP B 1 87 ? -17.359 -14.266 -8.773 1 98.19 87 TRP B CA 1
ATOM 2893 C C . TRP B 1 87 ? -18.5 -15.062 -9.414 1 98.19 87 TRP B C 1
ATOM 2895 O O . TRP B 1 87 ? -18.438 -15.383 -10.602 1 98.19 87 TRP B O 1
ATOM 2905 N N . LEU B 1 88 ? -19.5 -15.414 -8.742 1 97.62 88 LEU B N 1
ATOM 2906 C CA . LEU B 1 88 ? -20.453 -16.406 -9.219 1 97.62 88 LEU B CA 1
ATOM 2907 C C . LEU B 1 88 ? -21.688 -15.727 -9.828 1 97.62 88 LEU B C 1
ATOM 2909 O O . LEU B 1 88 ? -22.219 -16.188 -10.844 1 97.62 88 LEU B O 1
ATOM 2913 N N . PRO B 1 89 ? -22.188 -14.602 -9.219 1 95.75 89 PRO B N 1
ATOM 2914 C CA . PRO B 1 89 ? -23.359 -13.992 -9.836 1 95.75 89 PRO B CA 1
ATOM 2915 C C . PRO B 1 89 ? -23.094 -13.484 -11.25 1 95.75 89 PRO B C 1
ATOM 2917 O O . PRO B 1 89 ? -22.125 -12.766 -11.484 1 95.75 89 PRO B O 1
ATOM 2920 N N . ASP B 1 90 ? -23.922 -13.758 -12.172 1 92.56 90 ASP B N 1
ATOM 2921 C CA . ASP B 1 90 ? -23.734 -13.414 -13.578 1 92.56 90 ASP B CA 1
ATOM 2922 C C . ASP B 1 90 ? -24.172 -11.977 -13.859 1 92.56 90 ASP B C 1
ATOM 2924 O O . ASP B 1 90 ? -23.672 -11.336 -14.781 1 92.56 90 ASP B O 1
ATOM 2928 N N . GLU B 1 91 ? -25.125 -11.453 -13.141 1 91.56 91 GLU B N 1
ATOM 2929 C CA . GLU B 1 91 ? -25.766 -10.188 -13.469 1 91.56 91 GLU B CA 1
ATOM 2930 C C . GLU B 1 91 ? -25.172 -9.039 -12.664 1 91.56 91 GLU B C 1
ATOM 2932 O O . GLU B 1 91 ? -25.672 -7.91 -12.719 1 91.56 91 GLU B O 1
ATOM 2937 N N . GLU B 1 92 ? -24.25 -9.391 -11.891 1 90.19 92 GLU B N 1
ATOM 2938 C CA . GLU B 1 92 ? -23.609 -8.375 -11.062 1 90.19 92 GLU B CA 1
ATOM 2939 C C . GLU B 1 92 ? -22.125 -8.258 -11.391 1 90.19 92 GLU B C 1
ATOM 2941 O O . GLU B 1 92 ? -21.484 -9.258 -11.719 1 90.19 92 GLU B O 1
ATOM 2946 N N . GLU B 1 93 ? -21.703 -7.133 -11.297 1 90.56 93 GLU B N 1
ATOM 2947 C CA . GLU B 1 93 ? -20.266 -6.941 -11.453 1 90.56 93 GLU B CA 1
ATOM 2948 C C . GLU B 1 93 ? -19.5 -7.559 -10.289 1 90.56 93 GLU B C 1
ATOM 2950 O O . GLU B 1 93 ? -20.016 -7.625 -9.172 1 90.56 93 GLU B O 1
ATOM 2955 N N . ASN B 1 94 ? -18.328 -8.047 -10.578 1 93.19 94 ASN B N 1
ATOM 2956 C CA . ASN B 1 94 ? -17.453 -8.617 -9.555 1 93.19 94 ASN B CA 1
ATOM 2957 C C . ASN B 1 94 ? -17.156 -7.613 -8.445 1 93.19 94 ASN B C 1
ATOM 2959 O O . ASN B 1 94 ? -16.609 -6.543 -8.695 1 93.19 94 ASN B O 1
ATOM 2963 N N . LYS B 1 95 ? -17.5 -7.91 -7.246 1 88.12 95 LYS B N 1
ATOM 2964 C CA . LYS B 1 95 ? -17.375 -6.988 -6.125 1 88.12 95 LYS B CA 1
ATOM 2965 C C . LYS B 1 95 ? -16.297 -7.465 -5.148 1 88.12 95 LYS B C 1
ATOM 2967 O O . LYS B 1 95 ? -16.172 -6.934 -4.043 1 88.12 95 LYS B O 1
ATOM 2972 N N . LEU B 1 96 ? -15.57 -8.547 -5.574 1 93.44 96 LEU B N 1
ATOM 2973 C CA . LEU B 1 96 ? -14.492 -9.016 -4.711 1 93.44 96 LEU B CA 1
ATOM 2974 C C . LEU B 1 96 ? -13.406 -7.957 -4.562 1 93.44 96 LEU B C 1
ATOM 2976 O O . LEU B 1 96 ? -13.047 -7.293 -5.535 1 93.44 96 LEU B O 1
ATOM 2980 N N . PRO B 1 97 ? -12.969 -7.766 -3.406 1 91.06 97 PRO B N 1
ATOM 2981 C CA . PRO B 1 97 ? -11.977 -6.711 -3.182 1 91.06 97 PRO B CA 1
ATOM 2982 C C . PRO B 1 97 ? -10.633 -7.008 -3.855 1 91.06 97 PRO B C 1
ATOM 2984 O O . PRO B 1 97 ? -10.219 -8.164 -3.932 1 91.06 97 PRO B O 1
ATOM 2987 N N . GLU B 1 98 ? -10.008 -5.957 -4.254 1 93.06 98 GLU B N 1
ATOM 2988 C CA . GLU B 1 98 ? -8.656 -6.051 -4.781 1 93.06 98 GLU B CA 1
ATOM 2989 C C . GLU B 1 98 ? -7.629 -6.164 -3.652 1 93.06 98 GLU B C 1
ATOM 2991 O O . GLU B 1 98 ? -7.969 -6 -2.48 1 93.06 98 GLU B O 1
ATOM 2996 N N . TYR B 1 99 ? -6.473 -6.574 -3.975 1 96.31 99 TYR B N 1
ATOM 2997 C CA . TYR B 1 99 ? -5.367 -6.688 -3.033 1 96.31 99 TYR B CA 1
ATOM 2998 C C . TYR B 1 99 ? -4.645 -5.355 -2.877 1 96.31 99 TYR B C 1
ATOM 3000 O O . TYR B 1 99 ? -4.891 -4.414 -3.637 1 96.31 99 TYR B O 1
ATOM 3008 N N . ALA B 1 100 ? -3.766 -5.223 -1.847 1 97.62 100 ALA B N 1
ATOM 3009 C CA . ALA B 1 100 ? -2.941 -4.043 -1.595 1 97.62 100 ALA B CA 1
ATOM 3010 C C . ALA B 1 100 ? -2.15 -3.648 -2.84 1 97.62 100 ALA B C 1
ATOM 3012 O O . ALA B 1 100 ? -1.665 -4.512 -3.572 1 97.62 100 ALA B O 1
ATOM 3013 N N . ASN B 1 101 ? -2.033 -2.354 -3.084 1 97.69 101 ASN B N 1
ATOM 3014 C CA . ASN B 1 101 ? -1.345 -1.9 -4.289 1 97.69 101 ASN B CA 1
ATOM 3015 C C . ASN B 1 101 ? -0.513 -0.649 -4.02 1 97.69 101 ASN B C 1
ATOM 3017 O O . ASN B 1 101 ? -0.286 0.156 -4.926 1 97.69 101 ASN B O 1
ATOM 3021 N N . GLN B 1 102 ? -0.151 -0.382 -2.793 1 98 102 GLN B N 1
ATOM 3022 C CA . GLN B 1 102 ? 0.722 0.719 -2.398 1 98 102 GLN B CA 1
ATOM 3023 C C . GLN B 1 102 ? 1.991 0.203 -1.728 1 98 102 GLN B C 1
ATOM 3025 O O . GLN B 1 102 ? 1.93 -0.668 -0.857 1 98 102 GLN B O 1
ATOM 3030 N N . PHE B 1 103 ? 3.102 0.698 -2.154 1 98.06 103 PHE B N 1
ATOM 3031 C CA . PHE B 1 103 ? 4.348 0.515 -1.42 1 98.06 103 PHE B CA 1
ATOM 3032 C C . PHE B 1 103 ? 4.527 1.61 -0.375 1 98.06 103 PHE B C 1
ATOM 3034 O O . PHE B 1 103 ? 3.805 2.609 -0.386 1 98.06 103 PHE B O 1
ATOM 3041 N N . LEU B 1 104 ? 5.395 1.396 0.552 1 98.19 104 LEU B N 1
ATOM 3042 C CA . LEU B 1 104 ? 5.727 2.383 1.573 1 98.19 104 LEU B CA 1
ATOM 3043 C C . LEU B 1 104 ? 7.238 2.531 1.714 1 98.19 104 LEU B C 1
ATOM 3045 O O . LEU B 1 104 ? 7.934 1.564 2.033 1 98.19 104 LEU B O 1
ATOM 3049 N N . GLY B 1 105 ? 7.707 3.703 1.431 1 98 105 GLY B N 1
ATOM 3050 C CA . GLY B 1 105 ? 9.094 4.07 1.68 1 98 105 GLY B CA 1
ATOM 3051 C C . GLY B 1 105 ? 9.234 5.258 2.611 1 98 105 GLY B C 1
ATOM 3052 O O . GLY B 1 105 ? 8.289 6.027 2.795 1 98 105 GLY B O 1
ATOM 3053 N N . VAL B 1 106 ? 10.414 5.363 3.164 1 98.25 106 VAL B N 1
ATOM 3054 C CA . VAL B 1 106 ? 10.688 6.484 4.055 1 98.25 106 VAL B CA 1
ATOM 3055 C C . VAL B 1 106 ? 12.062 7.07 3.74 1 98.25 106 VAL B C 1
ATOM 3057 O O . VAL B 1 106 ? 12.914 6.387 3.17 1 98.25 106 VAL B O 1
ATOM 3060 N N . ALA B 1 107 ? 12.203 8.289 4.047 1 97.94 107 ALA B N 1
ATOM 3061 C CA . ALA B 1 107 ? 13.492 8.969 4.102 1 97.94 107 ALA B CA 1
ATOM 3062 C C . ALA B 1 107 ? 13.742 9.57 5.48 1 97.94 107 ALA B C 1
ATOM 3064 O O . ALA B 1 107 ? 12.828 10.133 6.09 1 97.94 107 ALA B O 1
ATOM 3065 N N . GLY B 1 108 ? 14.922 9.367 5.941 1 98.38 108 GLY B N 1
ATOM 3066 C CA . GLY B 1 108 ? 15.328 10.023 7.176 1 98.38 108 GLY B CA 1
ATOM 3067 C C . GLY B 1 108 ? 15.945 11.391 6.957 1 98.38 108 GLY B C 1
ATOM 3068 O O . GLY B 1 108 ? 17.047 11.492 6.414 1 98.38 108 GLY B O 1
ATOM 3069 N N . PHE B 1 109 ? 15.234 12.422 7.281 1 98.31 109 PHE B N 1
ATOM 3070 C CA . PHE B 1 109 ? 15.781 13.773 7.395 1 98.31 109 PHE B CA 1
ATOM 3071 C C . PHE B 1 109 ? 16.438 13.977 8.758 1 98.31 109 PHE B C 1
ATOM 3073 O O . PHE B 1 109 ? 15.82 14.539 9.664 1 98.31 109 PHE B O 1
ATOM 3080 N N . VAL B 1 110 ? 17.641 13.555 8.867 1 98.44 110 VAL B N 1
ATOM 3081 C CA . VAL B 1 110 ? 18.328 13.43 10.156 1 98.44 110 VAL B CA 1
ATOM 3082 C C . VAL B 1 110 ? 19.203 14.656 10.391 1 98.44 110 VAL B C 1
ATOM 3084 O O . VAL B 1 110 ? 20.078 14.961 9.57 1 98.44 110 VAL B O 1
ATOM 3087 N N . LEU B 1 111 ? 19.016 15.305 11.5 1 97.88 111 LEU B N 1
ATOM 3088 C CA . LEU B 1 111 ? 19.828 16.453 11.875 1 97.88 111 LEU B CA 1
ATOM 3089 C C . LEU B 1 111 ? 20.609 16.172 13.148 1 97.88 111 LEU B C 1
ATOM 3091 O O . LEU B 1 111 ? 20.094 15.547 14.078 1 97.88 111 LEU B O 1
ATOM 3095 N N . ASN B 1 112 ? 21.875 16.578 13.141 1 97.38 112 ASN B N 1
ATOM 3096 C CA . ASN B 1 112 ? 22.641 16.516 14.375 1 97.38 112 ASN B CA 1
ATOM 3097 C C . ASN B 1 112 ? 22.516 17.797 15.195 1 97.38 112 ASN B C 1
ATOM 3099 O O . ASN B 1 112 ? 21.719 18.672 14.844 1 97.38 112 ASN B O 1
ATOM 3103 N N . GLU B 1 113 ? 23.281 17.875 16.25 1 94.62 113 GLU B N 1
ATOM 3104 C CA . GLU B 1 113 ? 23.172 19 17.172 1 94.62 113 GLU B CA 1
ATOM 3105 C C . GLU B 1 113 ? 23.578 20.297 16.5 1 94.62 113 GLU B C 1
ATOM 3107 O O . GLU B 1 113 ? 23.109 21.375 16.891 1 94.62 113 GLU B O 1
ATOM 3112 N N . LYS B 1 114 ? 24.438 20.219 15.516 1 95 114 LYS B N 1
ATOM 3113 C CA . LYS B 1 114 ? 24.922 21.406 14.797 1 95 114 LYS B CA 1
ATOM 3114 C C . LYS B 1 114 ? 23.969 21.766 13.656 1 95 114 LYS B C 1
ATOM 3116 O O . LYS B 1 114 ? 24.281 22.625 12.828 1 95 114 LYS B O 1
ATOM 3121 N N . LYS B 1 115 ? 22.844 21.016 13.5 1 93.94 115 LYS B N 1
ATOM 3122 C CA . LYS B 1 115 ? 21.828 21.203 12.477 1 93.94 115 LYS B CA 1
ATOM 3123 C C . LYS B 1 115 ? 22.359 20.859 11.094 1 93.94 115 LYS B C 1
ATOM 3125 O O . LYS B 1 115 ? 21.938 21.438 10.094 1 93.94 115 LYS B O 1
ATOM 3130 N N . GLU B 1 116 ? 23.328 20.047 11.109 1 97.5 116 GLU B N 1
ATOM 3131 C CA . GLU B 1 116 ? 23.781 19.484 9.844 1 97.5 116 GLU B CA 1
ATOM 3132 C C . GLU B 1 116 ? 22.906 18.297 9.43 1 97.5 116 GLU B C 1
ATOM 3134 O O . GLU B 1 116 ? 22.438 17.531 10.273 1 97.5 116 GLU B O 1
ATOM 3139 N N . LEU B 1 117 ? 22.734 18.156 8.133 1 98.19 117 LEU B N 1
ATOM 3140 C CA . LEU B 1 117 ? 21.891 17.125 7.543 1 98.19 117 LEU B CA 1
ATOM 3141 C C . LEU B 1 117 ? 22.703 15.906 7.141 1 98.19 117 LEU B C 1
ATOM 3143 O O . LEU B 1 117 ? 23.766 16.047 6.527 1 98.19 117 LEU B O 1
ATOM 3147 N N . LEU B 1 118 ? 22.234 14.727 7.477 1 98.5 118 LEU B N 1
ATOM 3148 C CA . LEU B 1 118 ? 22.875 13.477 7.074 1 98.5 118 LEU B CA 1
ATOM 3149 C C . LEU B 1 118 ? 22.484 13.102 5.648 1 98.5 118 LEU B C 1
ATOM 3151 O O . LEU B 1 118 ? 21.297 12.984 5.332 1 98.5 118 LEU B O 1
ATOM 3155 N N . VAL B 1 119 ? 23.469 12.93 4.777 1 97.31 119 VAL B N 1
ATOM 3156 C CA . VAL B 1 119 ? 23.172 12.609 3.387 1 97.31 119 VAL B CA 1
ATOM 3157 C C . VAL B 1 119 ? 24.047 11.438 2.926 1 97.31 119 VAL B C 1
ATOM 3159 O O . VAL B 1 119 ? 25.094 11.18 3.508 1 97.31 119 VAL B O 1
ATOM 3162 N N . ILE B 1 120 ? 23.531 10.734 1.897 1 95.81 120 ILE B N 1
ATOM 3163 C CA . ILE B 1 120 ? 24.25 9.57 1.378 1 95.81 120 ILE B CA 1
ATOM 3164 C C . ILE B 1 120 ? 24.328 9.656 -0.145 1 95.81 120 ILE B C 1
ATOM 3166 O O 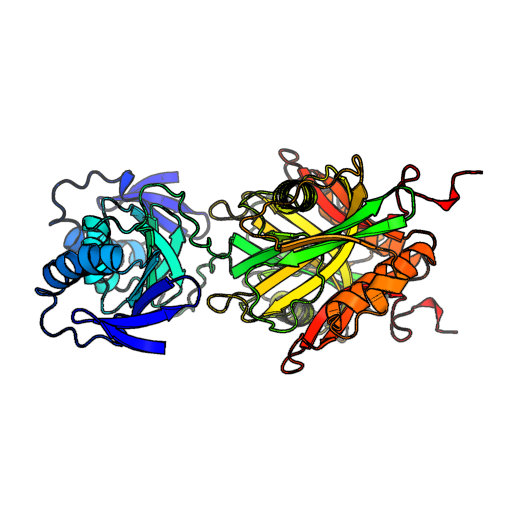. ILE B 1 120 ? 23.578 10.414 -0.772 1 95.81 120 ILE B O 1
ATOM 3170 N N . ARG B 1 121 ? 25.25 8.961 -0.667 1 91.62 121 ARG B N 1
ATOM 3171 C CA . ARG B 1 121 ? 25.375 8.68 -2.094 1 91.62 121 ARG B CA 1
ATOM 3172 C C . ARG B 1 121 ? 25.469 7.18 -2.35 1 91.62 121 ARG B C 1
ATOM 3174 O O . ARG B 1 121 ? 26.312 6.5 -1.753 1 91.62 121 ARG B O 1
ATOM 3181 N N . GLU B 1 122 ? 24.578 6.695 -3.188 1 85.94 122 GLU B N 1
ATOM 3182 C CA . GLU B 1 122 ? 24.531 5.258 -3.445 1 85.94 122 GLU B CA 1
ATOM 3183 C C . GLU B 1 122 ? 25.672 4.828 -4.359 1 85.94 122 GLU B C 1
ATOM 3185 O O . GLU B 1 122 ? 26.141 5.609 -5.191 1 85.94 122 GLU B O 1
ATOM 3190 N N . ARG B 1 123 ? 26.047 3.582 -4.152 1 81.94 123 ARG B N 1
ATOM 3191 C CA . ARG B 1 123 ? 27.109 3.027 -5 1 81.94 123 ARG B CA 1
ATOM 3192 C C . ARG B 1 123 ? 26.578 2.75 -6.406 1 81.94 123 ARG B C 1
ATOM 3194 O O . ARG B 1 123 ? 27.266 3.037 -7.395 1 81.94 123 ARG B O 1
ATOM 3201 N N . PHE B 1 124 ? 25.422 2.162 -6.484 1 71.88 124 PHE B N 1
ATOM 3202 C CA . PHE B 1 124 ? 24.766 1.854 -7.754 1 71.88 124 PHE B CA 1
ATOM 3203 C C . PHE B 1 124 ? 23.531 2.711 -7.953 1 71.88 124 PHE B C 1
ATOM 3205 O O . PHE B 1 124 ? 22.625 2.703 -7.113 1 71.88 124 PHE B O 1
ATOM 3212 N N . SER B 1 125 ? 23.625 3.789 -8.766 1 66.25 125 SER B N 1
ATOM 3213 C CA . SER B 1 125 ? 22.5 4.684 -9.008 1 66.25 125 SER B CA 1
ATOM 3214 C C . SER B 1 125 ? 22.109 4.695 -10.484 1 66.25 125 SER B C 1
ATOM 3216 O O . SER B 1 125 ? 22.984 4.594 -11.359 1 66.25 125 SER B O 1
ATOM 3218 N N . VAL B 1 126 ? 20.875 4.715 -10.648 1 66.81 126 VAL B N 1
ATOM 3219 C CA . VAL B 1 126 ? 20.375 4.871 -12.008 1 66.81 126 VAL B CA 1
ATOM 3220 C C . VAL B 1 126 ? 20.734 6.262 -12.531 1 66.81 126 VAL B C 1
ATOM 3222 O O . VAL B 1 126 ? 20.859 6.457 -13.742 1 66.81 126 VAL B O 1
ATOM 3225 N N . ILE B 1 127 ? 20.875 7.199 -11.555 1 65.94 127 ILE B N 1
ATOM 3226 C CA . ILE B 1 127 ? 21.219 8.57 -11.922 1 65.94 127 ILE B CA 1
ATOM 3227 C C . ILE B 1 127 ? 22.734 8.719 -11.984 1 65.94 127 ILE B C 1
ATOM 3229 O O . ILE B 1 127 ? 23.422 8.555 -10.977 1 65.94 127 ILE B O 1
ATOM 3233 N N . GLN B 1 128 ? 23.203 9.023 -13.039 1 70.31 128 GLN B N 1
ATOM 3234 C CA . GLN B 1 128 ? 24.641 9.07 -13.312 1 70.31 128 GLN B CA 1
ATOM 3235 C C . GLN B 1 128 ? 25.344 10.078 -12.406 1 70.31 128 GLN B C 1
ATOM 3237 O O . GLN B 1 128 ? 26.484 9.844 -11.977 1 70.31 128 GLN B O 1
ATOM 3242 N N . SER B 1 129 ? 24.625 11.164 -12.117 1 73.25 129 SER B N 1
ATOM 3243 C CA . SER B 1 129 ? 25.266 12.211 -11.336 1 73.25 129 SER B CA 1
ATOM 3244 C C . SER B 1 129 ? 25.375 11.82 -9.867 1 73.25 129 SER B C 1
ATOM 3246 O O . SER B 1 129 ? 26.094 12.469 -9.094 1 73.25 129 SER B O 1
ATOM 3248 N N . LYS B 1 130 ? 24.781 10.68 -9.469 1 78 130 LYS B N 1
ATOM 3249 C CA . LYS B 1 130 ? 24.797 10.164 -8.102 1 78 130 LYS B CA 1
ATOM 3250 C C . LYS B 1 130 ? 24.562 11.273 -7.086 1 78 130 LYS B C 1
ATOM 3252 O O . LYS B 1 130 ? 25.422 11.539 -6.238 1 78 130 LYS B O 1
ATOM 3257 N N . PRO B 1 131 ? 23.438 11.953 -7.195 1 83.69 131 PRO B N 1
ATOM 3258 C CA . PRO B 1 131 ? 23.156 13.047 -6.266 1 83.69 131 PRO B CA 1
ATOM 3259 C C . PRO B 1 131 ? 23.078 12.586 -4.812 1 83.69 131 PRO B C 1
ATOM 3261 O O . PRO B 1 131 ? 22.875 11.406 -4.547 1 83.69 131 PRO B O 1
ATOM 3264 N N . TRP B 1 132 ? 23.375 13.555 -3.957 1 90.06 132 TRP B N 1
ATOM 3265 C CA . TRP B 1 132 ? 23.125 13.289 -2.543 1 90.06 132 TRP B CA 1
ATOM 3266 C C . TRP B 1 132 ? 21.641 13.008 -2.295 1 90.06 132 TRP B C 1
ATOM 3268 O O . TRP B 1 132 ? 20.781 13.664 -2.873 1 90.06 132 TRP B O 1
ATOM 3278 N N . LYS B 1 133 ? 21.422 12.102 -1.51 1 92.5 133 LYS B N 1
ATOM 3279 C CA . LYS B 1 133 ? 20.062 11.758 -1.128 1 92.5 133 LYS B CA 1
ATOM 3280 C C . LYS B 1 133 ? 19.938 11.562 0.381 1 92.5 133 LYS B C 1
ATOM 3282 O O . LYS B 1 133 ? 20.953 11.516 1.086 1 92.5 133 LYS B O 1
ATOM 3287 N N . LEU B 1 134 ? 18.766 11.562 0.828 1 97.06 134 LEU B N 1
ATOM 3288 C CA . LEU B 1 134 ? 18.5 11.227 2.225 1 97.06 134 LEU B CA 1
ATOM 3289 C C . LEU B 1 134 ? 18.547 9.719 2.436 1 97.06 134 LEU B C 1
ATOM 3291 O O . LEU B 1 134 ? 18.141 8.953 1.56 1 97.06 134 LEU B O 1
ATOM 3295 N N . PRO B 1 135 ? 19.141 9.305 3.574 1 97.62 135 PRO B N 1
ATOM 3296 C CA . PRO B 1 135 ? 19.062 7.871 3.85 1 97.62 135 PRO B CA 1
ATOM 3297 C C . PRO B 1 135 ? 17.625 7.371 3.975 1 97.62 135 PRO B C 1
ATOM 3299 O O . PRO B 1 135 ? 16.766 8.086 4.504 1 97.62 135 PRO B O 1
ATOM 3302 N N . GLY B 1 136 ? 17.297 6.254 3.521 1 96.75 136 GLY B N 1
ATOM 3303 C CA . GLY B 1 136 ? 15.945 5.719 3.566 1 96.75 136 GLY B CA 1
ATOM 3304 C C . GLY B 1 136 ? 15.797 4.41 2.809 1 96.75 136 GLY B C 1
ATOM 3305 O O . GLY B 1 136 ? 16.781 3.799 2.416 1 96.75 136 GLY B O 1
ATOM 3306 N N . GLY B 1 137 ? 14.57 3.973 2.645 1 96 137 GLY B N 1
ATOM 3307 C CA . GLY B 1 137 ? 14.258 2.727 1.964 1 96 137 GLY B CA 1
ATOM 3308 C C . GLY B 1 137 ? 12.82 2.287 2.146 1 96 137 GLY B C 1
ATOM 3309 O O . GLY B 1 137 ? 11.984 3.057 2.627 1 96 137 GLY B O 1
ATOM 3310 N N . LEU B 1 138 ? 12.57 1.075 1.774 1 96.38 138 LEU B N 1
ATOM 3311 C CA . LEU B 1 138 ? 11.219 0.526 1.837 1 96.38 138 LEU B CA 1
ATOM 3312 C C . LEU B 1 138 ? 10.922 -0.035 3.225 1 96.38 138 LEU B C 1
ATOM 3314 O O . LEU B 1 138 ? 11.805 -0.62 3.861 1 96.38 138 LEU B O 1
ATOM 3318 N N . ALA B 1 139 ? 9.703 0.114 3.625 1 97.25 139 ALA B N 1
ATOM 3319 C CA . ALA B 1 139 ? 9.258 -0.458 4.895 1 97.25 139 ALA B CA 1
ATOM 3320 C C . ALA B 1 139 ? 9.047 -1.965 4.773 1 97.25 139 ALA B C 1
ATOM 3322 O O . ALA B 1 139 ? 8.531 -2.445 3.762 1 97.25 139 ALA B O 1
ATOM 3323 N N . ASP B 1 140 ? 9.461 -2.689 5.801 1 94.88 140 ASP B N 1
ATOM 3324 C CA . ASP B 1 140 ? 9.031 -4.078 5.922 1 94.88 140 ASP B CA 1
ATOM 3325 C C . ASP B 1 140 ? 7.555 -4.168 6.309 1 94.88 140 ASP B C 1
ATOM 3327 O O . ASP B 1 140 ? 7.016 -3.256 6.938 1 94.88 140 ASP B O 1
ATOM 3331 N N . LYS B 1 141 ? 6.984 -5.254 5.906 1 94.44 141 LYS B N 1
ATOM 3332 C CA . LYS B 1 141 ? 5.574 -5.469 6.215 1 94.44 141 LYS B CA 1
ATOM 3333 C C . LYS B 1 141 ? 5.309 -5.293 7.707 1 94.44 141 LYS B C 1
ATOM 3335 O O . LYS B 1 141 ? 6.012 -5.867 8.539 1 94.44 141 LYS B O 1
ATOM 3340 N N . GLY B 1 142 ? 4.301 -4.418 8.047 1 94.62 142 GLY B N 1
ATOM 3341 C CA . GLY B 1 142 ? 3.873 -4.25 9.422 1 94.62 142 GLY B CA 1
ATOM 3342 C C . GLY B 1 142 ? 4.648 -3.174 10.164 1 94.62 142 GLY B C 1
ATOM 3343 O O . GLY B 1 142 ? 4.355 -2.873 11.32 1 94.62 142 GLY B O 1
ATOM 3344 N N . GLU B 1 143 ? 5.609 -2.518 9.594 1 96.31 143 GLU B N 1
ATOM 3345 C CA . GLU B 1 143 ? 6.426 -1.506 10.258 1 96.31 143 GLU B CA 1
ATOM 3346 C C . GLU B 1 143 ? 5.73 -0.146 10.25 1 96.31 143 GLU B C 1
ATOM 3348 O O . GLU B 1 143 ? 5.125 0.243 9.25 1 96.31 143 GLU B O 1
ATOM 3353 N N . ASP B 1 144 ? 5.883 0.518 11.375 1 96.56 144 ASP B N 1
ATOM 3354 C CA . ASP B 1 144 ? 5.504 1.925 11.43 1 96.56 144 ASP B CA 1
ATOM 3355 C C . ASP B 1 144 ? 6.566 2.809 10.781 1 96.56 144 ASP B C 1
ATOM 3357 O O . ASP B 1 144 ? 7.715 2.387 10.617 1 96.56 144 ASP B O 1
ATOM 3361 N N . LEU B 1 145 ? 6.18 4.039 10.43 1 97.56 145 LEU B N 1
ATOM 3362 C CA . LEU B 1 145 ? 7.09 4.992 9.805 1 97.56 145 LEU B CA 1
ATOM 3363 C C . LEU B 1 145 ? 8.359 5.16 10.641 1 97.56 145 LEU B C 1
ATOM 3365 O O . LEU B 1 145 ? 9.469 5.094 10.109 1 97.56 145 LEU B O 1
ATOM 3369 N N . ALA B 1 146 ? 8.188 5.355 11.93 1 97.31 146 ALA B N 1
ATOM 3370 C CA . ALA B 1 146 ? 9.312 5.621 12.82 1 97.31 146 ALA B CA 1
ATOM 3371 C C . ALA B 1 146 ? 10.281 4.441 12.852 1 97.31 146 ALA B C 1
ATOM 3373 O O . ALA B 1 146 ? 11.5 4.625 12.805 1 97.31 146 ALA B O 1
ATOM 3374 N N . VAL B 1 147 ? 9.734 3.258 12.922 1 97.88 147 VAL B N 1
ATOM 3375 C CA . VAL B 1 147 ? 10.531 2.039 12.984 1 97.88 147 VAL B CA 1
ATOM 3376 C C . VAL B 1 147 ? 11.336 1.881 11.695 1 97.88 147 VAL B C 1
ATOM 3378 O O . VAL B 1 147 ? 12.539 1.624 11.727 1 97.88 147 VAL B O 1
ATOM 3381 N N . THR B 1 148 ? 10.664 2.014 10.57 1 98.12 148 THR B N 1
ATOM 3382 C CA . THR B 1 148 ? 11.32 1.893 9.273 1 98.12 148 THR B CA 1
ATOM 3383 C C . THR B 1 148 ? 12.43 2.93 9.133 1 98.12 148 THR B C 1
ATOM 3385 O O . THR B 1 148 ? 13.547 2.598 8.719 1 98.12 148 THR B O 1
ATOM 3388 N N . ALA B 1 149 ? 12.125 4.195 9.484 1 98.19 149 ALA B N 1
ATOM 3389 C CA . ALA B 1 149 ? 13.094 5.281 9.344 1 98.19 149 ALA B CA 1
ATOM 3390 C C . ALA B 1 149 ? 14.344 5.02 10.18 1 98.19 149 ALA B C 1
ATOM 3392 O O . ALA B 1 149 ? 15.469 5.141 9.68 1 98.19 149 ALA B O 1
ATOM 3393 N N . ARG B 1 150 ? 14.148 4.641 11.406 1 98.38 150 ARG B N 1
ATOM 3394 C CA . ARG B 1 150 ? 15.273 4.359 12.289 1 98.38 150 ARG B CA 1
ATOM 3395 C C . ARG B 1 150 ? 16.125 3.219 11.742 1 98.38 150 ARG B C 1
ATOM 3397 O O . ARG B 1 150 ? 17.359 3.318 11.695 1 98.38 150 ARG B O 1
ATOM 3404 N N . ARG B 1 151 ? 15.469 2.146 11.344 1 97.88 151 ARG B N 1
ATOM 3405 C CA . ARG B 1 151 ? 16.188 0.976 10.844 1 97.88 151 ARG B CA 1
ATOM 3406 C C . ARG B 1 151 ? 16.984 1.322 9.594 1 97.88 151 ARG B C 1
ATOM 3408 O O . ARG B 1 151 ? 18.172 1.001 9.516 1 97.88 151 ARG B O 1
ATOM 3415 N N . GLU B 1 152 ? 16.391 1.991 8.617 1 97.19 152 GLU B N 1
ATOM 3416 C CA . GLU B 1 152 ? 17.062 2.324 7.355 1 97.19 152 GLU B CA 1
ATOM 3417 C C . GLU B 1 152 ? 18.234 3.26 7.586 1 97.19 152 GLU B C 1
ATOM 3419 O O . GLU B 1 152 ? 19.266 3.135 6.926 1 97.19 152 GLU B O 1
ATOM 3424 N N . VAL B 1 153 ? 18.094 4.25 8.5 1 98.12 153 VAL B N 1
ATOM 3425 C CA . VAL B 1 153 ? 19.172 5.18 8.797 1 98.12 153 VAL B CA 1
ATOM 3426 C C . VAL B 1 153 ? 20.359 4.422 9.391 1 98.12 153 VAL B C 1
ATOM 3428 O O . VAL B 1 153 ? 21.5 4.617 8.969 1 98.12 153 VAL B O 1
ATOM 3431 N N . VAL B 1 154 ? 20.062 3.533 10.328 1 97.75 154 VAL B N 1
ATOM 3432 C CA . VAL B 1 154 ? 21.125 2.744 10.938 1 97.75 154 VAL B CA 1
ATOM 3433 C C . VAL B 1 154 ? 21.766 1.842 9.891 1 97.75 154 VAL B C 1
ATOM 3435 O O . VAL B 1 154 ? 23 1.772 9.789 1 97.75 154 VAL B O 1
ATOM 3438 N N . GLU B 1 155 ? 20.969 1.118 9.109 1 95.75 155 GLU B N 1
ATOM 3439 C CA . GLU B 1 155 ? 21.453 0.166 8.125 1 95.75 155 GLU B CA 1
ATOM 3440 C C . GLU B 1 155 ? 22.375 0.847 7.105 1 95.75 155 GLU B C 1
ATOM 3442 O O . GLU B 1 155 ? 23.422 0.302 6.734 1 95.75 155 GLU B O 1
ATOM 3447 N N . GLU B 1 156 ? 21.969 2.068 6.68 1 96.12 156 GLU B N 1
ATOM 3448 C CA . GLU B 1 156 ? 22.688 2.697 5.57 1 96.12 156 GLU B CA 1
ATOM 3449 C C . GLU B 1 156 ? 23.828 3.572 6.07 1 96.12 156 GLU B C 1
ATOM 3451 O O . GLU B 1 156 ? 24.797 3.807 5.352 1 96.12 156 GLU B O 1
ATOM 3456 N N . THR B 1 157 ? 23.781 4.121 7.328 1 97.56 157 THR B N 1
ATOM 3457 C CA . THR B 1 157 ? 24.734 5.156 7.734 1 97.56 157 THR B CA 1
ATOM 3458 C C . THR B 1 157 ? 25.406 4.789 9.055 1 97.56 157 THR B C 1
ATOM 3460 O O . THR B 1 157 ? 26.422 5.371 9.422 1 97.56 157 THR B O 1
ATOM 3463 N N . GLY B 1 158 ? 24.828 3.832 9.852 1 97.38 158 GLY B N 1
ATOM 3464 C CA . GLY B 1 158 ? 25.312 3.496 11.18 1 97.38 158 GLY B CA 1
ATOM 3465 C C . GLY B 1 158 ? 24.859 4.477 12.242 1 97.38 158 GLY B C 1
ATOM 3466 O O . GLY B 1 158 ? 25.156 4.305 13.43 1 97.38 158 GLY B O 1
ATOM 3467 N N . ILE B 1 159 ? 24.125 5.492 11.906 1 98.19 159 ILE B N 1
ATOM 3468 C CA . ILE B 1 159 ? 23.703 6.547 12.828 1 98.19 159 ILE B CA 1
ATOM 3469 C C . ILE B 1 159 ? 22.422 6.141 13.531 1 98.19 159 ILE B C 1
ATOM 3471 O O . ILE B 1 159 ? 21.453 5.742 12.883 1 98.19 159 ILE B O 1
ATOM 3475 N N . GLU B 1 160 ? 22.406 6.188 14.805 1 98.06 160 GLU B N 1
ATOM 3476 C CA . GLU B 1 160 ? 21.156 6.07 15.57 1 98.06 160 GLU B CA 1
ATOM 3477 C C . GLU B 1 160 ? 20.422 7.402 15.625 1 98.06 160 GLU B C 1
ATOM 3479 O O . GLU B 1 160 ? 21.031 8.445 15.852 1 98.06 160 GLU B O 1
ATOM 3484 N N . ALA B 1 161 ? 19.141 7.355 15.359 1 97.94 161 ALA B N 1
ATOM 3485 C CA . ALA B 1 161 ? 18.344 8.578 15.344 1 97.94 161 ALA B CA 1
ATOM 3486 C C . ALA B 1 161 ? 16.953 8.336 15.93 1 97.94 161 ALA B C 1
ATOM 3488 O O . ALA B 1 161 ? 16.469 7.207 15.93 1 97.94 161 ALA B O 1
ATOM 3489 N N . GLU B 1 162 ? 16.406 9.359 16.406 1 96.88 162 GLU B N 1
ATOM 3490 C CA . GLU B 1 162 ? 15.055 9.312 16.938 1 96.88 162 GLU B CA 1
ATOM 3491 C C . GLU B 1 162 ? 14.062 10.016 16.016 1 96.88 162 GLU B C 1
ATOM 3493 O O . GLU B 1 162 ? 14.359 11.078 15.461 1 96.88 162 GLU B O 1
ATOM 3498 N N . PHE B 1 163 ? 12.93 9.391 15.844 1 96.69 163 PHE B N 1
ATOM 3499 C CA . PHE B 1 163 ? 11.859 9.961 15.023 1 96.69 163 PHE B CA 1
ATOM 3500 C C . PHE B 1 163 ? 11.227 11.164 15.719 1 96.69 163 PHE B C 1
ATOM 3502 O O . PHE B 1 163 ? 10.898 11.102 16.906 1 96.69 163 PHE B O 1
ATOM 3509 N N . VAL B 1 164 ? 11 12.281 15.055 1 94.56 164 VAL B N 1
ATOM 3510 C CA . VAL B 1 164 ? 10.391 13.484 15.609 1 94.56 164 VAL B CA 1
ATOM 3511 C C . VAL B 1 164 ? 9.008 13.695 14.992 1 94.56 164 VAL B C 1
ATOM 3513 O O . VAL B 1 164 ? 8 13.727 15.703 1 94.56 164 VAL B O 1
ATOM 3516 N N . SER B 1 165 ? 8.953 13.773 13.695 1 95.06 165 SER B N 1
ATOM 3517 C CA . SER B 1 165 ? 7.711 14.047 12.977 1 95.06 165 SER B CA 1
ATOM 3518 C C . SER B 1 165 ? 7.852 13.742 11.492 1 95.06 165 SER B C 1
ATOM 3520 O O . SER B 1 165 ? 8.883 13.227 11.055 1 95.06 165 SER B O 1
ATOM 3522 N N . VAL B 1 166 ? 6.766 13.961 10.711 1 96.81 166 VAL B N 1
ATOM 3523 C CA . VAL B 1 166 ? 6.777 13.844 9.258 1 96.81 166 VAL B CA 1
ATOM 3524 C C . VAL B 1 166 ? 6.789 15.234 8.625 1 96.81 166 VAL B C 1
ATOM 3526 O O . VAL B 1 166 ? 5.945 16.078 8.945 1 96.81 166 VAL B O 1
ATOM 3529 N N . LEU B 1 167 ? 7.762 15.523 7.789 1 95.44 167 LEU B N 1
ATOM 3530 C CA . LEU B 1 167 ? 7.863 16.812 7.105 1 95.44 167 LEU B CA 1
ATOM 3531 C C . LEU B 1 167 ? 6.891 16.875 5.934 1 95.44 167 LEU B C 1
ATOM 3533 O O . LEU B 1 167 ? 6.379 17.953 5.609 1 95.44 167 LEU B O 1
ATOM 3537 N N . GLY B 1 168 ? 6.668 15.797 5.344 1 95.81 168 GLY B N 1
ATOM 3538 C CA . GLY B 1 168 ? 5.809 15.625 4.184 1 95.81 168 GLY B CA 1
ATOM 3539 C C . GLY B 1 168 ? 5.867 14.227 3.594 1 95.81 168 GLY B C 1
ATOM 3540 O O . GLY B 1 168 ? 6.602 13.367 4.09 1 95.81 168 GLY B O 1
ATOM 3541 N N . PHE B 1 169 ? 5.043 13.977 2.584 1 97.62 169 PHE B N 1
ATOM 3542 C CA . PHE B 1 169 ? 5.035 12.68 1.929 1 97.62 169 PHE B CA 1
ATOM 3543 C C . PHE B 1 169 ? 4.625 12.805 0.467 1 97.62 169 PHE B C 1
ATOM 3545 O O . PHE B 1 169 ? 3.809 13.664 0.121 1 97.62 169 PHE B O 1
ATOM 3552 N N . ARG B 1 170 ? 5.184 11.984 -0.331 1 96.94 170 ARG B N 1
ATOM 3553 C CA . ARG B 1 170 ? 4.941 11.961 -1.77 1 96.94 170 ARG B CA 1
ATOM 3554 C C . ARG B 1 170 ? 4.09 10.758 -2.16 1 96.94 170 ARG B C 1
ATOM 3556 O O . ARG B 1 170 ? 4.305 9.656 -1.657 1 96.94 170 ARG B O 1
ATOM 3563 N N . HIS B 1 171 ? 3.141 10.945 -2.982 1 96.56 171 HIS B N 1
ATOM 3564 C CA . HIS B 1 171 ? 2.373 9.875 -3.6 1 96.56 171 HIS B CA 1
ATOM 3565 C C . HIS B 1 171 ? 2.717 9.727 -5.078 1 96.56 171 HIS B C 1
ATOM 3567 O O . HIS B 1 171 ? 2.379 10.594 -5.887 1 96.56 171 HIS B O 1
ATOM 3573 N N . GLN B 1 172 ? 3.416 8.695 -5.445 1 95.12 172 GLN B N 1
ATOM 3574 C CA . GLN B 1 172 ? 3.828 8.422 -6.816 1 95.12 172 GLN B CA 1
ATOM 3575 C C . GLN B 1 172 ? 3.07 7.227 -7.387 1 95.12 172 GLN B C 1
ATOM 3577 O O . GLN B 1 172 ? 2.861 6.227 -6.695 1 95.12 172 GLN B O 1
ATOM 3582 N N . HIS B 1 173 ? 2.645 7.297 -8.648 1 94.25 173 HIS B N 1
ATOM 3583 C CA . HIS B 1 173 ? 1.969 6.188 -9.312 1 94.25 173 HIS B CA 1
ATOM 3584 C C . HIS B 1 173 ? 2.906 5.469 -10.281 1 94.25 173 HIS B C 1
ATOM 3586 O O . HIS B 1 173 ? 3.963 6 -10.633 1 94.25 173 HIS B O 1
ATOM 3592 N N . ASN B 1 174 ? 2.559 4.164 -10.68 1 92.81 174 ASN B N 1
ATOM 3593 C CA . ASN B 1 174 ? 3.34 3.324 -11.586 1 92.81 174 ASN B CA 1
ATOM 3594 C C . ASN B 1 174 ? 4.777 3.166 -11.102 1 92.81 174 ASN B C 1
ATOM 3596 O O . ASN B 1 174 ? 5.719 3.301 -11.883 1 92.81 174 ASN B O 1
ATOM 3600 N N . PHE B 1 175 ? 4.969 3.016 -9.805 1 92.81 175 PHE B N 1
ATOM 3601 C CA . PHE B 1 175 ? 6.266 2.814 -9.172 1 92.81 175 PHE B CA 1
ATOM 3602 C C . PHE B 1 175 ? 6.852 1.462 -9.555 1 92.81 175 PHE B C 1
ATOM 3604 O O . PHE B 1 175 ? 7.812 1.391 -10.328 1 92.81 175 PHE B O 1
ATOM 3611 N N . ARG B 1 176 ? 6.242 0.408 -9.062 1 92.56 176 ARG B N 1
ATOM 3612 C CA . ARG B 1 176 ? 6.613 -0.959 -9.414 1 92.56 176 ARG B CA 1
ATOM 3613 C C . ARG B 1 176 ? 5.371 -1.81 -9.672 1 92.56 176 ARG B C 1
ATOM 3615 O O . ARG B 1 176 ? 4.406 -1.757 -8.906 1 92.56 176 ARG B O 1
ATOM 3622 N N . PHE B 1 177 ? 5.387 -2.6 -10.789 1 94.06 177 PHE B N 1
ATOM 3623 C CA . PHE B 1 177 ? 4.332 -3.547 -11.133 1 94.06 177 PHE B CA 1
ATOM 3624 C C . PHE B 1 177 ? 2.996 -2.834 -11.297 1 94.06 177 PHE B C 1
ATOM 3626 O O . PHE B 1 177 ? 1.945 -3.383 -10.953 1 94.06 177 PHE B O 1
ATOM 3633 N N . GLY B 1 178 ? 3.082 -1.531 -11.625 1 93.88 178 GLY B N 1
ATOM 3634 C CA . GLY B 1 178 ? 1.867 -0.758 -11.836 1 93.88 178 GLY B CA 1
ATOM 3635 C C . GLY B 1 178 ? 1.249 -0.261 -10.539 1 93.88 178 GLY B C 1
ATOM 3636 O O . GLY B 1 178 ? 0.143 0.282 -10.547 1 93.88 178 GLY B O 1
ATOM 3637 N N . CYS B 1 179 ? 1.923 -0.467 -9.43 1 97 179 CYS B N 1
ATOM 3638 C CA . CYS B 1 179 ? 1.425 -0.052 -8.117 1 97 179 CYS B CA 1
ATOM 3639 C C . CYS B 1 179 ? 1.91 1.35 -7.773 1 97 179 CYS B C 1
ATOM 3641 O O . CYS B 1 179 ? 2.719 1.93 -8.5 1 97 179 CYS B O 1
ATOM 3643 N N . SER B 1 180 ? 1.372 1.913 -6.75 1 97.44 180 SER B N 1
ATOM 3644 C CA . SER B 1 180 ? 1.758 3.242 -6.289 1 97.44 180 SER B CA 1
ATOM 3645 C C . SER B 1 180 ? 2.715 3.162 -5.105 1 97.44 180 SER B C 1
ATOM 3647 O O . SER B 1 180 ? 2.936 2.084 -4.551 1 97.44 180 SER B O 1
ATOM 3649 N N . ASP B 1 181 ? 3.312 4.297 -4.793 1 97.25 181 ASP B N 1
ATOM 3650 C CA . ASP B 1 181 ? 4.312 4.359 -3.732 1 97.25 181 ASP B CA 1
ATOM 3651 C C . ASP B 1 181 ? 4.121 5.605 -2.869 1 97.25 181 ASP B C 1
ATOM 3653 O O . ASP B 1 181 ? 3.967 6.711 -3.393 1 97.25 181 ASP B O 1
ATOM 3657 N N . TRP B 1 182 ? 4.043 5.363 -1.585 1 97.81 182 TRP B N 1
ATOM 3658 C CA . TRP B 1 182 ? 4.152 6.445 -0.614 1 97.81 182 TRP B CA 1
ATOM 3659 C C . TRP B 1 182 ? 5.594 6.609 -0.141 1 97.81 182 TRP B C 1
ATOM 3661 O O . TRP B 1 182 ? 6.273 5.625 0.147 1 97.81 182 TRP B O 1
ATOM 3671 N N . TYR B 1 183 ? 6.074 7.801 -0.156 1 97.94 183 TYR B N 1
ATOM 3672 C CA . TYR B 1 183 ? 7.406 8.133 0.336 1 97.94 183 TYR B CA 1
ATOM 3673 C C . TYR B 1 183 ? 7.34 9.211 1.416 1 97.94 183 TYR B C 1
ATOM 3675 O O . TYR B 1 183 ? 7.133 10.383 1.116 1 97.94 183 TYR B O 1
ATOM 3683 N N . PHE B 1 184 ? 7.535 8.867 2.699 1 98.44 184 PHE B N 1
ATOM 3684 C CA . PHE B 1 184 ? 7.398 9.773 3.832 1 98.44 184 PHE B CA 1
ATOM 3685 C C . PHE B 1 184 ? 8.758 10.312 4.258 1 98.44 184 PHE B C 1
ATOM 3687 O O . PHE B 1 184 ? 9.703 9.547 4.453 1 98.44 184 PHE B O 1
ATOM 3694 N N . ILE B 1 185 ? 8.867 11.586 4.391 1 98.31 185 ILE B N 1
ATOM 3695 C CA . ILE B 1 185 ? 10.078 12.234 4.871 1 98.31 185 ILE B CA 1
ATOM 3696 C C . ILE B 1 185 ? 10 12.438 6.379 1 98.31 185 ILE B C 1
ATOM 3698 O O . ILE B 1 185 ? 9.305 13.344 6.855 1 98.31 185 ILE B O 1
ATOM 3702 N N . CYS B 1 186 ? 10.758 11.695 7.082 1 98.06 186 CYS B N 1
ATOM 3703 C CA . CYS B 1 186 ? 10.711 11.695 8.539 1 98.06 186 CYS B CA 1
ATOM 3704 C C . CYS B 1 186 ? 11.781 12.617 9.117 1 98.06 186 CYS B C 1
ATOM 3706 O O . CYS B 1 186 ? 12.977 12.391 8.922 1 98.06 186 CYS B O 1
ATOM 3708 N N . LEU B 1 187 ? 11.352 13.625 9.797 1 96.94 187 LEU B N 1
ATOM 3709 C CA . LEU B 1 187 ? 12.289 14.438 10.57 1 96.94 187 LEU B CA 1
ATOM 3710 C C . LEU B 1 187 ? 12.812 13.664 11.773 1 96.94 187 LEU B C 1
ATOM 3712 O O . LEU B 1 187 ? 12.031 13.109 12.547 1 96.94 187 LEU B O 1
ATOM 3716 N N . MET B 1 188 ? 14.141 13.617 11.891 1 97.62 188 MET B N 1
ATOM 3717 C CA . MET B 1 188 ? 14.75 12.82 12.945 1 97.62 188 MET B CA 1
ATOM 3718 C C . MET B 1 188 ? 15.898 13.57 13.609 1 97.62 188 MET B C 1
ATOM 3720 O O . MET B 1 188 ? 16.531 14.414 12.977 1 97.62 188 MET B O 1
ATOM 3724 N N . LYS B 1 189 ? 16.125 13.227 14.812 1 97.19 189 LYS B N 1
ATOM 3725 C CA . LYS B 1 189 ? 17.25 13.758 15.578 1 97.19 189 LYS B CA 1
ATOM 3726 C C . LYS B 1 189 ? 18.328 12.695 15.773 1 97.19 189 LYS B C 1
ATOM 3728 O O . LYS B 1 189 ? 18.047 11.617 16.297 1 97.19 189 LYS B O 1
ATOM 3733 N N . ALA B 1 190 ? 19.516 13.031 15.406 1 97.94 190 ALA B N 1
ATOM 3734 C CA . ALA B 1 190 ? 20.625 12.102 15.57 1 97.94 190 ALA B CA 1
ATOM 3735 C C . ALA B 1 190 ? 20.938 11.898 17.047 1 97.94 190 ALA B C 1
ATOM 3737 O O . ALA B 1 190 ? 20.984 12.859 17.828 1 97.94 190 ALA B O 1
ATOM 3738 N N . LEU B 1 191 ? 21.125 10.672 17.422 1 97.56 191 LEU B N 1
ATOM 3739 C CA . LEU B 1 191 ? 21.562 10.336 18.766 1 97.56 191 LEU B CA 1
ATOM 3740 C C . LEU B 1 191 ? 23.062 10.055 18.812 1 97.56 191 LEU B C 1
ATOM 3742 O O . LEU B 1 191 ? 23.688 10.141 19.859 1 97.56 191 LEU B O 1
ATOM 3746 N N . THR B 1 192 ? 23.594 9.625 17.703 1 97.31 192 THR B N 1
ATOM 3747 C CA . THR B 1 192 ? 25.031 9.445 17.484 1 97.31 192 THR B CA 1
ATOM 3748 C C . THR B 1 192 ? 25.5 10.234 16.266 1 97.31 192 THR B C 1
ATOM 3750 O O . THR B 1 192 ? 24.688 10.695 15.469 1 97.31 192 THR B O 1
ATOM 3753 N N . THR B 1 193 ? 26.812 10.43 16.141 1 95.75 193 THR B N 1
ATOM 3754 C CA . THR B 1 193 ? 27.266 11.273 15.039 1 95.75 193 THR B CA 1
ATOM 3755 C C . THR B 1 193 ? 28.375 10.578 14.25 1 95.75 193 THR B C 1
ATOM 3757 O O . THR B 1 193 ? 28.734 11.023 13.164 1 95.75 193 THR B O 1
ATOM 3760 N N . GLU B 1 194 ? 28.859 9.523 14.727 1 96.19 194 GLU B N 1
ATOM 3761 C CA . GLU B 1 194 ? 29.906 8.805 14.008 1 96.19 194 GLU B CA 1
ATOM 3762 C C . GLU B 1 194 ? 29.328 7.953 12.891 1 96.19 194 GLU B C 1
ATOM 3764 O O . GLU B 1 194 ? 28.625 6.969 13.141 1 96.19 194 GLU B O 1
ATOM 3769 N N . ILE B 1 195 ? 29.719 8.219 11.727 1 96.25 195 ILE B N 1
ATOM 3770 C CA . ILE B 1 195 ? 29.172 7.562 10.547 1 96.25 195 ILE B CA 1
ATOM 3771 C C . ILE B 1 195 ? 29.891 6.238 10.32 1 96.25 195 ILE B C 1
ATOM 3773 O O . ILE B 1 195 ? 31.125 6.188 10.32 1 96.25 195 ILE B O 1
ATOM 3777 N N . LYS B 1 196 ? 29.297 5.199 10.18 1 93.75 196 LYS B N 1
ATOM 3778 C CA . LYS B 1 196 ? 29.734 3.883 9.734 1 93.75 196 LYS B CA 1
ATOM 3779 C C . LYS B 1 196 ? 28.812 3.33 8.648 1 93.75 196 LYS B C 1
ATOM 3781 O O . LYS B 1 196 ? 28 2.441 8.906 1 93.75 196 LYS B O 1
ATOM 3786 N N . HIS B 1 197 ? 29.031 3.82 7.422 1 88.88 197 HIS B N 1
ATOM 3787 C CA . HIS B 1 197 ? 28.078 3.5 6.367 1 88.88 197 HIS B CA 1
ATOM 3788 C C . HIS B 1 197 ? 28.312 2.098 5.82 1 88.88 197 HIS B C 1
ATOM 3790 O O . HIS B 1 197 ? 29.406 1.558 5.93 1 88.88 197 HIS B O 1
ATOM 3796 N N . CYS B 1 198 ? 27.344 1.467 5.27 1 84.69 198 CYS B N 1
ATOM 3797 C CA . CYS B 1 198 ? 27.406 0.163 4.617 1 84.69 198 CYS B CA 1
ATOM 3798 C C . CYS B 1 198 ? 28.141 0.25 3.287 1 84.69 198 CYS B C 1
ATOM 3800 O O . CYS B 1 198 ? 27.625 0.796 2.314 1 84.69 198 CYS B O 1
ATOM 3802 N N . PRO B 1 199 ? 29.219 -0.324 3.146 1 83.19 199 PRO B N 1
ATOM 3803 C CA . PRO B 1 199 ? 30.031 -0.142 1.941 1 83.19 199 PRO B CA 1
ATOM 3804 C C . PRO B 1 199 ? 29.438 -0.833 0.717 1 83.19 199 PRO B C 1
ATOM 3806 O O . PRO B 1 199 ? 29.766 -0.475 -0.417 1 83.19 199 PRO B O 1
ATOM 3809 N N . GLN B 1 200 ? 28.625 -1.75 0.891 1 80.69 200 GLN B N 1
ATOM 3810 C CA . GLN B 1 200 ? 28.047 -2.492 -0.225 1 80.69 200 GLN B CA 1
ATOM 3811 C C . GLN B 1 200 ? 26.984 -1.663 -0.948 1 80.69 200 GLN B C 1
ATOM 3813 O O . GLN B 1 200 ? 26.812 -1.786 -2.162 1 80.69 200 GLN B O 1
ATOM 3818 N N . GLU B 1 201 ? 26.344 -0.733 -0.238 1 81.81 201 GLU B N 1
ATOM 3819 C CA . GLU B 1 201 ? 25.219 -0.012 -0.803 1 81.81 201 GLU B CA 1
ATOM 3820 C C . GLU B 1 201 ? 25.531 1.473 -0.965 1 81.81 201 GLU B C 1
ATOM 3822 O O . GLU B 1 201 ? 24.984 2.133 -1.854 1 81.81 201 GLU B O 1
ATOM 3827 N N . ILE B 1 202 ? 26.375 1.94 -0.04 1 88.94 202 ILE B N 1
ATOM 3828 C CA . ILE B 1 202 ? 26.578 3.381 0.069 1 88.94 202 ILE B CA 1
ATOM 3829 C C . ILE B 1 202 ? 28.016 3.732 -0.294 1 88.94 202 ILE B C 1
ATOM 3831 O O . ILE B 1 202 ? 28.953 3.203 0.3 1 88.94 202 ILE B O 1
ATOM 3835 N N . ALA B 1 203 ? 28.172 4.574 -1.226 1 90.88 203 ALA B N 1
ATOM 3836 C CA . ALA B 1 203 ? 29.484 5.027 -1.66 1 90.88 203 ALA B CA 1
ATOM 3837 C C . ALA B 1 203 ? 30.047 6.078 -0.708 1 90.88 203 ALA B C 1
ATOM 3839 O O . ALA B 1 203 ? 31.234 6.051 -0.371 1 90.88 203 ALA B O 1
ATOM 3840 N N . GLU B 1 204 ? 29.188 6.984 -0.34 1 93.62 204 GLU B N 1
ATOM 3841 C CA . GLU B 1 204 ? 29.578 8.086 0.536 1 93.62 204 GLU B CA 1
ATOM 3842 C C . GLU B 1 204 ? 28.453 8.453 1.503 1 93.62 204 GLU B C 1
ATOM 3844 O O . GLU B 1 204 ? 27.281 8.32 1.173 1 93.62 204 GLU B O 1
ATOM 3849 N N . CYS B 1 205 ? 28.844 8.922 2.656 1 96.06 205 CYS B N 1
ATOM 3850 C CA . CYS B 1 205 ? 27.938 9.422 3.686 1 96.06 205 CYS B CA 1
ATOM 3851 C C . CYS B 1 205 ? 28.594 10.547 4.488 1 96.06 205 CYS B C 1
ATOM 3853 O O . CYS B 1 205 ? 29.75 10.422 4.906 1 96.06 205 CYS B O 1
ATOM 3855 N N . LYS B 1 206 ? 27.906 11.633 4.656 1 96.69 206 LYS B N 1
ATOM 3856 C CA . LYS B 1 206 ? 28.484 12.734 5.41 1 96.69 206 LYS B CA 1
ATOM 3857 C C . LYS B 1 206 ? 27.406 13.633 6.004 1 96.69 206 LYS B C 1
ATOM 3859 O O . LYS B 1 206 ? 26.234 13.523 5.637 1 96.69 206 LYS B O 1
ATOM 3864 N N . TRP B 1 207 ? 27.891 14.414 6.926 1 97.94 207 TRP B N 1
ATOM 3865 C CA . TRP B 1 207 ? 27.109 15.539 7.434 1 97.94 207 TRP B CA 1
ATOM 3866 C C . TRP B 1 207 ? 27.359 16.797 6.602 1 97.94 207 TRP B C 1
ATOM 3868 O O . TRP B 1 207 ? 28.5 17.156 6.336 1 97.94 207 TRP B O 1
ATOM 3878 N N . ILE B 1 208 ? 26.312 17.469 6.211 1 97.19 208 ILE B N 1
ATOM 3879 C CA . ILE B 1 208 ? 26.484 18.688 5.441 1 97.19 208 ILE B CA 1
ATOM 3880 C C . ILE B 1 208 ? 25.5 19.75 5.945 1 97.19 208 ILE B C 1
ATOM 3882 O O . ILE B 1 208 ? 24.453 19.422 6.508 1 97.19 208 ILE B O 1
ATOM 3886 N N . SER B 1 209 ? 25.859 20.984 5.746 1 97.06 209 SER B N 1
ATOM 3887 C CA . SER B 1 209 ? 24.891 22.031 6.074 1 97.06 209 SER B CA 1
ATOM 3888 C C . SER B 1 209 ? 23.719 22.047 5.102 1 97.06 209 SER B C 1
ATOM 3890 O O . SER B 1 209 ? 23.844 21.578 3.967 1 97.06 209 SER B O 1
ATOM 3892 N N . ILE B 1 210 ? 22.594 22.547 5.527 1 96.38 210 ILE B N 1
ATOM 3893 C CA . ILE B 1 210 ? 21.406 22.672 4.676 1 96.38 210 ILE B CA 1
ATOM 3894 C C . ILE B 1 210 ? 21.734 23.516 3.453 1 96.38 210 ILE B C 1
ATOM 3896 O O . ILE B 1 210 ? 21.312 23.203 2.34 1 96.38 210 ILE B O 1
ATOM 3900 N N . GLU B 1 211 ? 22.5 24.531 3.68 1 95.38 211 GLU B N 1
ATOM 3901 C CA . GLU B 1 211 ? 22.906 25.406 2.592 1 95.38 211 GLU B CA 1
ATOM 3902 C C . GLU B 1 211 ? 23.734 24.656 1.56 1 95.38 211 GLU B C 1
ATOM 3904 O O . GLU B 1 211 ? 23.531 24.797 0.354 1 95.38 211 GLU B O 1
ATOM 3909 N N . GLU B 1 212 ? 24.656 23.969 2.047 1 95 212 GLU B N 1
ATOM 3910 C CA . GLU B 1 212 ? 25.484 23.172 1.155 1 95 212 GLU B CA 1
ATOM 3911 C C . GLU B 1 212 ? 24.656 22.156 0.386 1 95 212 GLU B C 1
ATOM 3913 O O . GLU B 1 212 ? 24.875 21.938 -0.807 1 95 212 GLU B O 1
ATOM 3918 N N . TYR B 1 213 ? 23.75 21.484 1.057 1 95.19 213 TYR B N 1
ATOM 3919 C CA . TYR B 1 213 ? 22.875 20.516 0.424 1 95.19 213 TYR B CA 1
ATOM 3920 C C . TYR B 1 213 ? 22.062 21.141 -0.701 1 95.19 213 TYR B C 1
ATOM 3922 O O . TYR B 1 213 ? 22 20.609 -1.806 1 95.19 213 TYR B O 1
ATOM 3930 N N . LEU B 1 214 ? 21.562 22.328 -0.468 1 94.06 214 LEU B N 1
ATOM 3931 C CA . LEU B 1 214 ? 20.719 23.031 -1.429 1 94.06 214 LEU B CA 1
ATOM 3932 C C . LEU B 1 214 ? 21.547 23.531 -2.611 1 94.06 214 LEU B C 1
ATOM 3934 O O . LEU B 1 214 ? 21 23.781 -3.686 1 94.06 214 LEU B O 1
ATOM 3938 N N . SER B 1 215 ? 22.812 23.641 -2.391 1 91.38 215 SER B N 1
ATOM 3939 C CA . SER B 1 215 ? 23.688 24.188 -3.424 1 91.38 215 SER B CA 1
ATOM 3940 C C . SER B 1 215 ? 24.125 23.109 -4.406 1 91.38 215 SER B C 1
ATOM 3942 O O . SER B 1 215 ? 24.703 23.406 -5.457 1 91.38 215 SER B O 1
ATOM 3944 N N . ASP B 1 216 ? 23.828 21.828 -4.059 1 89 216 ASP B N 1
ATOM 3945 C CA . ASP B 1 216 ? 24.141 20.734 -4.984 1 89 216 ASP B CA 1
ATOM 3946 C C . ASP B 1 216 ? 23.375 20.891 -6.293 1 89 216 ASP B C 1
ATOM 3948 O O . A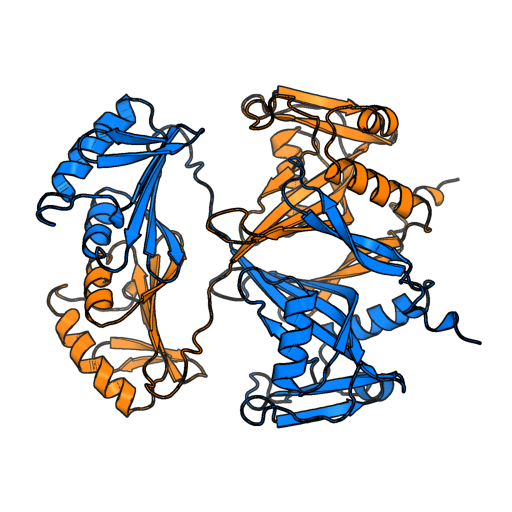SP B 1 216 ? 22.141 20.875 -6.301 1 89 216 ASP B O 1
ATOM 3952 N N . PRO B 1 217 ? 24.078 21.031 -7.359 1 87.38 217 PRO B N 1
ATOM 3953 C CA . PRO B 1 217 ? 23.406 21.266 -8.641 1 87.38 217 PRO B CA 1
ATOM 3954 C C . PRO B 1 217 ? 22.609 20.062 -9.117 1 87.38 217 PRO B C 1
ATOM 3956 O O . PRO B 1 217 ? 21.75 20.188 -10 1 87.38 217 PRO B O 1
ATOM 3959 N N . HIS B 1 218 ? 22.891 18.953 -8.562 1 86.31 218 HIS B N 1
ATOM 3960 C CA . HIS B 1 218 ? 22.234 17.734 -9.016 1 86.31 218 HIS B CA 1
ATOM 3961 C C . HIS B 1 218 ? 21.078 17.359 -8.094 1 86.31 218 HIS B C 1
ATOM 3963 O O . HIS B 1 218 ? 20.422 16.328 -8.289 1 86.31 218 HIS B O 1
ATOM 3969 N N . LEU B 1 219 ? 20.812 18.188 -7.16 1 88.25 219 LEU B N 1
ATOM 3970 C CA . LEU B 1 219 ? 19.719 17.906 -6.23 1 88.25 219 LEU B CA 1
ATOM 3971 C C . LEU B 1 219 ? 18.375 17.922 -6.949 1 88.25 219 LEU B C 1
ATOM 3973 O O . LEU B 1 219 ? 18.109 18.812 -7.746 1 88.25 219 LEU B O 1
ATOM 3977 N N . THR B 1 220 ? 17.578 16.922 -6.734 1 87.19 220 THR B N 1
ATOM 3978 C CA . THR B 1 220 ? 16.266 16.812 -7.387 1 87.19 220 THR B CA 1
ATOM 3979 C C . THR B 1 220 ? 15.305 17.859 -6.832 1 87.19 220 THR B C 1
ATOM 3981 O O . THR B 1 220 ? 15.477 18.328 -5.707 1 87.19 220 THR B O 1
ATOM 3984 N N . GLU B 1 221 ? 14.234 18.188 -7.562 1 88.94 221 GLU B N 1
ATOM 3985 C CA . GLU B 1 221 ? 13.227 19.141 -7.117 1 88.94 221 GLU B CA 1
ATOM 3986 C C . GLU B 1 221 ? 12.508 18.641 -5.867 1 88.94 221 GLU B C 1
ATOM 3988 O O . GLU B 1 221 ? 12.164 19.422 -4.98 1 88.94 221 GLU B O 1
ATOM 3993 N N . ALA B 1 222 ? 12.281 17.391 -5.805 1 90.38 222 ALA B N 1
ATOM 3994 C CA . ALA B 1 222 ? 11.625 16.812 -4.637 1 90.38 222 ALA B CA 1
ATOM 3995 C C . ALA B 1 222 ? 12.445 17.047 -3.373 1 90.38 222 ALA B C 1
ATOM 3997 O O . ALA B 1 222 ? 11.906 17.484 -2.35 1 90.38 222 ALA B O 1
ATOM 3998 N N . ASN B 1 223 ? 13.703 16.781 -3.48 1 91.44 223 ASN B N 1
ATOM 3999 C CA . ASN B 1 223 ? 14.562 16.953 -2.309 1 91.44 223 ASN B CA 1
ATOM 4000 C C . ASN B 1 223 ? 14.656 18.406 -1.88 1 91.44 223 ASN B C 1
ATOM 4002 O O . ASN B 1 223 ? 14.703 18.703 -0.686 1 91.44 223 ASN B O 1
ATOM 4006 N N . LYS B 1 224 ? 14.742 19.281 -2.842 1 92.25 224 LYS B N 1
ATOM 4007 C CA . LYS B 1 224 ? 14.703 20.703 -2.521 1 92.25 224 LYS B CA 1
ATOM 4008 C C . LYS B 1 224 ? 13.422 21.062 -1.781 1 92.25 224 LYS B C 1
ATOM 4010 O O . LYS B 1 224 ? 13.453 21.828 -0.805 1 92.25 224 LYS B O 1
ATOM 4015 N N . PHE B 1 225 ? 12.383 20.531 -2.277 1 93.12 225 PHE B N 1
ATOM 4016 C CA . PHE B 1 225 ? 11.086 20.797 -1.675 1 93.12 225 PHE B CA 1
ATOM 4017 C C . PHE B 1 225 ? 11.039 20.297 -0.237 1 93.12 225 PHE B C 1
ATOM 4019 O O . PHE B 1 225 ? 10.469 20.953 0.64 1 93.12 225 PHE B O 1
ATOM 4026 N N . PHE B 1 226 ? 11.617 19.188 0.062 1 93.75 226 PHE B N 1
ATOM 4027 C CA . PHE B 1 226 ? 11.633 18.641 1.413 1 93.75 226 PHE B CA 1
ATOM 4028 C C . PHE B 1 226 ? 12.375 19.578 2.365 1 93.75 226 PHE B C 1
ATOM 4030 O O . PHE B 1 226 ? 11.961 19.75 3.514 1 93.75 226 PHE B O 1
ATOM 4037 N N . VAL B 1 227 ? 13.469 20.094 1.854 1 94.69 227 VAL B N 1
ATOM 4038 C CA . VAL B 1 227 ? 14.211 21.047 2.66 1 94.69 227 VAL B CA 1
ATOM 4039 C C . VAL B 1 227 ? 13.328 22.266 2.953 1 94.69 227 VAL B C 1
ATOM 4041 O O . VAL B 1 227 ? 13.297 22.766 4.082 1 94.69 227 VAL B O 1
ATOM 4044 N N . GLN B 1 228 ? 12.664 22.703 1.945 1 92.94 228 GLN B N 1
ATOM 4045 C CA . GLN B 1 228 ? 11.773 23.844 2.129 1 92.94 228 GLN B CA 1
ATOM 4046 C C . GLN B 1 228 ? 10.703 23.531 3.174 1 92.94 228 GLN B C 1
ATOM 4048 O O . GLN B 1 228 ? 10.328 24.406 3.963 1 92.94 228 GLN B O 1
ATOM 4053 N N . CYS B 1 229 ? 10.164 22.359 3.166 1 92.75 229 CYS B N 1
ATOM 4054 C CA . CYS B 1 229 ? 9.188 21.953 4.168 1 92.75 229 CYS B CA 1
ATOM 4055 C C . CYS B 1 229 ? 9.758 22.078 5.574 1 92.75 229 CYS B C 1
ATOM 4057 O O . CYS B 1 229 ? 9.078 22.531 6.492 1 92.75 229 CYS B O 1
ATOM 4059 N N . TYR B 1 230 ? 10.984 21.656 5.77 1 93.38 230 TYR B N 1
ATOM 4060 C CA . TYR B 1 230 ? 11.648 21.766 7.062 1 93.38 230 TYR B CA 1
ATOM 4061 C C . TYR B 1 230 ? 11.797 23.219 7.488 1 93.38 230 TYR B C 1
ATOM 4063 O O . TYR B 1 230 ? 11.477 23.578 8.625 1 93.38 230 TYR B O 1
ATOM 4071 N N . LEU B 1 231 ? 12.25 24.016 6.547 1 91.81 231 LEU B N 1
ATOM 4072 C CA . LEU B 1 231 ? 12.453 25.422 6.836 1 91.81 231 LEU B CA 1
ATOM 4073 C C . LEU B 1 231 ? 11.141 26.109 7.188 1 91.81 231 LEU B C 1
ATOM 4075 O O . LEU B 1 231 ? 11.078 26.922 8.109 1 91.81 231 LEU B O 1
ATOM 4079 N N . ASN B 1 232 ? 10.133 25.766 6.445 1 87.94 232 ASN B N 1
ATOM 4080 C CA . ASN B 1 232 ? 8.812 26.312 6.73 1 87.94 232 ASN B CA 1
ATOM 4081 C C . ASN B 1 232 ? 8.305 25.875 8.102 1 87.94 232 ASN B C 1
ATOM 4083 O O . ASN B 1 232 ? 7.668 26.656 8.812 1 87.94 232 ASN B O 1
ATOM 4087 N N . GLN B 1 233 ? 8.5 24.672 8.414 1 85.69 233 GLN B N 1
ATOM 4088 C CA . GLN B 1 233 ? 8.117 24.141 9.719 1 85.69 233 GLN B CA 1
ATOM 4089 C C . GLN B 1 233 ? 8.789 24.938 10.844 1 85.69 233 GLN B C 1
ATOM 4091 O O . GLN B 1 233 ? 8.156 25.234 11.859 1 85.69 233 GLN B O 1
ATOM 4096 N N . GLN B 1 234 ? 10.016 25.25 10.688 1 84.31 234 GLN B N 1
ATOM 4097 C CA . GLN B 1 234 ? 10.734 26.031 11.68 1 84.31 234 GLN B CA 1
ATOM 4098 C C . GLN B 1 234 ? 10.125 27.422 11.828 1 84.31 234 GLN B C 1
ATOM 4100 O O . GLN B 1 234 ? 10.031 27.953 12.945 1 84.31 234 GLN B O 1
ATOM 4105 N N . LYS B 1 235 ? 9.641 27.922 10.75 1 81.94 235 LYS B N 1
ATOM 4106 C CA . LYS B 1 235 ? 9.109 29.281 10.727 1 81.94 235 LYS B CA 1
ATOM 4107 C C . LYS B 1 235 ? 7.699 29.344 11.305 1 81.94 235 LYS B C 1
ATOM 4109 O O . LYS B 1 235 ? 7.309 30.344 11.914 1 81.94 235 LYS B O 1
ATOM 4114 N N . ASN B 1 236 ? 6.859 28.328 11.039 1 73.88 236 ASN B N 1
ATOM 4115 C CA . ASN B 1 236 ? 5.449 28.328 11.422 1 73.88 236 ASN B CA 1
ATOM 4116 C C . ASN B 1 236 ? 5.254 27.844 12.852 1 73.88 236 ASN B C 1
ATOM 4118 O O . ASN B 1 236 ? 4.223 27.25 13.172 1 73.88 236 ASN B O 1
ATOM 4122 N N . GLY B 1 237 ? 6.117 28.078 13.703 1 68.88 237 GLY B N 1
ATOM 4123 C CA . GLY B 1 237 ? 5.965 27.766 15.109 1 68.88 237 GLY B CA 1
ATOM 4124 C C . GLY B 1 237 ? 6.141 26.281 15.414 1 68.88 237 GLY B C 1
ATOM 4125 O O . GLY B 1 237 ? 5.637 25.781 16.422 1 68.88 237 GLY B O 1
ATOM 4126 N N . GLY B 1 238 ? 6.535 25.672 14.477 1 72.25 238 GLY B N 1
ATOM 4127 C CA . GLY B 1 238 ? 6.895 24.297 14.758 1 72.25 238 GLY B CA 1
ATOM 4128 C C . GLY B 1 238 ? 5.77 23.312 14.477 1 72.25 238 GLY B C 1
ATOM 4129 O O . GLY B 1 238 ? 5.73 22.234 15.055 1 72.25 238 GLY B O 1
ATOM 4130 N N . LEU B 1 239 ? 4.742 23.734 13.766 1 81.62 239 LEU B N 1
ATOM 4131 C CA . LEU B 1 239 ? 3.684 22.781 13.406 1 81.62 239 LEU B CA 1
ATOM 4132 C C . LEU B 1 239 ? 4.223 21.688 12.492 1 81.62 239 LEU B C 1
ATOM 4134 O O . LEU B 1 239 ? 5 21.969 11.578 1 81.62 239 LEU B O 1
ATOM 4138 N N . THR B 1 240 ? 3.865 20.5 12.883 1 86.94 240 THR B N 1
ATOM 4139 C CA . THR B 1 240 ? 4.375 19.328 12.18 1 86.94 240 THR B CA 1
ATOM 4140 C C . THR B 1 240 ? 3.281 18.281 12.023 1 86.94 240 THR B C 1
ATOM 4142 O O . THR B 1 240 ? 2.186 18.422 12.57 1 86.94 240 THR B O 1
ATOM 4145 N N . ILE B 1 241 ? 3.553 17.312 11.219 1 93.06 241 ILE B N 1
ATOM 4146 C CA . ILE B 1 241 ? 2.684 16.156 11.141 1 93.06 241 ILE B CA 1
ATOM 4147 C C . ILE B 1 241 ? 3.184 15.062 12.086 1 93.06 241 ILE B C 1
ATOM 4149 O O . ILE B 1 241 ? 4.242 14.477 11.867 1 93.06 241 ILE B O 1
ATOM 4153 N N . SER B 1 242 ? 2.484 14.883 13.117 1 92.56 242 SER B N 1
ATOM 4154 C CA . SER B 1 242 ? 2.947 13.953 14.141 1 92.56 242 SER B CA 1
ATOM 4155 C C . SER B 1 242 ? 1.859 12.945 14.5 1 92.56 242 SER B C 1
ATOM 4157 O O . SER B 1 242 ? 0.67 13.227 14.344 1 92.56 242 SER B O 1
ATOM 4159 N N . PRO B 1 243 ? 2.316 11.781 14.977 1 92.38 243 PRO B N 1
ATOM 4160 C CA . PRO B 1 243 ? 1.349 10.727 15.289 1 92.38 243 PRO B CA 1
ATOM 4161 C C . PRO B 1 243 ? 0.765 10.852 16.688 1 92.38 243 PRO B C 1
ATOM 4163 O O . PRO B 1 243 ? 1.441 11.336 17.609 1 92.38 243 PRO B O 1
ATOM 4166 N N . THR B 1 244 ? -0.432 10.484 16.859 1 89.56 244 THR B N 1
ATOM 4167 C CA . THR B 1 244 ? -1.125 10.242 18.125 1 89.56 244 THR B CA 1
ATOM 4168 C C . THR B 1 244 ? -1.715 8.836 18.156 1 89.56 244 THR B C 1
ATOM 4170 O O . THR B 1 244 ? -2.352 8.398 17.203 1 89.56 244 THR B O 1
ATOM 4173 N N . LEU B 1 245 ? -1.376 8.094 19.172 1 88.56 245 LEU B N 1
ATOM 4174 C CA . LEU B 1 245 ? -1.96 6.762 19.312 1 88.56 245 LEU B CA 1
ATOM 4175 C C . LEU B 1 245 ? -3.428 6.852 19.719 1 88.56 245 LEU B C 1
ATOM 4177 O O . LEU B 1 245 ? -3.764 7.496 20.719 1 88.56 245 LEU B O 1
ATOM 4181 N N . ILE B 1 246 ? -4.266 6.242 18.922 1 86.12 246 ILE B N 1
ATOM 4182 C CA . ILE B 1 246 ? -5.703 6.281 19.156 1 86.12 246 ILE B CA 1
ATOM 4183 C C . ILE B 1 246 ? -6.258 4.859 19.203 1 86.12 246 ILE B C 1
ATOM 4185 O O . ILE B 1 246 ? -5.883 4.016 18.391 1 86.12 246 ILE B O 1
ATOM 4189 N N . ASP B 1 247 ? -7.125 4.633 20.094 1 81.94 247 ASP B N 1
ATOM 4190 C CA . ASP B 1 247 ? -7.738 3.318 20.234 1 81.94 247 ASP B CA 1
ATOM 4191 C C . ASP B 1 247 ? -8.594 2.971 19.016 1 81.94 247 ASP B C 1
ATOM 4193 O O . ASP B 1 247 ? -9.273 3.838 18.469 1 81.94 247 ASP B O 1
ATOM 4197 N N . SER B 1 248 ? -8.57 1.686 18.719 1 80.94 248 SER B N 1
ATOM 4198 C CA . SER B 1 248 ? -9.516 1.203 17.703 1 80.94 248 SER B CA 1
ATOM 4199 C C . SER B 1 248 ? -10.938 1.18 18.25 1 80.94 248 SER B C 1
ATOM 4201 O O . SER B 1 248 ? -11.156 1.389 19.453 1 80.94 248 SER B O 1
ATOM 4203 N N . TRP B 1 249 ? -11.828 0.983 17.297 1 73.75 249 TRP B N 1
ATOM 4204 C CA . TRP B 1 249 ? -13.234 1.036 17.688 1 73.75 249 TRP B CA 1
ATOM 4205 C C . TRP B 1 249 ? -13.539 -0.002 18.766 1 73.75 249 TRP B C 1
ATOM 4207 O O . TRP B 1 249 ? -14.406 0.213 19.625 1 73.75 249 TRP B O 1
ATOM 4217 N N . ASN B 1 250 ? -12.859 -1.129 18.688 1 73.44 250 ASN B N 1
ATOM 4218 C CA . ASN B 1 250 ? -13.117 -2.191 19.656 1 73.44 250 ASN B CA 1
ATOM 4219 C C . ASN B 1 250 ? -12.164 -2.115 20.844 1 73.44 250 ASN B C 1
ATOM 4221 O O . ASN B 1 250 ? -12.188 -2.982 21.719 1 73.44 250 ASN B O 1
ATOM 4225 N N . LYS B 1 251 ? -11.234 -1.076 20.922 1 76.88 251 LYS B N 1
ATOM 4226 C CA . LYS B 1 251 ? -10.289 -0.757 21.984 1 76.88 251 LYS B CA 1
ATOM 4227 C C . LYS B 1 251 ? -9.297 -1.893 22.203 1 76.88 251 LYS B C 1
ATOM 4229 O O . LYS B 1 251 ? -8.727 -2.035 23.281 1 76.88 251 LYS B O 1
ATOM 4234 N N . LYS B 1 252 ? -9.219 -2.82 21.203 1 80.25 252 LYS B N 1
ATOM 4235 C CA . LYS B 1 252 ? -8.297 -3.945 21.328 1 80.25 252 LYS B CA 1
ATOM 4236 C C . LYS B 1 252 ? -6.914 -3.584 20.797 1 80.25 252 LYS B C 1
ATOM 4238 O O . LYS B 1 252 ? -5.922 -4.223 21.141 1 80.25 252 LYS B O 1
ATOM 4243 N N . THR B 1 253 ? -6.906 -2.656 19.922 1 84.5 253 THR B N 1
ATOM 4244 C CA . THR B 1 253 ? -5.656 -2.209 19.328 1 84.5 253 THR B CA 1
ATOM 4245 C C . THR B 1 253 ? -5.602 -0.685 19.266 1 84.5 253 THR B C 1
ATOM 4247 O O . THR B 1 253 ? -6.594 -0.011 19.531 1 84.5 253 THR B O 1
ATOM 4250 N N . GLN B 1 254 ? -4.398 -0.179 19.141 1 85.88 254 GLN B N 1
ATOM 4251 C CA . GLN B 1 254 ? -4.199 1.246 18.891 1 85.88 254 GLN B CA 1
ATOM 4252 C C . GLN B 1 254 ? -3.545 1.484 17.531 1 85.88 254 GLN B C 1
ATOM 4254 O O . GLN B 1 254 ? -2.801 0.635 17.047 1 85.88 254 GLN B O 1
ATOM 4259 N N . HIS B 1 255 ? -3.918 2.549 16.969 1 89.75 255 HIS B N 1
ATOM 4260 C CA . HIS B 1 255 ? -3.35 2.947 15.688 1 89.75 255 HIS B CA 1
ATOM 4261 C C . HIS B 1 255 ? -2.779 4.359 15.758 1 89.75 255 HIS B C 1
ATOM 4263 O O . HIS B 1 255 ? -3.27 5.195 16.516 1 89.75 255 HIS B O 1
ATOM 4269 N N . ASN B 1 256 ? -1.732 4.562 14.969 1 91.19 256 ASN B N 1
ATOM 4270 C CA . ASN B 1 256 ? -1.228 5.922 14.812 1 91.19 256 ASN B CA 1
ATOM 4271 C C . ASN B 1 256 ? -2.104 6.738 13.867 1 91.19 256 ASN B C 1
ATOM 4273 O O . ASN B 1 256 ? -2.357 6.32 12.734 1 91.19 256 ASN B O 1
ATOM 4277 N N . ILE B 1 257 ? -2.586 7.859 14.344 1 93.31 257 ILE B N 1
ATOM 4278 C CA . ILE B 1 257 ? -3.195 8.867 13.477 1 93.31 257 ILE B CA 1
ATOM 4279 C C . ILE B 1 257 ? -2.289 10.094 13.391 1 93.31 257 ILE B C 1
ATOM 4281 O O . ILE B 1 257 ? -1.936 10.68 14.414 1 93.31 257 ILE B O 1
ATOM 4285 N N . TYR B 1 258 ? -1.907 10.398 12.195 1 95.19 258 TYR B N 1
ATOM 4286 C CA . TYR B 1 258 ? -1.03 11.531 11.938 1 95.19 258 TYR B CA 1
ATOM 4287 C C . TYR B 1 258 ? -1.837 12.773 11.578 1 95.19 258 TYR B C 1
ATOM 4289 O O . TYR B 1 258 ? -2.764 12.711 10.766 1 95.19 258 TYR B O 1
ATOM 4297 N N . ALA B 1 259 ? -1.534 13.875 12.156 1 94.31 259 ALA B N 1
ATOM 4298 C CA . ALA B 1 259 ? -2.186 15.156 11.891 1 94.31 259 ALA B CA 1
ATOM 4299 C C . ALA B 1 259 ? -1.267 16.328 12.242 1 94.31 259 ALA B C 1
ATOM 4301 O O . ALA B 1 259 ? -0.152 16.109 12.727 1 94.31 259 ALA B O 1
ATOM 4302 N N . VAL B 1 260 ? -1.688 17.5 11.914 1 90.5 260 VAL B N 1
ATOM 4303 C CA . VAL B 1 260 ? -0.89 18.688 12.188 1 90.5 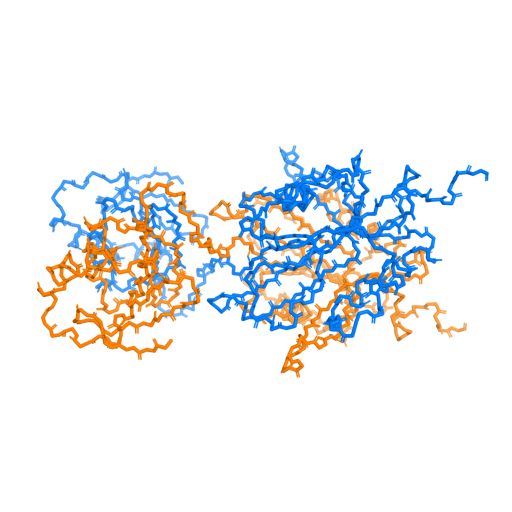260 VAL B CA 1
ATOM 4304 C C . VAL B 1 260 ? -0.978 19.031 13.672 1 90.5 260 VAL B C 1
ATOM 4306 O O . VAL B 1 260 ? -2.068 19.266 14.195 1 90.5 260 VAL B O 1
ATOM 4309 N N . HIS B 1 261 ? 0.111 18.969 14.305 1 85.31 261 HIS B N 1
ATOM 4310 C CA . HIS B 1 261 ? 0.256 19.312 15.719 1 85.31 261 HIS B CA 1
ATOM 4311 C C . HIS B 1 261 ? 1.504 20.156 15.953 1 85.31 261 HIS B C 1
ATOM 4313 O O . HIS B 1 261 ? 2.418 20.172 15.125 1 85.31 261 HIS B O 1
ATOM 4319 N N . PRO B 1 262 ? 1.422 20.906 17.047 1 78.94 262 PRO B N 1
ATOM 4320 C CA . PRO B 1 262 ? 2.68 21.547 17.422 1 78.94 262 PRO B CA 1
ATOM 4321 C C . PRO B 1 262 ? 3.781 20.547 17.75 1 78.94 262 PRO B C 1
ATOM 4323 O O . PRO B 1 262 ? 3.494 19.453 18.234 1 78.94 262 PRO B O 1
ATOM 4326 N N . LEU B 1 263 ? 4.973 20.844 17.469 1 76.25 263 LEU B N 1
ATOM 4327 C CA . LEU B 1 263 ? 6.098 20 17.828 1 76.25 263 LEU B CA 1
ATOM 4328 C C . LEU B 1 263 ? 6.172 19.812 19.344 1 76.25 263 LEU B C 1
ATOM 4330 O O . LEU B 1 263 ? 5.949 20.75 20.094 1 76.25 263 LEU B O 1
ATOM 4334 N N . PRO B 1 264 ? 6.418 18.547 19.594 1 66.69 264 PRO B N 1
ATOM 4335 C CA . PRO B 1 264 ? 6.629 18.359 21.031 1 66.69 264 PRO B CA 1
ATOM 4336 C C . PRO B 1 264 ? 7.727 19.266 21.594 1 66.69 264 PRO B C 1
ATOM 4338 O O . PRO B 1 264 ? 8.695 19.578 20.891 1 66.69 264 PRO B O 1
ATOM 4341 N N . LYS B 1 265 ? 7.438 19.734 22.75 1 62.34 265 LYS B N 1
ATOM 4342 C CA . LYS B 1 265 ? 8.312 20.688 23.422 1 62.34 265 LYS B CA 1
ATOM 4343 C C . LYS B 1 265 ? 9.766 20.203 23.406 1 62.34 265 LYS B C 1
ATOM 4345 O O . LYS B 1 265 ? 10.688 21.016 23.234 1 62.34 265 LYS B O 1
ATOM 4350 N N . GLU B 1 266 ? 9.977 18.906 23.562 1 65.12 266 GLU B N 1
ATOM 4351 C CA . GLU B 1 266 ? 11.32 18.344 23.641 1 65.12 266 GLU B CA 1
ATOM 4352 C C . GLU B 1 266 ? 12.086 18.547 22.344 1 65.12 266 GLU B C 1
ATOM 4354 O O . GLU B 1 266 ? 13.32 18.531 22.328 1 65.12 266 GLU B O 1
ATOM 4359 N N . PHE B 1 267 ? 11.367 18.875 21.328 1 61.19 267 PHE B N 1
ATOM 4360 C CA . PHE B 1 267 ? 12.031 19.016 20.031 1 61.19 267 PHE B CA 1
ATOM 4361 C C . PHE B 1 267 ? 11.969 20.453 19.547 1 61.19 267 PHE B C 1
ATOM 4363 O O . PHE B 1 267 ? 12.43 20.766 18.438 1 61.19 267 PHE B O 1
ATOM 4370 N N . ASN B 1 268 ? 11.289 21.266 20.328 1 55.81 268 ASN B N 1
ATOM 4371 C CA . ASN B 1 268 ? 11.164 22.672 19.953 1 55.81 268 ASN B CA 1
ATOM 4372 C C . ASN B 1 268 ? 12.477 23.422 20.141 1 55.81 268 ASN B C 1
ATOM 4374 O O . ASN B 1 268 ? 12.938 23.609 21.281 1 55.81 268 ASN B O 1
ATOM 4378 N N . PRO B 1 269 ? 13.172 23.703 19.125 1 49.97 269 PRO B N 1
ATOM 4379 C CA . PRO B 1 269 ? 14.461 24.391 19.297 1 49.97 269 PRO B CA 1
ATOM 4380 C C . PRO B 1 269 ? 14.32 25.734 20.016 1 49.97 269 PRO B C 1
ATOM 4382 O O . PRO B 1 269 ? 15.297 26.25 20.562 1 49.97 269 PRO B O 1
ATOM 4385 N N . HIS B 1 270 ? 13.188 26.422 19.859 1 48.31 270 HIS B N 1
ATOM 4386 C CA . HIS B 1 270 ? 13.055 27.75 20.438 1 48.31 270 HIS B CA 1
ATOM 4387 C C . HIS B 1 270 ? 12.797 27.656 21.938 1 48.31 270 HIS B C 1
ATOM 4389 O O . HIS B 1 270 ? 12.734 28.688 22.625 1 48.31 270 HIS B O 1
ATOM 4395 N N . HIS B 1 271 ? 12.461 26.484 22.422 1 41.69 271 HIS B N 1
ATOM 4396 C CA . HIS B 1 271 ? 12.219 26.5 23.859 1 41.69 271 HIS B CA 1
ATOM 4397 C C . HIS B 1 271 ? 13.531 26.609 24.641 1 41.69 271 HIS B C 1
ATOM 4399 O O . HIS B 1 271 ? 13.547 26.453 25.859 1 41.69 271 HIS B O 1
ATOM 4405 N N . GLY B 1 272 ? 14.68 26.453 24.141 1 29.53 272 GLY B N 1
ATOM 4406 C CA . GLY B 1 272 ? 15.797 26.625 25.047 1 29.53 272 GLY B CA 1
ATOM 4407 C C . GLY B 1 272 ? 15.766 27.953 25.781 1 29.53 272 GLY B C 1
ATOM 4408 O O . GLY B 1 272 ? 15.805 27.984 27.016 1 29.53 272 GLY B O 1
ATOM 4409 N N . HIS B 1 273 ? 16.703 28.984 25.531 1 29.7 273 HIS B N 1
ATOM 4410 C CA . HIS B 1 273 ? 17.219 29.953 26.5 1 29.7 273 HIS B CA 1
ATOM 4411 C C . HIS B 1 273 ? 16.188 31.047 26.781 1 29.7 273 HIS B C 1
ATOM 4413 O O . HIS B 1 273 ? 15.453 31.469 25.891 1 29.7 273 HIS B O 1
#

Foldseek 3Di:
DFDDAQQATWDADPQLEIEGEPVPHPCPDLVVPLVSVLVRLVVSVVVVRFKYKYKAFPVRCSCVVSCVVSPWDWQDDDVGTTMIMDTRDPPDDDPDDGDDFEWEKEFEQEAEPVRWGKWFFWPDDPDPVRATDGFMTTDDPPDDRQRRHQVRCCQFWVWGKGFFAWLDWDWAAPPDPRGIYIYTYTYIYTPDADTDGDVVTTVDIDTHHLVVSCPPPPDDPVNNVSSVSVVVCLVVQNWGWHWDWDADPVSPDTDTDTDTDHTDPVPNPVPDD/DFDDAQQATWDADPQLEIEGEPVPHPCPDLVVPLVSVLVRLVVSVVVVRFKYKYKAFPVRCSCVVSCVVSPWDWQADDVGTTMIMDTRDPPDDDPDDGDDFEWEKEFEQEAEPVRWGKWFFWPDDPDPVRATDGFMTTDDPPDDRQRRHQVRCCQFWVWGKGFFAWLDWDWAAPPDPRGIYIYTYTYIYTPDADTDGDVVTTVDIDTHHLVVSCPPPPDDPVNNVSSVSVVVCLVVQNWGWHWDWDADPVSPDTDTDTDTDHTDPVPNPVPDD

Nearest PDB structures (foldseek):
  1sz3-assembly1_B  TM=7.760E-01  e=4.584E-11  Deinococcus radiodurans
  2b0v-assembly1_A  TM=7.975E-01  e=1.020E-08  Nitrosomonas europaea
  7ww5-assembly1_A  TM=7.828E-01  e=8.659E-08  Escherichia coli
  3hhj-assembly1_A  TM=7.554E-01  e=2.209E-08  Bartonella henselae str. Houston-1
  3r03-assembly1_A  TM=7.658E-01  e=9.188E-08  Rhodospirillum rubrum ATCC 11170

Radius of gyration: 25.89 Å; Cα contacts (8 Å, |Δi|>4): 1169; chains: 2; bounding box: 60×78×55 Å

Sequence (546 aa):
MTKESHGFVVTSDIFNGLTIDTDEQDFSTEENFEPKLGDAIPQWKGEGIRGLWVKIHLAHSFVVPVCSKLGFDYNHAQSGYVMMTKWLPDEEENKLPEYANQFLGVAGFVLNEKKELLVIRERFSVIQSKPWKLPGGLADKGEDLAVTARREVVEETGIEAEFVSVLGFRHQHNFRFGCSDWYFICLMKALTTEIKHCPQEIAECKWISIEEYLSDPHLTEANKFFVQCYLNQQKNGGLTISPTLIDSWNKKTQHNIYAVHPLPKEFNPHHGHMTKESHGFVVTSDIFNGLTIDTDEQDFSTEENFEPKLGDAIPQWKGEGIRGLWVKIHLAHSFVVPVCSKLGFDYNHAQSGYVMMTKWLPDEEENKLPEYANQFLGVAGFVLNEKKELLVIRERFSVIQSKPWKLPGGLADKGEDLAVTARREVVEETGIEAEFVSVLGFRHQHNFRFGCSDWYFICLMKALTTEIKHCPQEIAECKWISIEEYLSDPHLTEANKFFVQCYLNQQKNGGLTISPTLIDSWNKKTQHNIYAVHPLPKEFNPHHGH

InterPro domains:
  IPR000086 NUDIX hydrolase domain [PF00293] (104-225)
  IPR000086 NUDIX hydrolase domain [PS51462] (101-233)
  IPR003293 Nudix hydrolase 6-like [PR01356] (60-78)
  IPR003293 Nudix hydrolase 6-like [PR01356] (99-117)
  IPR003293 Nudix hydrolase 6-like [PR01356] (158-181)
  IPR003293 Nudix hydrolase 6-like [PR01356] (186-210)
  IPR003293 Nudix hydrolase 6-like [PTHR13994] (11-258)
  IPR015797 NUDIX hydrolase-like domain superfamily [SSF55811] (51-235)
  IPR020084 NUDIX hydrolase, conserved site [PS00893] (137-158)
  IPR020476 NUDIX hydrolase [PR00502] (132-146)
  IPR020476 NUDIX hydrolase [PR00502] (146-161)
  IPR040618 Pre-nudix hydrolase domain [PF18290] (10-88)

Secondary structure (DSSP, 8-state):
-EEEETTEEEEE-TTSEEEEEGGGS----GGGHHHHHHHHHHHHHHTT--EEEEEEEGGGTTHHHHHHHTT-EEEEEETTEEEEEEE--SSS---PPPPP-EEEEEEEEEE-TT-PEEEEEESS-SSTT---B-SEEEPPTT--HHHHHHHHHHHHH---EEEEEEEEEEEESSSSTT-EEEEEEEEEEES-------TTTEEEEEEE-HHHHHH-TT--HHHHHHHHHHHHHHHTTTEEEEEEEEE-TTSS-EEEEEEEEEPPGGG-GGG--/-EEEETTEEEEE-TTSEEEEEGGGS----GGGHHHHHHHHHHHHHHTT--EEEEEEEGGGTTHHHHHHHTT-EEEEEETTEEEEEEE--SSS---PPPPP-EEEEEEEEEE-TT-PEEEEEESS-SSTT---B-SEEEPPTT--HHHHHHHHHHHHH---EEEEEEEEEEEESSSSTT-EEEEEEEEEEES-------TTTEEEEEEE-HHHHHH-TT--HHHHHHHHHHHHHHHTTTEEEEEEEEE-TTSS-EEEEEEEEEPPGGG-GGG--

pLDDT: mean 90.78, std 11.39, range [28.8, 98.81]

Solvent-accessible surface area (backbone atoms only — not comparable to full-atom values): 28944 Å² total; per-residue (Å²): 94,77,44,79,54,78,91,35,50,30,33,47,51,98,74,38,27,39,34,36,40,54,86,68,40,84,69,67,63,79,79,53,49,52,62,44,50,64,57,33,49,64,52,40,44,75,71,60,38,35,35,40,35,39,41,35,33,53,94,47,29,69,50,50,34,47,39,38,74,74,64,32,41,39,46,32,32,39,78,52,28,38,33,30,34,37,66,54,58,84,91,49,80,79,76,74,79,80,65,49,45,23,36,50,31,34,26,28,50,30,27,42,95,86,59,25,35,44,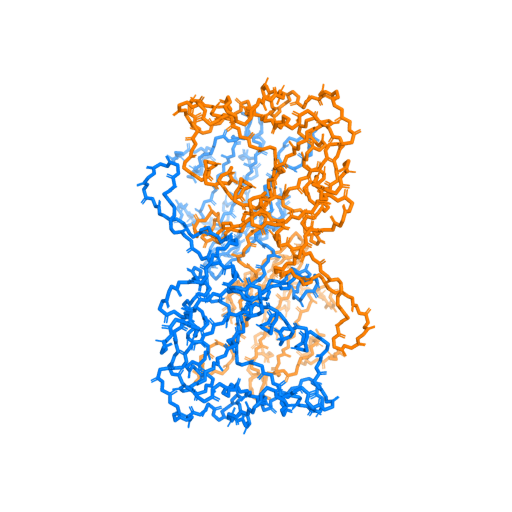34,29,21,52,58,80,54,94,52,84,82,47,43,72,38,59,37,43,47,70,50,58,91,78,55,51,70,58,57,36,30,37,50,29,29,30,62,49,31,43,30,47,49,44,72,71,35,38,48,30,36,31,52,40,63,64,64,60,97,67,18,26,31,37,40,36,35,29,33,25,40,44,76,48,82,68,75,51,56,32,72,87,56,31,66,45,72,48,75,37,46,63,67,58,57,70,64,40,86,64,52,41,60,56,59,53,49,52,52,49,39,48,55,48,24,66,70,63,72,30,46,32,34,33,72,43,79,37,48,38,82,83,64,80,49,70,29,42,36,32,27,78,36,68,51,55,70,93,70,37,78,80,67,65,133,94,77,44,80,54,78,91,33,50,31,33,48,50,98,75,39,26,38,34,35,41,54,87,70,40,84,70,67,65,80,80,50,48,51,62,44,50,63,58,32,50,64,52,40,43,74,73,61,37,35,38,40,34,38,41,35,32,54,93,46,29,70,50,49,34,47,40,38,75,72,62,34,40,39,45,32,32,38,78,54,29,40,32,31,33,36,66,54,56,84,92,49,78,80,77,74,78,78,63,50,45,23,35,52,30,32,26,28,50,30,27,42,95,86,58,25,35,46,34,29,22,53,59,80,54,94,52,85,80,46,43,72,36,59,36,45,47,72,50,58,92,77,56,50,71,56,57,36,29,36,50,30,28,28,63,50,32,43,30,46,48,42,73,71,33,37,47,30,36,33,52,40,64,62,64,60,98,66,19,26,31,38,41,35,35,30,33,25,40,44,76,47,82,67,75,52,56,33,72,87,55,32,66,44,72,49,76,38,46,61,67,59,56,69,62,41,86,64,51,40,61,56,60,53,48,52,52,49,39,49,55,47,26,66,69,62,73,31,47,32,34,35,73,43,82,38,48,40,84,82,63,80,48,69,29,43,36,32,28,78,35,69,49,56,69,93,70,37,78,81,67,67,131

Organism: Magallana gigas (NCBI:txid29159)